Protein AF-A0A7W1TBN4-F1 (afdb_monomer_lite)

pLDDT: mean 86.09, std 10.21, range [44.09, 97.94]

Foldseek 3Di:
DLVLLVVLLVLCPPPLNVVQLPDPDSVPDLSVVLNVLVVQLVVCLVVVHCNQVSLVSNVVSLVVLVVSLVSSVVSCLPQFADLVVVLSSVVSVLSSVLSVLVSLLSNPPDDPVSNVVSVVVNVVSVVVVVVVVVPPVNSSCVSVLSLLLQLLVVLLVVLVLLQDDFQVVLVVLLQLLLVLLLLLLVLLLQLLVLVVVVDDLVVSLVSQLCSQLVSLVVSVVVSHDQLLLNQLSNLSNLLVVVLVVVPVPDPDPSLLSLLRSLQSSLSSVCSNLVNNLVNLVVVQVVVCVVPVAGSDALVVLLVLLLCLQQPPNCLLVLLLLLLVLSLVLSSQLSSQLSVCSSVVVLVCQLPPPVNCVVPNNVVSNVVSVCCNVCSSSSSSSSSSSSSQSVQQSVCVVVVHSGHHLALSSSSSSNSSSLVNDDPVCNPPPSSVSSVVSSVSSVCSSNVSSNVVSNVSSCVSVVHDVVVVVVVVVVNVVVCVVPVDSSHHVDDD

Structure (mmCIF, N/CA/C/O backbone):
data_AF-A0A7W1TBN4-F1
#
_entry.id   AF-A0A7W1TBN4-F1
#
loop_
_atom_site.group_PDB
_atom_site.id
_atom_site.type_symbol
_atom_site.label_atom_id
_atom_site.label_alt_id
_atom_site.label_comp_id
_atom_site.label_asym_id
_atom_site.label_entity_id
_atom_site.label_seq_id
_atom_site.pdbx_PDB_ins_code
_atom_site.Cartn_x
_atom_site.Cartn_y
_atom_site.Cartn_z
_atom_site.occupancy
_atom_site.B_iso_or_equiv
_atom_site.auth_seq_id
_atom_site.auth_comp_id
_atom_site.auth_asym_id
_atom_site.auth_atom_id
_atom_site.pdbx_PDB_model_num
ATOM 1 N N . LEU A 1 1 ? 16.192 7.641 -43.112 1.00 82.12 1 LEU A N 1
ATOM 2 C CA . LEU A 1 1 ? 17.114 6.914 -42.207 1.00 82.12 1 LEU A CA 1
ATOM 3 C C . LEU A 1 1 ? 17.848 7.893 -41.284 1.00 82.12 1 LEU A C 1
ATOM 5 O O . LEU A 1 1 ? 17.652 7.821 -40.078 1.00 82.12 1 LEU A O 1
ATOM 9 N N . GLU A 1 2 ? 18.550 8.885 -41.843 1.00 85.25 2 GLU A N 1
ATOM 10 C CA . GLU A 1 2 ? 19.284 9.941 -41.110 1.00 85.25 2 GLU A CA 1
ATOM 11 C C . GLU A 1 2 ? 18.439 10.671 -40.043 1.00 85.25 2 GLU A C 1
ATOM 13 O O . GLU A 1 2 ? 18.853 10.757 -38.892 1.00 85.25 2 GLU A O 1
ATOM 18 N N . VAL A 1 3 ? 17.204 11.090 -40.360 1.00 87.94 3 VAL A N 1
ATOM 19 C CA . VAL A 1 3 ? 16.300 11.754 -39.390 1.00 87.94 3 VAL A CA 1
ATOM 20 C C . VAL A 1 3 ? 16.001 10.885 -38.158 1.00 87.94 3 VAL A C 1
ATOM 22 O O . VAL A 1 3 ? 15.867 11.402 -37.048 1.00 87.94 3 VAL A O 1
ATOM 25 N N . LEU A 1 4 ? 15.872 9.564 -38.326 1.00 85.75 4 LEU A N 1
ATOM 26 C CA . LEU A 1 4 ? 15.608 8.659 -37.203 1.00 85.75 4 LEU A CA 1
ATOM 27 C C . LEU A 1 4 ? 16.834 8.540 -36.300 1.00 85.75 4 LEU A C 1
ATOM 29 O O . LEU A 1 4 ? 16.677 8.609 -35.083 1.00 85.75 4 LEU A O 1
ATOM 33 N N . ALA A 1 5 ? 18.023 8.414 -36.893 1.00 86.88 5 ALA A N 1
ATOM 34 C CA . ALA A 1 5 ? 19.274 8.335 -36.151 1.00 86.88 5 ALA A CA 1
ATOM 35 C C . ALA A 1 5 ? 19.596 9.652 -35.428 1.00 86.88 5 ALA A C 1
ATOM 37 O O . ALA A 1 5 ? 19.968 9.621 -34.259 1.00 86.88 5 ALA A O 1
ATOM 38 N N . LEU A 1 6 ? 19.342 10.805 -36.059 1.00 88.25 6 LEU A N 1
ATOM 39 C CA . LEU A 1 6 ? 19.521 12.119 -35.432 1.00 88.25 6 LEU A CA 1
ATOM 40 C C . LEU A 1 6 ? 18.602 12.290 -34.216 1.00 88.25 6 LEU A C 1
ATOM 42 O O . LEU A 1 6 ? 19.045 12.694 -33.146 1.00 88.25 6 LEU A O 1
ATOM 46 N N . ARG A 1 7 ? 17.319 11.927 -34.353 1.00 86.88 7 ARG A N 1
ATOM 47 C CA . ARG A 1 7 ? 16.359 11.964 -33.236 1.00 86.88 7 ARG A CA 1
ATOM 48 C C . ARG A 1 7 ? 16.762 11.030 -32.094 1.00 86.88 7 ARG A C 1
ATOM 50 O O . ARG A 1 7 ? 16.487 11.345 -30.942 1.00 86.88 7 ARG A O 1
ATOM 57 N N . LEU A 1 8 ? 17.348 9.877 -32.408 1.00 86.44 8 LEU A N 1
ATOM 58 C CA . LEU A 1 8 ? 17.805 8.908 -31.416 1.00 86.44 8 LEU A CA 1
ATOM 59 C C . LEU A 1 8 ? 19.027 9.437 -30.648 1.00 86.44 8 LEU A C 1
ATOM 61 O O . LEU A 1 8 ? 19.029 9.394 -29.420 1.00 86.44 8 LEU A O 1
ATOM 65 N N . ALA A 1 9 ? 20.008 10.000 -31.362 1.00 85.25 9 ALA A N 1
ATOM 66 C CA . ALA A 1 9 ? 21.182 10.643 -30.775 1.00 85.25 9 ALA A CA 1
ATOM 67 C C . ALA A 1 9 ? 20.778 11.810 -29.861 1.00 85.25 9 ALA A C 1
ATOM 69 O O . ALA A 1 9 ? 21.104 11.790 -28.677 1.00 85.25 9 ALA A O 1
ATOM 70 N N . ALA A 1 10 ? 19.945 12.734 -30.352 1.00 84.88 10 ALA A N 1
ATOM 71 C CA . ALA A 1 10 ? 19.463 13.868 -29.562 1.00 84.88 10 ALA A CA 1
ATOM 72 C C . ALA A 1 10 ? 18.708 13.434 -28.291 1.00 84.88 10 ALA A C 1
ATOM 74 O O . ALA A 1 10 ? 18.859 14.037 -27.236 1.00 84.88 10 ALA A O 1
ATOM 75 N N . ARG A 1 11 ? 17.909 12.358 -28.357 1.00 83.12 11 ARG A N 1
ATOM 76 C CA . ARG A 1 11 ? 17.208 11.826 -27.173 1.00 83.12 11 ARG A CA 1
ATOM 77 C C . ARG A 1 11 ? 18.144 11.171 -26.171 1.00 83.12 11 ARG A C 1
ATOM 79 O O . ARG A 1 11 ? 17.897 11.275 -24.977 1.00 83.12 11 ARG A O 1
ATOM 86 N N . SER A 1 12 ? 19.198 10.507 -26.637 1.00 78.81 12 SER A N 1
ATOM 87 C CA . SER A 1 12 ? 20.188 9.889 -25.751 1.00 78.81 12 SER A CA 1
ATOM 88 C C . SER A 1 12 ? 20.990 10.910 -24.936 1.00 78.81 12 SER A C 1
ATOM 90 O O . SER A 1 12 ? 21.544 10.561 -23.897 1.00 78.81 12 SER A O 1
ATOM 92 N N . GLU A 1 13 ? 21.014 12.172 -25.375 1.00 77.06 13 GLU A N 1
ATOM 93 C CA . GLU A 1 13 ? 21.716 13.269 -24.706 1.00 77.06 13 GLU A CA 1
ATOM 94 C C . GLU A 1 13 ? 20.946 13.883 -23.535 1.00 77.06 13 GLU A C 1
ATOM 96 O O . GLU A 1 13 ? 21.474 14.756 -22.847 1.00 77.06 13 GLU A O 1
ATOM 101 N N . ASP A 1 14 ? 19.726 13.430 -23.258 1.00 79.12 14 ASP A N 1
ATOM 102 C CA . ASP A 1 14 ? 19.025 13.872 -22.063 1.00 79.12 14 ASP A CA 1
ATOM 103 C C . ASP A 1 14 ? 19.855 13.533 -20.811 1.00 79.12 14 ASP A C 1
ATOM 105 O O . ASP A 1 14 ? 20.329 12.402 -20.642 1.00 79.12 14 ASP A O 1
ATOM 109 N N . ALA A 1 15 ? 20.059 14.519 -19.931 1.00 70.00 15 ALA A N 1
ATOM 110 C CA . ALA A 1 15 ? 20.881 14.381 -18.730 1.00 70.00 15 ALA A CA 1
ATOM 111 C C . ALA A 1 15 ? 20.436 13.189 -17.869 1.00 70.00 15 ALA A C 1
ATOM 113 O O . ALA A 1 15 ? 21.263 12.497 -17.272 1.00 70.00 15 ALA A O 1
ATOM 114 N N . GLU A 1 16 ? 19.133 12.910 -17.872 1.00 73.31 16 GLU A N 1
ATOM 115 C CA . GLU A 1 16 ? 18.525 11.819 -17.128 1.00 73.31 16 GLU A CA 1
ATOM 116 C C . GLU A 1 16 ? 18.902 10.428 -17.677 1.00 73.31 16 GLU A C 1
ATOM 118 O O . GLU A 1 16 ? 19.066 9.477 -16.906 1.00 73.31 16 GLU A O 1
ATOM 123 N N . LEU A 1 17 ? 19.093 10.304 -18.994 1.00 73.81 17 LEU A N 1
ATOM 124 C CA . LEU A 1 17 ? 19.512 9.065 -19.653 1.00 73.81 17 LEU A CA 1
ATOM 125 C C . LEU A 1 17 ? 21.032 8.887 -19.597 1.00 73.81 17 LEU A C 1
ATOM 127 O O . LEU A 1 17 ? 21.499 7.796 -19.269 1.00 73.81 17 LEU A O 1
ATOM 131 N N . ARG A 1 18 ? 21.804 9.960 -19.817 1.00 72.00 18 ARG A N 1
ATOM 132 C CA . ARG A 1 18 ? 23.276 9.925 -19.751 1.00 72.00 18 ARG A CA 1
ATOM 133 C C . ARG A 1 18 ? 23.792 9.492 -18.386 1.00 72.00 18 ARG A C 1
ATOM 135 O O . ARG A 1 18 ? 24.642 8.612 -18.310 1.00 72.00 18 ARG A O 1
ATOM 142 N N . TYR A 1 19 ? 23.220 10.042 -17.313 1.00 69.50 19 TYR A N 1
ATOM 143 C CA . TYR A 1 19 ? 23.597 9.683 -15.943 1.00 69.50 19 TYR A CA 1
ATOM 144 C C . TYR A 1 19 ? 23.443 8.177 -15.655 1.00 69.50 19 TYR A C 1
ATOM 146 O O . TYR A 1 19 ? 24.181 7.618 -14.850 1.00 69.50 19 TYR A O 1
ATOM 154 N N . ARG A 1 20 ? 22.494 7.508 -16.324 1.00 72.00 20 ARG A N 1
ATOM 155 C CA . ARG A 1 20 ? 22.160 6.090 -16.108 1.00 72.00 20 ARG A CA 1
ATOM 156 C C . ARG A 1 20 ? 22.808 5.137 -17.114 1.00 72.00 20 ARG A C 1
ATOM 158 O O . ARG A 1 20 ? 22.808 3.934 -16.875 1.00 72.00 20 ARG A O 1
ATOM 165 N N . ALA A 1 21 ? 23.334 5.658 -18.220 1.00 63.47 21 ALA A N 1
ATOM 166 C CA . ALA A 1 21 ? 23.993 4.883 -19.269 1.00 63.47 21 ALA A CA 1
ATOM 167 C C . ALA A 1 21 ? 25.458 4.536 -18.945 1.00 63.47 21 ALA A C 1
ATOM 169 O O . ALA A 1 21 ? 26.067 3.776 -19.689 1.00 63.47 21 ALA A O 1
ATOM 170 N N . SER A 1 22 ? 26.020 5.084 -17.859 1.00 60.72 22 SER A N 1
ATOM 171 C CA . SER A 1 22 ? 27.413 4.870 -17.427 1.00 60.72 22 SER A CA 1
ATOM 172 C C . SER A 1 22 ? 28.483 5.245 -18.469 1.00 60.72 22 SER A C 1
ATOM 174 O O . SER A 1 22 ? 29.613 4.781 -18.361 1.00 60.72 22 SER A O 1
ATOM 176 N N . ASN A 1 23 ? 28.156 6.102 -19.444 1.00 58.69 23 ASN A N 1
ATOM 177 C CA . ASN A 1 23 ? 29.089 6.558 -20.480 1.00 58.69 23 ASN A CA 1
ATOM 178 C C . ASN A 1 23 ? 29.576 7.987 -20.167 1.00 58.69 23 ASN A C 1
ATOM 180 O O . ASN A 1 23 ? 28.761 8.913 -20.220 1.00 58.69 23 ASN A O 1
ATOM 184 N N . PRO A 1 24 ? 30.865 8.186 -19.830 1.00 50.84 24 PRO A N 1
ATOM 185 C CA . PRO A 1 24 ? 31.400 9.496 -19.455 1.00 50.84 24 PRO A CA 1
ATOM 186 C C . PRO A 1 24 ? 31.665 10.434 -20.648 1.00 50.84 24 PRO A C 1
ATOM 188 O O . PRO A 1 24 ? 31.616 11.648 -20.463 1.00 50.84 24 PRO A O 1
ATOM 191 N N . GLU A 1 25 ? 31.882 9.915 -21.865 1.00 60.72 25 GLU A N 1
ATOM 192 C CA . GLU A 1 25 ? 32.225 10.718 -23.052 1.00 60.72 25 GLU A CA 1
ATOM 193 C C . GLU A 1 25 ? 31.189 10.605 -24.189 1.00 60.72 25 GLU A C 1
ATOM 195 O O . GLU A 1 25 ? 30.626 9.543 -24.456 1.00 60.72 25 GLU A O 1
ATOM 200 N N . LEU A 1 26 ? 30.932 11.725 -24.884 1.00 59.22 26 LEU A N 1
ATOM 201 C CA . LEU A 1 26 ? 29.942 11.825 -25.974 1.00 59.22 26 LEU A CA 1
ATOM 202 C C . LEU A 1 26 ? 30.333 11.005 -27.215 1.00 59.22 26 LEU A C 1
ATOM 204 O O . LEU A 1 26 ? 29.464 10.495 -27.922 1.00 59.22 26 LEU A O 1
ATOM 208 N N . THR A 1 27 ? 31.632 10.883 -27.480 1.00 60.94 27 THR A N 1
ATOM 209 C CA . THR A 1 27 ? 32.205 10.172 -28.631 1.00 60.94 27 THR A CA 1
ATOM 210 C C . THR A 1 27 ? 32.071 8.657 -28.531 1.00 60.94 27 THR A C 1
ATOM 212 O O . THR A 1 27 ? 31.906 8.003 -29.562 1.00 60.94 27 THR A O 1
ATOM 215 N N . ASP A 1 28 ? 32.031 8.122 -27.312 1.00 69.56 28 ASP A N 1
ATOM 216 C CA . ASP A 1 28 ? 31.849 6.691 -27.042 1.00 69.56 28 ASP A CA 1
ATOM 217 C C . ASP A 1 28 ? 30.372 6.275 -27.009 1.00 69.56 28 ASP A C 1
ATOM 219 O O . ASP A 1 28 ? 30.041 5.097 -26.862 1.00 69.56 28 ASP A O 1
ATOM 223 N N . SER A 1 29 ? 29.450 7.228 -27.187 1.00 81.50 29 SER A N 1
ATOM 224 C CA . SER A 1 29 ? 28.023 6.929 -27.216 1.00 81.50 29 SER A CA 1
ATOM 225 C C . SER A 1 29 ? 27.672 6.047 -28.425 1.00 81.50 29 SER A C 1
ATOM 227 O O . SER A 1 29 ? 27.852 6.471 -29.578 1.00 81.50 29 SER A O 1
ATOM 229 N N . PRO A 1 30 ? 27.066 4.860 -28.214 1.00 86.56 30 PRO A N 1
ATOM 230 C CA . PRO A 1 30 ? 26.665 3.984 -29.315 1.00 86.56 30 PRO A CA 1
ATOM 231 C C . PRO A 1 30 ? 25.633 4.661 -30.228 1.00 86.56 30 PRO A C 1
ATOM 233 O O . PRO A 1 30 ? 25.602 4.420 -31.432 1.00 86.56 30 PRO A O 1
ATOM 236 N N . PHE A 1 31 ? 24.835 5.589 -29.685 1.00 88.50 31 PHE A N 1
ATOM 237 C CA . PHE A 1 31 ? 23.858 6.373 -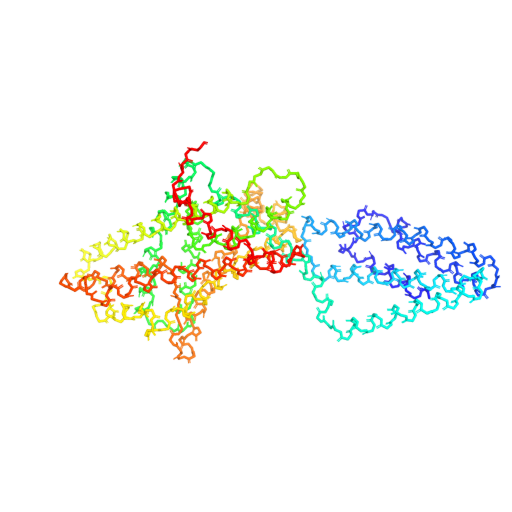30.443 1.00 88.50 31 PHE A CA 1
ATOM 238 C C . PHE A 1 31 ? 24.517 7.334 -31.443 1.00 88.50 31 PHE A C 1
ATOM 240 O O . PHE A 1 31 ? 23.999 7.529 -32.544 1.00 88.50 31 PHE A O 1
ATOM 247 N N . TYR A 1 32 ? 25.680 7.895 -31.095 1.00 87.56 32 TYR A N 1
ATOM 248 C CA . TYR A 1 32 ? 26.441 8.773 -31.985 1.00 87.56 32 TYR A CA 1
ATOM 249 C C . TYR A 1 32 ? 27.187 7.968 -33.058 1.00 87.56 32 TYR A C 1
ATOM 251 O O . TYR A 1 32 ? 27.203 8.349 -34.231 1.00 87.56 32 TYR A O 1
ATOM 259 N N . ARG A 1 33 ? 27.732 6.799 -32.688 1.00 88.75 33 ARG A N 1
ATOM 260 C CA . ARG A 1 33 ? 28.300 5.831 -33.644 1.00 88.75 33 ARG A CA 1
ATOM 261 C C . ARG A 1 33 ? 27.254 5.360 -34.655 1.00 88.75 33 ARG A C 1
ATOM 263 O O . ARG A 1 33 ? 27.538 5.327 -35.851 1.00 88.75 33 ARG A O 1
ATOM 270 N N . LEU A 1 34 ? 26.028 5.090 -34.201 1.00 91.38 34 LEU A N 1
ATOM 271 C CA . LEU A 1 34 ? 24.907 4.758 -35.077 1.00 91.38 34 LEU A CA 1
ATOM 272 C C . LEU A 1 34 ? 24.565 5.909 -36.031 1.00 91.38 34 LEU A C 1
ATOM 274 O O . LEU A 1 34 ? 24.381 5.661 -37.219 1.00 91.38 34 LEU A O 1
ATOM 278 N N . LEU A 1 35 ? 24.512 7.158 -35.552 1.00 92.25 35 LEU A N 1
ATOM 279 C CA . LEU A 1 35 ? 24.276 8.329 -36.406 1.00 92.25 35 LEU A CA 1
ATOM 280 C C . LEU A 1 35 ? 25.310 8.434 -37.535 1.00 92.25 35 LEU A C 1
ATOM 282 O O . LEU A 1 35 ? 24.928 8.614 -38.693 1.00 92.25 35 LEU A O 1
ATOM 286 N N . ARG A 1 36 ? 26.599 8.267 -37.217 1.00 90.38 36 ARG A N 1
ATOM 287 C CA . ARG A 1 36 ? 27.683 8.299 -38.212 1.00 90.38 36 ARG A CA 1
ATOM 288 C C . ARG A 1 36 ? 27.569 7.161 -39.227 1.00 90.38 36 ARG A C 1
ATOM 290 O O . ARG A 1 36 ? 27.631 7.419 -40.426 1.00 90.38 36 ARG A O 1
ATOM 297 N N . ALA A 1 37 ? 27.345 5.930 -38.763 1.00 91.75 37 ALA A N 1
ATOM 298 C CA . ALA A 1 37 ? 27.183 4.768 -39.639 1.00 91.75 37 ALA A CA 1
ATOM 299 C C . ALA A 1 37 ? 25.973 4.922 -40.576 1.00 91.75 37 ALA A C 1
ATOM 301 O O . ALA A 1 37 ? 26.062 4.642 -41.767 1.00 91.75 37 ALA A O 1
ATOM 302 N N . VAL A 1 38 ? 24.856 5.441 -40.059 1.00 92.94 38 VAL A N 1
ATOM 303 C CA . VAL A 1 38 ? 23.645 5.728 -40.838 1.00 92.94 38 VAL A CA 1
ATOM 304 C C . VAL A 1 38 ? 23.881 6.798 -41.903 1.00 92.94 38 VAL A C 1
ATOM 306 O O . VAL A 1 38 ? 23.398 6.640 -43.023 1.00 92.94 38 VAL A O 1
ATOM 309 N N . ALA A 1 39 ? 24.595 7.877 -41.575 1.00 92.12 39 ALA A N 1
ATOM 310 C CA . ALA A 1 39 ? 24.909 8.935 -42.533 1.00 92.12 39 ALA A CA 1
ATOM 311 C C . ALA A 1 39 ? 25.821 8.421 -43.661 1.00 92.12 39 ALA A C 1
ATOM 313 O O . ALA A 1 39 ? 25.556 8.684 -44.834 1.00 92.12 39 ALA A O 1
ATOM 314 N N . ALA A 1 40 ? 26.837 7.620 -43.317 1.00 90.75 40 ALA A N 1
ATOM 315 C CA . ALA A 1 40 ? 27.714 6.975 -44.293 1.00 90.75 40 ALA A CA 1
ATOM 316 C C . ALA A 1 40 ? 26.942 6.002 -45.201 1.00 90.75 40 ALA A C 1
ATOM 318 O O . ALA A 1 40 ? 27.066 6.067 -46.423 1.00 90.75 40 ALA A O 1
ATOM 319 N N . ALA A 1 41 ? 26.079 5.159 -44.624 1.00 90.75 41 ALA A N 1
ATOM 320 C CA . ALA A 1 41 ? 25.232 4.242 -45.383 1.00 90.75 41 ALA A CA 1
ATOM 321 C C . ALA A 1 41 ? 24.262 4.978 -46.317 1.00 90.75 41 ALA A C 1
ATOM 323 O O . ALA A 1 41 ? 24.095 4.588 -47.468 1.00 90.75 41 ALA A O 1
ATOM 324 N N . ALA A 1 42 ? 23.649 6.070 -45.858 1.00 89.75 42 ALA A N 1
ATOM 325 C CA . ALA A 1 42 ? 22.756 6.872 -46.687 1.00 89.75 42 ALA A CA 1
ATOM 326 C C . ALA A 1 42 ? 23.492 7.553 -47.855 1.00 89.75 42 ALA A C 1
ATOM 328 O O . ALA A 1 42 ? 22.938 7.634 -48.949 1.00 89.75 42 ALA A O 1
ATOM 329 N N . ALA A 1 43 ? 24.733 8.009 -47.654 1.00 90.00 43 ALA A N 1
ATOM 330 C CA . ALA A 1 43 ? 25.563 8.555 -48.726 1.00 90.00 43 ALA A CA 1
ATOM 331 C C . ALA A 1 43 ? 25.941 7.485 -49.765 1.00 90.00 43 ALA A C 1
ATOM 333 O O . ALA A 1 43 ? 25.736 7.716 -50.953 1.00 90.00 43 ALA A O 1
ATOM 334 N N . ALA A 1 44 ? 26.388 6.309 -49.313 1.00 89.69 44 ALA A N 1
ATOM 335 C CA . ALA A 1 44 ? 26.740 5.169 -50.163 1.00 89.69 44 ALA A CA 1
ATOM 336 C C . ALA A 1 44 ? 25.547 4.656 -50.994 1.00 89.69 44 ALA A C 1
ATOM 338 O O . ALA A 1 44 ? 25.670 4.373 -52.182 1.00 89.69 44 ALA A O 1
ATOM 339 N N . VAL A 1 45 ? 24.350 4.604 -50.399 1.00 88.00 45 VAL A N 1
ATOM 340 C CA . VAL A 1 45 ? 23.116 4.242 -51.121 1.00 88.00 45 VAL A CA 1
ATOM 341 C C . VAL A 1 45 ? 22.757 5.284 -52.187 1.00 88.00 45 VAL A C 1
ATOM 343 O O . VAL A 1 45 ? 22.289 4.911 -53.258 1.00 88.00 45 VAL A O 1
ATOM 346 N N . ARG A 1 46 ? 22.982 6.583 -51.931 1.00 88.19 46 ARG A N 1
ATOM 347 C CA . ARG A 1 46 ? 22.731 7.653 -52.916 1.00 88.19 46 ARG A CA 1
ATOM 348 C C . ARG A 1 46 ? 23.733 7.642 -54.070 1.00 88.19 46 ARG A C 1
ATOM 350 O O . ARG A 1 46 ? 23.335 7.929 -55.193 1.00 88.19 46 ARG A O 1
ATOM 357 N N . SER A 1 47 ? 25.006 7.348 -53.801 1.00 88.06 47 SER A N 1
ATOM 358 C CA . SER A 1 47 ? 26.042 7.252 -54.838 1.00 88.06 47 SER A CA 1
ATOM 359 C C . SER A 1 47 ? 26.007 5.926 -55.600 1.00 88.06 47 SER A C 1
ATOM 361 O O . SER A 1 47 ? 26.579 5.841 -56.681 1.00 88.06 47 SER A O 1
ATOM 363 N N . GLY A 1 48 ? 25.352 4.897 -55.048 1.00 79.81 48 GLY A N 1
ATOM 364 C CA . GLY A 1 48 ? 25.343 3.537 -55.593 1.00 79.81 48 GLY A CA 1
ATOM 365 C C . GLY A 1 48 ? 26.640 2.762 -55.338 1.00 79.81 48 GLY A C 1
ATOM 366 O O . GLY A 1 48 ? 26.744 1.606 -55.740 1.00 79.81 48 GLY A O 1
ATOM 367 N N . ASP A 1 49 ? 27.607 3.370 -54.650 1.00 80.62 49 ASP A N 1
ATOM 368 C CA . ASP A 1 49 ? 28.932 2.805 -54.419 1.00 80.62 49 ASP A CA 1
ATOM 369 C C . ASP A 1 49 ? 29.041 2.198 -53.018 1.00 80.62 49 ASP A C 1
ATOM 371 O O . ASP A 1 49 ? 28.642 2.812 -52.028 1.00 80.62 49 ASP A O 1
ATOM 375 N N . HIS A 1 50 ? 29.560 0.971 -52.930 1.00 83.12 50 HIS A N 1
ATOM 376 C CA . HIS A 1 50 ? 29.756 0.229 -51.679 1.00 83.12 50 HIS A CA 1
ATOM 377 C C . HIS A 1 50 ? 28.530 0.170 -50.732 1.00 83.12 50 HIS A C 1
ATOM 379 O O . HIS A 1 50 ? 28.669 -0.096 -49.534 1.00 83.12 50 HIS A O 1
ATOM 385 N N . ALA A 1 51 ? 27.312 0.364 -51.252 1.00 84.62 51 ALA A N 1
ATOM 386 C CA . ALA A 1 51 ? 26.087 0.505 -50.463 1.00 84.62 51 ALA A CA 1
ATOM 387 C C . ALA A 1 51 ? 25.799 -0.698 -49.545 1.00 84.62 51 ALA A C 1
ATOM 389 O O . ALA A 1 51 ? 25.446 -0.511 -48.380 1.00 84.62 51 ALA A O 1
ATOM 390 N N . ALA A 1 52 ? 26.014 -1.929 -50.024 1.00 84.44 52 ALA A N 1
ATOM 391 C CA . ALA A 1 52 ? 25.835 -3.142 -49.220 1.00 84.44 52 ALA A CA 1
ATOM 392 C C . ALA A 1 52 ? 26.796 -3.195 -48.016 1.00 84.44 52 ALA A C 1
ATOM 394 O O . ALA A 1 52 ? 26.379 -3.485 -46.894 1.00 84.44 52 ALA A O 1
ATOM 395 N N . MET A 1 53 ? 28.071 -2.847 -48.224 1.00 87.12 53 MET A N 1
ATOM 396 C CA . MET A 1 53 ? 29.079 -2.804 -47.158 1.00 87.12 53 MET A CA 1
ATOM 397 C C . MET A 1 53 ? 28.749 -1.717 -46.127 1.00 87.12 53 MET A C 1
ATOM 399 O O . MET A 1 53 ? 28.816 -1.957 -44.921 1.00 87.12 53 MET A O 1
ATOM 403 N N . ALA A 1 54 ? 28.333 -0.536 -46.593 1.00 88.19 54 ALA A N 1
ATOM 404 C CA . ALA A 1 54 ? 27.974 0.571 -45.716 1.00 88.19 54 ALA A CA 1
ATOM 405 C C . ALA A 1 54 ? 26.707 0.276 -44.888 1.00 88.19 54 ALA A C 1
ATOM 407 O O . ALA A 1 54 ? 26.658 0.613 -43.706 1.00 88.19 54 ALA A O 1
ATOM 408 N N . LEU A 1 55 ? 25.705 -0.403 -45.461 1.00 88.31 55 LEU A N 1
ATOM 409 C CA . LEU A 1 55 ? 24.512 -0.853 -44.733 1.00 88.31 55 LEU A CA 1
ATOM 410 C C . LEU A 1 55 ? 24.833 -1.949 -43.706 1.00 88.31 55 LEU A C 1
ATOM 412 O O . LEU A 1 55 ? 24.318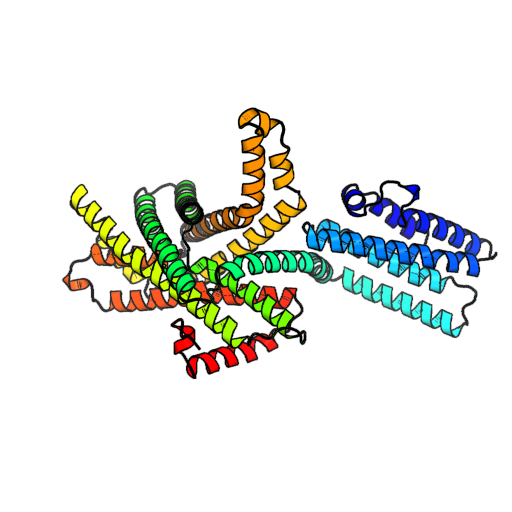 -1.897 -42.588 1.00 88.31 55 LEU A O 1
ATOM 416 N N . ALA A 1 56 ? 25.719 -2.895 -44.035 1.00 87.81 56 ALA A N 1
ATOM 417 C CA . ALA A 1 56 ? 26.175 -3.919 -43.092 1.00 87.81 56 ALA A CA 1
ATOM 418 C C . ALA A 1 56 ? 26.885 -3.305 -41.870 1.00 87.81 56 ALA A C 1
ATOM 420 O O . ALA A 1 56 ? 26.670 -3.745 -40.738 1.00 87.81 56 ALA A O 1
ATOM 421 N N . ALA A 1 57 ? 27.652 -2.225 -42.065 1.00 90.12 57 ALA A N 1
ATOM 422 C CA . ALA A 1 57 ? 28.328 -1.505 -40.985 1.00 90.12 57 ALA A CA 1
ATOM 423 C C . ALA A 1 57 ? 27.368 -0.846 -39.967 1.00 90.12 57 ALA A C 1
ATOM 425 O O . ALA A 1 57 ? 27.782 -0.527 -38.853 1.00 90.12 57 ALA A O 1
ATOM 426 N N . VAL A 1 58 ? 26.080 -0.675 -40.299 1.00 91.25 58 VAL A N 1
ATOM 427 C CA . VAL A 1 58 ? 25.057 -0.132 -39.380 1.00 91.25 58 VAL A CA 1
ATOM 428 C C . VAL A 1 58 ? 24.629 -1.160 -38.319 1.00 91.25 58 VAL A C 1
ATOM 430 O O . VAL A 1 58 ? 24.181 -0.779 -37.235 1.00 91.25 58 VAL A O 1
ATOM 433 N N . VAL A 1 59 ? 24.787 -2.462 -38.585 1.00 89.25 59 VAL A N 1
ATOM 434 C CA . VAL A 1 59 ? 24.274 -3.546 -37.725 1.00 89.25 59 VAL A CA 1
ATOM 435 C C . VAL A 1 59 ? 24.943 -3.572 -36.348 1.00 89.25 59 VAL A C 1
ATOM 437 O O . VAL A 1 59 ? 24.250 -3.717 -35.339 1.00 89.25 59 VAL A O 1
ATOM 440 N N . ALA A 1 60 ? 26.265 -3.397 -36.280 1.00 90.00 60 ALA A N 1
ATOM 441 C CA . ALA A 1 60 ? 26.988 -3.424 -35.008 1.00 90.00 60 ALA A CA 1
ATOM 442 C C . ALA A 1 60 ? 26.572 -2.263 -34.070 1.00 90.00 60 ALA A C 1
ATOM 444 O O . ALA A 1 60 ? 26.119 -2.553 -32.959 1.00 90.00 60 ALA A O 1
ATOM 445 N N . PRO A 1 61 ? 26.574 -0.981 -34.503 1.00 90.44 61 PRO A N 1
ATOM 446 C CA . PRO A 1 61 ? 26.055 0.122 -33.689 1.00 90.44 61 PRO A CA 1
ATOM 447 C C . PRO A 1 61 ? 24.587 -0.046 -33.266 1.00 90.44 61 PRO A C 1
ATOM 449 O O . PRO A 1 61 ? 24.220 0.334 -32.156 1.00 90.44 61 PRO A O 1
ATOM 452 N N . LEU A 1 62 ? 23.731 -0.649 -34.104 1.00 91.44 62 LEU A N 1
ATOM 453 C CA . LEU A 1 62 ? 22.346 -0.965 -33.722 1.00 91.44 62 LEU A CA 1
ATOM 454 C C . LEU A 1 62 ? 22.280 -1.931 -32.530 1.00 91.44 62 LEU A C 1
ATOM 456 O O . LEU A 1 62 ? 21.454 -1.742 -31.634 1.00 91.44 62 LEU A O 1
ATOM 460 N N . GLY A 1 63 ? 23.130 -2.963 -32.522 1.00 89.50 63 GLY A N 1
ATOM 461 C CA . GLY A 1 63 ? 23.248 -3.912 -31.414 1.00 89.50 63 GLY A CA 1
ATOM 462 C C . GLY A 1 63 ? 23.714 -3.237 -30.126 1.00 89.50 63 GLY A C 1
ATOM 463 O O . GLY A 1 63 ? 23.084 -3.399 -29.082 1.00 89.50 63 GLY A O 1
ATOM 464 N N . GLU A 1 64 ? 24.749 -2.403 -30.212 1.00 89.75 64 GLU A N 1
ATOM 465 C CA . GLU A 1 64 ? 25.264 -1.637 -29.072 1.00 89.75 64 GLU A CA 1
ATOM 466 C C . GLU A 1 64 ? 24.208 -0.675 -28.494 1.00 89.75 64 GLU A C 1
ATOM 468 O O . GLU A 1 64 ? 24.036 -0.600 -27.277 1.00 89.75 64 GLU A O 1
ATOM 473 N N . CYS A 1 65 ? 23.430 0.012 -29.343 1.00 90.25 65 CYS A N 1
ATOM 474 C CA . CYS A 1 65 ? 22.325 0.861 -28.886 1.00 90.25 65 CYS A CA 1
ATOM 475 C C . CYS A 1 65 ? 21.238 0.069 -28.146 1.00 90.25 65 CYS A C 1
ATOM 477 O O . CYS A 1 65 ? 20.673 0.574 -27.175 1.00 90.25 65 CYS A O 1
ATOM 479 N N . ARG A 1 66 ? 20.923 -1.155 -28.593 1.00 90.19 66 ARG A N 1
ATOM 480 C CA . ARG A 1 66 ? 19.954 -2.028 -27.905 1.00 90.19 66 ARG A CA 1
ATOM 481 C C . ARG A 1 66 ? 20.457 -2.415 -26.519 1.00 90.19 66 ARG A C 1
ATOM 483 O O . ARG A 1 66 ? 19.721 -2.242 -25.553 1.00 90.19 66 ARG A O 1
ATOM 490 N N . ILE A 1 67 ? 21.719 -2.834 -26.424 1.00 89.31 67 ILE A N 1
ATOM 491 C CA . ILE A 1 67 ? 22.365 -3.167 -25.148 1.00 89.31 67 ILE A CA 1
ATOM 492 C C . ILE A 1 67 ? 22.338 -1.956 -24.208 1.00 89.31 67 ILE A C 1
ATOM 494 O O . ILE A 1 67 ? 21.942 -2.091 -23.055 1.00 89.31 67 ILE A O 1
ATOM 498 N N . ALA A 1 68 ? 22.672 -0.759 -24.697 1.00 87.56 68 ALA A N 1
ATOM 499 C CA . ALA A 1 68 ? 22.630 0.457 -23.886 1.00 87.56 68 ALA A CA 1
ATOM 500 C C . ALA A 1 68 ? 21.219 0.761 -23.344 1.00 87.56 68 ALA A C 1
ATOM 502 O O . ALA A 1 68 ? 21.068 1.088 -22.168 1.00 87.56 68 ALA A O 1
ATOM 503 N N . ILE A 1 69 ? 20.172 0.616 -24.167 1.00 88.19 69 ILE A N 1
ATOM 504 C CA . ILE A 1 69 ? 18.776 0.776 -23.720 1.00 88.19 69 ILE A CA 1
ATOM 505 C C . ILE A 1 69 ? 18.419 -0.252 -22.641 1.00 88.19 69 ILE A C 1
ATOM 507 O O . ILE A 1 69 ? 17.793 0.108 -21.641 1.00 88.19 69 ILE A O 1
ATOM 511 N N . ASP A 1 70 ? 18.819 -1.511 -22.823 1.00 86.81 70 ASP A N 1
ATOM 512 C CA . ASP A 1 70 ? 18.549 -2.582 -21.864 1.00 86.81 70 ASP A CA 1
ATOM 513 C C . ASP A 1 70 ? 19.270 -2.337 -20.527 1.00 86.81 70 ASP A C 1
ATOM 515 O O . ASP A 1 70 ? 18.644 -2.440 -19.473 1.00 86.81 70 ASP A O 1
ATOM 519 N N . VAL A 1 71 ? 20.528 -1.879 -20.555 1.00 87.12 71 VAL A N 1
ATOM 520 C CA . VAL A 1 71 ? 21.293 -1.487 -19.357 1.00 87.12 71 VAL A CA 1
ATOM 521 C C . VAL A 1 71 ? 20.596 -0.362 -18.587 1.00 87.12 71 VAL A C 1
ATOM 523 O O . VAL A 1 71 ? 20.438 -0.455 -17.365 1.00 87.12 71 VAL A O 1
ATOM 526 N N . ILE A 1 72 ? 20.127 0.687 -19.276 1.00 85.81 72 ILE A N 1
ATOM 527 C CA . ILE A 1 72 ? 19.404 1.796 -18.630 1.00 85.81 72 ILE A CA 1
ATOM 528 C C . ILE A 1 72 ? 18.088 1.290 -18.023 1.00 85.81 72 ILE A C 1
ATOM 530 O O . ILE A 1 72 ? 17.737 1.652 -16.895 1.00 85.81 72 ILE A O 1
ATOM 534 N N . ARG A 1 73 ? 17.356 0.428 -18.738 1.00 83.75 73 ARG A N 1
ATOM 535 C CA . ARG A 1 73 ? 16.107 -0.167 -18.244 1.00 83.75 73 ARG A CA 1
ATOM 536 C C . ARG A 1 73 ? 16.350 -1.008 -16.988 1.00 83.75 73 ARG A C 1
ATOM 538 O O . ARG A 1 73 ? 15.614 -0.863 -16.013 1.00 83.75 73 ARG A O 1
ATOM 545 N N . ASP A 1 74 ? 17.400 -1.819 -16.964 1.00 83.69 74 ASP A N 1
ATOM 546 C CA . ASP A 1 74 ? 17.769 -2.632 -15.801 1.00 83.69 74 ASP A CA 1
ATOM 547 C C . ASP A 1 74 ? 18.252 -1.779 -14.623 1.00 83.69 74 ASP A C 1
ATOM 549 O O . ASP A 1 74 ? 18.046 -2.126 -13.454 1.00 83.69 74 ASP A O 1
ATOM 553 N N . HIS A 1 75 ? 18.875 -0.632 -14.902 1.00 84.44 75 HIS A N 1
ATOM 554 C CA . HIS A 1 75 ? 19.200 0.351 -13.878 1.00 84.44 75 HIS A CA 1
ATOM 555 C C . HIS A 1 75 ? 17.929 0.956 -13.253 1.00 84.44 75 HIS A C 1
ATOM 557 O O . HIS A 1 75 ? 17.832 0.994 -12.024 1.00 84.44 75 HIS A O 1
ATOM 563 N N . LEU A 1 76 ? 16.933 1.356 -14.059 1.00 82.56 76 LEU A N 1
ATOM 564 C CA . LEU A 1 76 ? 15.632 1.864 -13.580 1.00 82.56 76 LEU A CA 1
ATOM 565 C C . LEU A 1 76 ? 14.863 0.810 -12.774 1.00 82.56 76 LEU A C 1
ATOM 567 O O . LEU A 1 76 ? 14.303 1.106 -11.718 1.00 82.56 76 LEU A O 1
ATOM 571 N N . ALA A 1 77 ? 14.885 -0.447 -13.221 1.00 79.75 77 ALA A N 1
ATOM 572 C CA . ALA A 1 77 ? 14.263 -1.552 -12.496 1.00 79.75 77 ALA A CA 1
ATOM 573 C C . ALA A 1 77 ? 14.783 -1.663 -11.050 1.00 79.75 77 ALA A C 1
ATOM 575 O O . ALA A 1 77 ? 14.020 -2.006 -10.141 1.00 79.75 77 ALA A O 1
ATOM 576 N N . ARG A 1 78 ? 16.069 -1.343 -10.832 1.00 79.19 78 ARG A N 1
ATOM 577 C CA . ARG A 1 78 ? 16.765 -1.444 -9.540 1.00 79.19 78 ARG A CA 1
ATOM 578 C C . ARG A 1 78 ? 16.697 -0.167 -8.698 1.00 79.19 78 ARG A C 1
ATOM 580 O O . ARG A 1 78 ? 16.441 -0.277 -7.497 1.00 79.19 78 ARG A O 1
ATOM 587 N N . HIS A 1 79 ? 16.834 1.009 -9.306 1.00 80.25 79 HIS A N 1
ATOM 588 C CA . HIS A 1 79 ? 17.008 2.290 -8.600 1.00 80.25 79 HIS A CA 1
ATOM 589 C C . HIS A 1 79 ? 15.773 3.203 -8.619 1.00 80.25 79 HIS A C 1
ATOM 591 O O . HIS A 1 79 ? 15.823 4.315 -8.109 1.00 80.25 79 HIS A O 1
ATOM 597 N N . GLY A 1 80 ? 14.650 2.734 -9.160 1.00 82.75 80 GLY A N 1
ATOM 598 C CA . GLY A 1 80 ? 13.403 3.490 -9.228 1.00 82.75 80 GLY A CA 1
ATOM 599 C C . GLY A 1 80 ? 12.985 3.742 -10.671 1.00 82.75 80 GLY A C 1
ATOM 600 O O . GLY A 1 80 ? 13.807 3.948 -11.565 1.00 82.75 80 GLY A O 1
ATOM 601 N N . VAL A 1 81 ? 11.678 3.722 -10.890 1.00 83.88 81 VAL A N 1
ATOM 602 C CA . VAL A 1 81 ? 11.058 3.762 -12.210 1.00 83.88 81 VAL A CA 1
ATOM 603 C C . VAL A 1 81 ? 10.409 5.123 -12.427 1.00 83.88 81 VAL A C 1
ATOM 605 O O . VAL A 1 81 ? 9.553 5.533 -11.642 1.00 83.88 81 VAL A O 1
ATOM 608 N N . SER A 1 82 ? 10.757 5.779 -13.533 1.00 84.56 82 SER A N 1
ATOM 609 C CA . SER A 1 82 ? 9.989 6.895 -14.091 1.00 84.56 82 SER A CA 1
ATOM 610 C C . SER A 1 82 ? 9.256 6.430 -15.336 1.00 84.56 82 SER A C 1
ATOM 612 O O . SER A 1 82 ? 9.864 5.902 -16.268 1.00 84.56 82 SER A O 1
ATOM 614 N N . VAL A 1 83 ? 7.940 6.637 -15.347 1.00 80.19 83 VAL A N 1
ATOM 615 C CA . VAL A 1 83 ? 7.075 6.286 -16.482 1.00 80.19 83 VAL A CA 1
ATOM 616 C C . VAL A 1 83 ? 7.506 7.038 -17.738 1.00 80.19 83 VAL A C 1
ATOM 618 O O . VAL A 1 83 ? 7.498 6.461 -18.822 1.00 80.19 83 VAL A O 1
ATOM 621 N N . ASP A 1 84 ? 7.929 8.293 -17.588 1.00 82.19 84 ASP A N 1
ATOM 622 C CA . ASP A 1 84 ? 8.370 9.129 -18.700 1.00 82.19 84 ASP A CA 1
ATOM 623 C C . ASP A 1 84 ? 9.697 8.636 -19.304 1.00 82.19 84 ASP A C 1
ATOM 625 O O . ASP A 1 84 ? 9.809 8.490 -20.521 1.00 82.19 84 ASP A O 1
ATOM 629 N N . VAL A 1 85 ? 10.677 8.267 -18.469 1.00 83.25 85 VAL A N 1
ATOM 630 C CA . VAL A 1 85 ? 11.944 7.695 -18.960 1.00 83.25 85 VAL A CA 1
ATOM 631 C C . VAL A 1 85 ? 11.705 6.345 -19.637 1.00 83.25 85 VAL A C 1
ATOM 633 O O . VAL A 1 85 ? 12.211 6.110 -20.731 1.00 83.25 85 VAL A O 1
ATOM 636 N N . VAL A 1 86 ? 10.898 5.464 -19.034 1.00 83.19 86 VAL A N 1
ATOM 637 C CA . VAL A 1 86 ? 10.546 4.164 -19.635 1.00 83.19 86 VAL A CA 1
ATOM 638 C C . VAL A 1 86 ? 9.849 4.357 -20.979 1.00 83.19 86 VAL A C 1
ATOM 640 O O . VAL A 1 86 ? 10.178 3.674 -21.948 1.00 83.19 86 VAL A O 1
ATOM 643 N N . PHE A 1 87 ? 8.937 5.325 -21.066 1.00 80.75 87 PHE A N 1
ATOM 644 C CA . PHE A 1 87 ? 8.275 5.675 -22.312 1.00 80.75 87 PHE A CA 1
ATOM 645 C C . PHE A 1 87 ? 9.271 6.155 -23.379 1.00 80.75 87 PHE A C 1
ATOM 647 O O . PHE A 1 87 ? 9.220 5.692 -24.520 1.00 80.75 87 PHE A O 1
ATOM 654 N N . ARG A 1 88 ? 10.215 7.034 -23.018 1.00 83.25 88 ARG A N 1
ATOM 655 C CA . ARG A 1 88 ? 11.284 7.487 -23.921 1.00 83.25 88 ARG A CA 1
ATOM 656 C C . ARG A 1 88 ? 12.160 6.326 -24.401 1.00 83.25 88 ARG A C 1
ATOM 658 O O . ARG A 1 88 ? 12.434 6.247 -25.599 1.00 83.25 88 ARG A O 1
ATOM 665 N N . LEU A 1 89 ? 12.532 5.398 -23.519 1.00 85.19 89 LEU A N 1
ATOM 666 C CA . LEU A 1 89 ? 13.305 4.201 -23.875 1.00 85.19 89 LEU A CA 1
ATOM 667 C C . LEU A 1 89 ? 12.546 3.281 -24.837 1.00 85.19 89 LEU A C 1
ATOM 669 O O . LEU A 1 89 ? 13.126 2.821 -25.822 1.00 85.19 89 LEU A O 1
ATOM 673 N N . ASP A 1 90 ? 11.251 3.043 -24.611 1.00 82.56 90 ASP A N 1
ATOM 674 C CA . ASP A 1 90 ? 10.461 2.222 -25.534 1.00 82.56 90 ASP A CA 1
ATOM 675 C C . ASP A 1 90 ? 10.319 2.901 -26.904 1.00 82.56 90 ASP A C 1
ATOM 677 O O . ASP A 1 90 ? 10.490 2.261 -27.943 1.00 82.56 90 ASP A O 1
ATOM 681 N N . ARG A 1 91 ? 10.155 4.231 -26.937 1.00 82.94 91 ARG A N 1
ATOM 682 C CA . ARG A 1 91 ? 10.213 4.997 -28.191 1.00 82.94 91 ARG A CA 1
ATOM 683 C C . ARG A 1 91 ? 11.559 4.862 -28.898 1.00 82.94 91 ARG A C 1
ATOM 685 O O . ARG A 1 91 ? 11.574 4.701 -30.117 1.00 82.94 91 ARG A O 1
ATOM 692 N N . MET A 1 92 ? 12.675 4.904 -28.173 1.00 87.25 92 MET A N 1
ATOM 693 C CA . MET A 1 92 ? 14.005 4.692 -28.756 1.00 87.25 92 MET A CA 1
ATOM 694 C C . MET A 1 92 ? 14.142 3.280 -29.341 1.00 87.25 92 MET A C 1
ATOM 696 O O . MET A 1 92 ? 14.631 3.132 -30.460 1.00 87.25 92 MET A O 1
ATOM 700 N N . ARG A 1 93 ? 13.632 2.251 -28.654 1.00 88.00 93 ARG A N 1
ATOM 701 C CA . ARG A 1 93 ? 13.617 0.868 -29.157 1.00 88.00 93 ARG A CA 1
ATOM 702 C C . ARG A 1 93 ? 12.788 0.726 -30.437 1.00 88.00 93 ARG A C 1
ATOM 704 O O . ARG A 1 93 ? 13.282 0.176 -31.418 1.00 88.00 93 ARG A O 1
ATOM 711 N N . GLN A 1 94 ? 11.589 1.312 -30.474 1.00 84.31 94 GLN A N 1
ATOM 712 C CA . GLN A 1 94 ? 10.753 1.366 -31.682 1.00 84.31 94 GLN A CA 1
ATOM 713 C C . GLN A 1 94 ? 11.476 2.071 -32.845 1.00 84.31 94 GLN A C 1
ATOM 715 O O . GLN A 1 94 ? 11.359 1.668 -34.003 1.00 84.31 94 GLN A O 1
ATOM 720 N N . GLN A 1 95 ? 12.240 3.134 -32.566 1.00 87.69 95 GLN A N 1
ATOM 721 C CA . GLN A 1 95 ? 13.038 3.814 -33.588 1.00 87.69 95 GLN A CA 1
ATOM 722 C C . GLN A 1 95 ? 14.190 2.946 -34.105 1.00 87.69 95 GLN A C 1
ATOM 724 O O . GLN A 1 95 ? 14.411 2.926 -35.314 1.00 87.69 95 GLN A O 1
ATOM 729 N N . LEU A 1 96 ? 14.883 2.211 -33.232 1.00 90.38 96 LEU A N 1
ATOM 730 C CA . LEU A 1 96 ? 15.928 1.263 -33.630 1.00 90.38 96 LEU A CA 1
ATOM 731 C C . LEU A 1 96 ? 15.374 0.144 -34.518 1.00 90.38 96 LEU A C 1
ATOM 733 O O . LEU A 1 96 ? 15.957 -0.157 -35.555 1.00 90.38 96 LEU A O 1
ATOM 737 N N . GLU A 1 97 ? 14.226 -0.435 -34.161 1.00 88.44 97 GLU A N 1
ATOM 738 C CA . GLU A 1 97 ? 13.549 -1.450 -34.981 1.00 88.44 97 GLU A CA 1
ATOM 739 C C . GLU A 1 97 ? 13.173 -0.908 -36.364 1.00 88.44 97 GLU A C 1
ATOM 741 O O . GLU A 1 97 ? 13.384 -1.572 -37.377 1.00 88.44 97 GLU A O 1
ATOM 746 N N . ARG A 1 98 ? 12.694 0.339 -36.436 1.00 87.38 98 ARG A N 1
ATOM 747 C CA . ARG A 1 98 ? 12.428 1.001 -37.720 1.00 87.38 98 ARG A CA 1
ATOM 748 C C . ARG A 1 98 ? 13.696 1.209 -38.544 1.00 87.38 98 ARG A C 1
ATOM 750 O O . ARG A 1 98 ? 13.636 1.053 -39.759 1.00 87.38 98 ARG A O 1
ATOM 757 N N . ILE A 1 99 ? 14.823 1.560 -37.918 1.00 89.75 99 ILE A N 1
ATOM 758 C CA . ILE A 1 99 ? 16.104 1.681 -38.629 1.00 89.75 99 ILE A CA 1
ATOM 759 C C . ILE A 1 99 ? 16.498 0.324 -39.219 1.00 89.75 99 ILE A C 1
ATOM 761 O O . ILE A 1 99 ? 16.830 0.288 -40.395 1.00 89.75 99 ILE A O 1
ATOM 765 N N . VAL A 1 100 ? 16.361 -0.773 -38.466 1.00 89.81 100 VAL A N 1
ATOM 766 C CA . VAL A 1 100 ? 16.663 -2.143 -38.931 1.00 89.81 100 VAL A CA 1
ATOM 767 C C . VAL A 1 100 ? 15.830 -2.527 -40.156 1.00 89.81 100 VAL A C 1
ATOM 769 O O . VAL A 1 100 ? 16.368 -3.031 -41.141 1.00 89.81 100 VAL A O 1
ATOM 772 N N . LEU A 1 101 ? 14.519 -2.270 -40.119 1.00 87.19 101 LEU A N 1
ATOM 773 C CA . LEU A 1 101 ? 13.635 -2.573 -41.248 1.00 87.19 101 LEU A CA 1
ATOM 774 C C . LEU A 1 101 ? 13.998 -1.743 -42.487 1.00 87.19 101 LEU A C 1
ATOM 776 O O . LEU A 1 101 ? 14.010 -2.265 -43.598 1.00 87.19 101 LEU A O 1
ATOM 780 N N . LEU A 1 102 ? 14.335 -0.462 -42.302 1.00 88.06 102 LEU A N 1
ATOM 781 C CA . LEU A 1 102 ? 14.741 0.416 -43.400 1.00 88.06 102 LEU A CA 1
ATOM 782 C C . LEU A 1 102 ? 16.113 0.042 -43.971 1.00 88.06 102 LEU A C 1
ATOM 784 O O . LEU A 1 102 ? 16.272 0.067 -45.185 1.00 88.06 102 LEU A O 1
ATOM 788 N N . THR A 1 103 ? 17.090 -0.324 -43.136 1.00 87.31 103 THR A N 1
ATOM 789 C CA . THR A 1 103 ? 18.395 -0.797 -43.623 1.00 87.31 103 THR A CA 1
ATOM 790 C C . THR A 1 103 ? 18.250 -2.092 -44.411 1.00 87.31 103 THR A C 1
ATOM 792 O O . THR A 1 103 ? 18.878 -2.235 -45.452 1.00 87.31 103 THR A O 1
ATOM 795 N N . ALA A 1 104 ? 17.379 -3.005 -43.966 1.00 86.12 104 ALA A N 1
ATOM 796 C CA . ALA A 1 104 ? 17.103 -4.246 -44.683 1.00 86.12 104 ALA A CA 1
ATOM 797 C C . ALA A 1 104 ? 16.399 -4.002 -46.030 1.00 86.12 104 ALA A C 1
ATOM 799 O O . ALA A 1 104 ? 16.644 -4.735 -46.986 1.00 86.12 104 ALA A O 1
ATOM 800 N N . LEU A 1 105 ? 15.536 -2.984 -46.118 1.00 86.81 105 LEU A N 1
ATOM 801 C CA . LEU A 1 105 ? 14.838 -2.612 -47.351 1.00 86.81 105 LEU A CA 1
ATOM 802 C C . LEU A 1 105 ? 15.767 -1.962 -48.389 1.00 86.81 105 LEU A C 1
ATOM 804 O O . LEU A 1 105 ? 15.565 -2.152 -49.583 1.00 86.81 105 LEU A O 1
ATOM 808 N N . LEU A 1 106 ? 16.767 -1.199 -47.940 1.00 85.81 106 LEU A N 1
ATOM 809 C CA . LEU A 1 106 ? 17.712 -0.483 -48.808 1.00 85.81 106 LEU A CA 1
ATOM 810 C C . LEU A 1 106 ? 18.884 -1.344 -49.296 1.00 85.81 106 LEU A C 1
ATOM 812 O O . LEU A 1 106 ? 19.711 -0.850 -50.055 1.00 85.81 106 LEU A O 1
ATOM 816 N N . ASP A 1 107 ? 18.971 -2.596 -48.850 1.00 83.00 107 ASP A N 1
ATOM 817 C CA . ASP A 1 107 ? 20.026 -3.530 -49.232 1.00 83.00 107 ASP A CA 1
ATOM 818 C C . ASP A 1 107 ? 19.934 -3.888 -50.730 1.00 83.00 107 ASP A C 1
ATOM 820 O O . ASP A 1 107 ? 18.989 -4.577 -51.137 1.00 83.00 107 ASP A O 1
ATOM 824 N N . PRO A 1 108 ? 20.899 -3.444 -51.560 1.00 77.62 108 PRO A N 1
ATOM 825 C CA . PRO A 1 108 ? 20.866 -3.661 -53.003 1.00 77.62 108 PRO A CA 1
ATOM 826 C C . PRO A 1 108 ? 21.178 -5.113 -53.394 1.00 77.62 108 PRO A C 1
ATOM 828 O O . PRO A 1 108 ? 20.929 -5.494 -54.534 1.00 77.62 108 PRO A O 1
ATOM 831 N N . GLY A 1 109 ? 21.718 -5.924 -52.475 1.00 75.12 109 GLY A N 1
ATOM 832 C CA . GLY A 1 109 ? 22.055 -7.330 -52.716 1.00 75.12 109 GLY A CA 1
ATOM 833 C C . GLY A 1 109 ? 20.886 -8.303 -52.532 1.00 75.12 109 GLY A C 1
ATOM 834 O O . GLY A 1 109 ? 21.046 -9.501 -52.761 1.00 75.12 109 GLY A O 1
ATOM 835 N N . ALA A 1 110 ? 19.716 -7.821 -52.107 1.00 76.06 110 ALA A N 1
ATOM 836 C CA . ALA A 1 110 ? 18.560 -8.669 -51.845 1.00 76.06 110 ALA A CA 1
ATOM 837 C C . ALA A 1 110 ? 17.924 -9.186 -53.147 1.00 76.06 110 ALA A C 1
ATOM 839 O O . ALA A 1 110 ? 17.592 -8.413 -54.047 1.00 76.06 110 ALA A O 1
ATOM 840 N N . ALA A 1 111 ? 17.663 -10.495 -53.219 1.00 83.56 111 ALA A N 1
ATOM 841 C CA . ALA A 1 111 ? 16.915 -11.074 -54.332 1.00 83.56 111 ALA A CA 1
ATOM 842 C C . ALA A 1 111 ? 15.500 -10.450 -54.432 1.00 83.56 111 ALA A C 1
ATOM 844 O O . ALA A 1 111 ? 14.912 -10.108 -53.400 1.00 83.56 111 ALA A O 1
ATOM 845 N N . PRO A 1 112 ? 14.879 -10.362 -55.627 1.00 81.88 112 PRO A N 1
ATOM 846 C CA . PRO A 1 112 ? 13.579 -9.697 -55.806 1.00 81.88 112 PRO A CA 1
ATOM 847 C C . PRO A 1 112 ? 12.466 -10.218 -54.882 1.00 81.88 112 PRO A C 1
ATOM 849 O O . PRO A 1 112 ? 11.646 -9.449 -54.373 1.00 81.88 112 PRO A O 1
ATOM 852 N N . LEU A 1 113 ? 12.454 -11.531 -54.621 1.00 82.00 113 LEU A N 1
ATOM 853 C CA . LEU A 1 113 ? 11.495 -12.163 -53.715 1.00 82.00 113 LEU A CA 1
ATOM 854 C C . LEU A 1 113 ? 11.741 -11.773 -52.247 1.00 82.00 113 LEU A C 1
ATOM 856 O O . LEU A 1 113 ? 10.787 -11.510 -51.511 1.00 82.00 113 LEU A O 1
ATOM 860 N N . GLU A 1 114 ? 13.005 -11.685 -51.825 1.00 83.81 114 GLU A N 1
ATOM 861 C CA . GLU A 1 114 ? 13.364 -11.212 -50.485 1.00 83.81 114 GLU A CA 1
ATOM 862 C C . GLU A 1 114 ? 13.032 -9.736 -50.303 1.00 83.81 114 GLU A C 1
ATOM 864 O O . GLU A 1 114 ? 12.478 -9.363 -49.272 1.00 83.81 114 GLU A O 1
ATOM 869 N N . HIS A 1 115 ? 13.309 -8.902 -51.306 1.00 83.44 115 HIS A N 1
ATOM 870 C CA . HIS A 1 115 ? 12.983 -7.481 -51.265 1.00 83.44 115 HIS A CA 1
ATOM 871 C C . HIS A 1 115 ? 11.472 -7.267 -51.085 1.00 83.44 115 HIS A C 1
ATOM 873 O O . HIS A 1 115 ? 11.045 -6.505 -50.214 1.00 83.44 115 HIS A O 1
ATOM 879 N N . ARG A 1 116 ? 10.641 -8.021 -51.824 1.00 84.69 116 ARG A N 1
ATOM 880 C CA . ARG A 1 116 ? 9.179 -8.002 -51.660 1.00 84.69 116 ARG A CA 1
ATOM 881 C C . ARG A 1 116 ? 8.750 -8.423 -50.252 1.00 84.69 116 ARG A C 1
ATOM 883 O O . ARG A 1 116 ? 7.863 -7.794 -49.678 1.00 84.69 116 ARG A O 1
ATOM 890 N N . ARG A 1 117 ? 9.380 -9.451 -49.674 1.00 86.62 117 ARG A N 1
ATOM 891 C CA . ARG A 1 117 ? 9.113 -9.885 -48.292 1.00 86.62 117 ARG A CA 1
ATOM 892 C C . ARG A 1 117 ? 9.478 -8.798 -47.276 1.00 86.62 117 ARG A C 1
ATOM 894 O O . ARG A 1 117 ? 8.640 -8.451 -46.452 1.00 86.62 117 ARG A O 1
ATOM 901 N N . ARG A 1 118 ? 10.671 -8.202 -47.384 1.00 86.69 118 ARG A N 1
ATOM 902 C CA . ARG A 1 118 ? 11.136 -7.109 -46.508 1.00 86.69 118 ARG A CA 1
ATOM 903 C C . ARG A 1 118 ? 10.217 -5.882 -46.592 1.00 86.69 118 ARG A C 1
ATOM 905 O O . ARG A 1 118 ? 9.907 -5.277 -45.567 1.00 86.69 118 ARG A O 1
ATOM 912 N N . ALA A 1 119 ? 9.719 -5.550 -47.785 1.00 85.69 119 ALA A N 1
ATOM 913 C CA . ALA A 1 119 ? 8.730 -4.488 -47.975 1.00 85.69 119 ALA A CA 1
ATOM 914 C C . ALA A 1 119 ? 7.394 -4.803 -47.275 1.00 85.69 119 ALA A C 1
ATOM 916 O O . ALA A 1 119 ? 6.833 -3.939 -46.598 1.00 85.69 119 ALA A O 1
ATOM 917 N N . MET A 1 120 ? 6.905 -6.044 -47.378 1.00 87.00 120 MET A N 1
ATOM 918 C CA . MET A 1 120 ? 5.697 -6.485 -46.670 1.00 87.00 120 MET A CA 1
ATOM 919 C C . MET A 1 120 ? 5.873 -6.459 -45.148 1.00 87.00 120 MET A C 1
ATOM 921 O O . MET A 1 120 ? 4.978 -5.981 -44.452 1.00 87.00 120 MET A O 1
ATOM 925 N N . ASP A 1 121 ? 7.023 -6.898 -44.631 1.00 85.56 121 ASP A N 1
ATOM 926 C CA . ASP A 1 121 ? 7.345 -6.847 -43.200 1.00 85.56 121 ASP A CA 1
ATOM 927 C C . ASP A 1 121 ? 7.379 -5.398 -42.687 1.00 85.56 121 ASP A C 1
ATOM 929 O O . ASP A 1 121 ? 6.829 -5.093 -41.625 1.00 85.56 121 ASP A O 1
ATOM 933 N N . PHE A 1 122 ? 7.948 -4.472 -43.467 1.00 86.31 122 PHE A N 1
ATOM 934 C CA . PHE A 1 122 ? 7.945 -3.045 -43.147 1.00 86.31 122 PHE A CA 1
ATOM 935 C C . PHE A 1 122 ? 6.524 -2.461 -43.099 1.00 86.31 122 PHE A C 1
ATOM 937 O O . PHE A 1 122 ? 6.172 -1.783 -42.129 1.00 86.31 122 PHE A O 1
ATOM 944 N N . ILE A 1 123 ? 5.683 -2.752 -44.098 1.00 87.25 123 ILE A N 1
ATOM 945 C CA . ILE A 1 123 ? 4.281 -2.304 -44.128 1.00 87.25 123 ILE A CA 1
ATOM 946 C C . ILE A 1 123 ? 3.501 -2.897 -42.947 1.00 87.25 123 ILE A C 1
ATOM 948 O O . ILE A 1 123 ? 2.777 -2.175 -42.259 1.00 87.25 123 ILE A O 1
ATOM 952 N N . ALA A 1 124 ? 3.675 -4.189 -42.660 1.00 87.94 124 ALA A N 1
ATOM 953 C CA . ALA A 1 124 ? 3.034 -4.853 -41.530 1.00 87.94 124 ALA A CA 1
ATOM 954 C C . ALA A 1 124 ? 3.448 -4.225 -40.190 1.00 87.94 124 ALA A C 1
ATOM 956 O O . ALA A 1 124 ? 2.591 -3.967 -39.338 1.00 87.94 124 ALA A O 1
ATOM 957 N N . ALA A 1 125 ? 4.737 -3.915 -40.015 1.00 84.38 125 ALA A N 1
ATOM 958 C CA . ALA A 1 125 ? 5.248 -3.223 -38.837 1.00 84.38 125 ALA A CA 1
ATOM 959 C C . ALA A 1 125 ? 4.675 -1.802 -38.708 1.00 84.38 125 ALA A C 1
ATOM 961 O O . ALA A 1 125 ? 4.282 -1.399 -37.611 1.00 84.38 125 ALA A O 1
ATOM 962 N N . LEU A 1 126 ? 4.555 -1.061 -39.816 1.00 82.81 126 LEU A N 1
ATOM 963 C CA . LEU A 1 126 ? 3.965 0.279 -39.841 1.00 82.81 126 LEU A CA 1
ATOM 964 C C . LEU A 1 126 ? 2.476 0.248 -39.464 1.00 82.81 126 LEU A C 1
ATOM 966 O O . LEU A 1 126 ? 2.049 1.011 -38.599 1.00 82.81 126 LEU A O 1
ATOM 970 N N . LEU A 1 127 ? 1.702 -0.686 -40.026 1.00 84.75 127 LEU A N 1
ATOM 971 C CA . LEU A 1 127 ? 0.290 -0.896 -39.687 1.00 84.75 127 LEU A CA 1
ATOM 972 C C . LEU A 1 127 ? 0.102 -1.349 -38.234 1.00 84.75 127 LEU A C 1
ATOM 974 O O . LEU A 1 127 ? -0.834 -0.922 -37.552 1.00 84.75 127 LEU A O 1
ATOM 978 N N . ALA A 1 128 ? 0.978 -2.219 -37.725 1.00 82.06 128 ALA A N 1
ATOM 979 C CA . ALA A 1 128 ? 0.978 -2.600 -36.317 1.00 82.06 128 ALA A CA 1
ATOM 980 C C . ALA A 1 128 ? 1.239 -1.387 -35.414 1.00 82.06 128 ALA A C 1
ATOM 982 O O . ALA A 1 128 ? 0.554 -1.224 -34.403 1.00 82.06 128 ALA A O 1
ATOM 983 N N . ASP A 1 129 ? 2.168 -0.512 -35.798 1.00 75.50 129 ASP A N 1
ATOM 984 C CA . ASP A 1 129 ? 2.494 0.673 -35.017 1.00 75.50 129 ASP A CA 1
ATOM 985 C C . ASP A 1 129 ? 1.411 1.755 -35.081 1.00 75.50 129 ASP A C 1
ATOM 987 O O . ASP A 1 129 ? 1.060 2.318 -34.049 1.00 75.50 129 ASP A O 1
ATOM 991 N N . MET A 1 130 ? 0.790 1.978 -36.243 1.00 75.56 130 MET A N 1
ATOM 992 C CA . MET A 1 130 ? -0.375 2.863 -36.376 1.00 75.56 130 MET A CA 1
ATOM 993 C C . MET A 1 130 ? -1.539 2.389 -35.498 1.00 75.56 130 MET A C 1
ATOM 995 O O . MET A 1 130 ? -2.152 3.188 -34.790 1.00 75.56 130 MET A O 1
ATOM 999 N N . ARG A 1 131 ? -1.805 1.075 -35.458 1.00 77.12 131 ARG A N 1
ATOM 1000 C CA . ARG A 1 131 ? -2.818 0.494 -34.558 1.00 77.12 131 ARG A CA 1
ATOM 1001 C C . ARG A 1 131 ? -2.452 0.646 -33.081 1.00 77.12 131 ARG A C 1
ATOM 1003 O O . ARG A 1 131 ? -3.344 0.881 -32.266 1.00 77.12 131 ARG A O 1
ATOM 1010 N N . ARG A 1 132 ? -1.170 0.517 -32.719 1.00 68.94 132 ARG A N 1
ATOM 1011 C CA . ARG A 1 132 ? -0.689 0.777 -31.350 1.00 68.94 132 ARG A CA 1
ATOM 1012 C C . ARG A 1 132 ? -0.842 2.248 -30.969 1.00 68.94 132 ARG A C 1
ATOM 1014 O O . ARG A 1 132 ? -1.326 2.526 -29.880 1.00 68.94 132 ARG A O 1
ATOM 1021 N N . GLN A 1 133 ? -0.506 3.177 -31.862 1.00 64.88 133 GLN A N 1
ATOM 1022 C CA . GLN A 1 133 ? -0.644 4.621 -31.637 1.00 64.88 133 GLN A CA 1
ATOM 1023 C C . GLN A 1 133 ? -2.110 5.056 -31.508 1.00 64.88 133 GLN A C 1
ATOM 1025 O O . GLN A 1 133 ? -2.423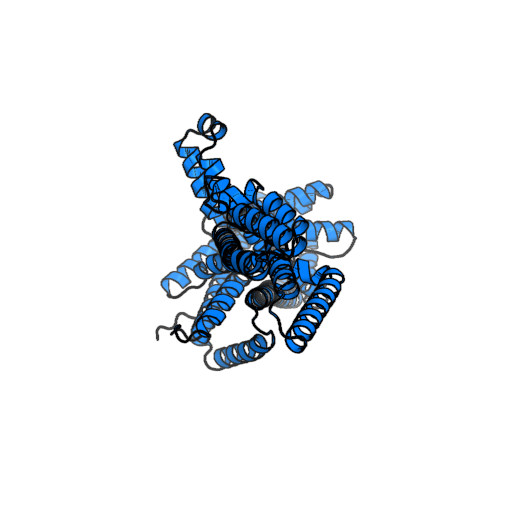 5.876 -30.650 1.00 64.88 133 GLN A O 1
ATOM 1030 N N . ALA A 1 134 ? -3.022 4.442 -32.268 1.00 62.59 134 ALA A N 1
ATOM 1031 C CA . ALA A 1 134 ? -4.465 4.644 -32.115 1.00 62.59 134 ALA A CA 1
ATOM 1032 C C . ALA A 1 134 ? -5.009 4.130 -30.764 1.00 62.59 134 ALA A C 1
ATOM 1034 O O . ALA A 1 134 ? -6.098 4.507 -30.335 1.00 62.59 134 ALA A O 1
ATOM 1035 N N . ARG A 1 135 ? -4.251 3.279 -30.059 1.00 63.88 135 ARG A N 1
ATOM 1036 C CA . ARG A 1 135 ? -4.580 2.759 -28.728 1.00 63.88 135 ARG A CA 1
ATOM 1037 C C . ARG A 1 135 ? -3.645 3.364 -27.685 1.00 63.88 135 ARG A C 1
ATOM 1039 O O . ARG A 1 135 ? -2.761 2.685 -27.170 1.00 63.88 135 ARG A O 1
ATOM 1046 N N . VAL A 1 136 ? -3.923 4.604 -27.278 1.00 58.06 136 VAL A N 1
ATOM 1047 C CA . VAL A 1 136 ? -3.255 5.299 -26.152 1.00 58.06 136 VAL A CA 1
ATOM 1048 C C . VAL A 1 136 ? -3.119 4.393 -24.912 1.00 58.06 136 VAL A C 1
ATOM 1050 O O . VAL A 1 136 ? -2.099 4.400 -24.226 1.00 58.06 136 VAL A O 1
ATOM 1053 N N . ARG A 1 137 ? -4.107 3.515 -24.680 1.00 59.53 137 ARG A N 1
ATOM 1054 C CA . ARG A 1 137 ? -4.103 2.507 -23.606 1.00 59.53 137 ARG A CA 1
ATOM 1055 C C . ARG A 1 137 ? -2.923 1.527 -23.666 1.00 59.53 137 ARG A C 1
ATOM 1057 O O . ARG A 1 137 ? -2.418 1.167 -22.610 1.00 59.53 137 ARG A O 1
ATOM 1064 N N . GLY A 1 138 ? -2.483 1.083 -24.845 1.00 59.56 138 GLY A N 1
ATOM 1065 C CA . GLY A 1 138 ? -1.398 0.096 -24.980 1.00 59.56 138 GLY A CA 1
ATOM 1066 C C . GLY A 1 138 ? -0.048 0.646 -24.520 1.00 59.56 138 GLY A C 1
ATOM 1067 O O . GLY A 1 138 ? 0.660 -0.001 -23.755 1.00 59.56 138 GLY A O 1
ATOM 1068 N N . LEU A 1 139 ? 0.229 1.894 -24.894 1.00 57.22 139 LEU A N 1
ATOM 1069 C CA . LEU A 1 139 ? 1.448 2.624 -24.551 1.00 57.22 139 LEU A CA 1
ATOM 1070 C C . LEU A 1 139 ? 1.541 2.938 -23.051 1.00 57.22 139 LEU A C 1
ATOM 1072 O O . LEU A 1 139 ? 2.588 2.780 -22.431 1.00 57.22 139 LEU A O 1
ATOM 1076 N N . ILE A 1 140 ? 0.411 3.328 -22.453 1.00 61.16 140 ILE A N 1
ATOM 1077 C CA . ILE A 1 140 ? 0.298 3.542 -21.007 1.00 61.16 140 ILE A CA 1
ATOM 1078 C C . ILE A 1 140 ? 0.489 2.214 -20.264 1.00 61.16 140 ILE A C 1
ATOM 1080 O O . ILE A 1 140 ? 1.178 2.175 -19.252 1.00 61.16 140 ILE A O 1
ATOM 1084 N N . THR A 1 141 ? -0.074 1.113 -20.769 1.00 65.88 141 THR A N 1
ATOM 1085 C CA . THR A 1 141 ? -0.038 -0.183 -20.072 1.00 65.88 141 THR A CA 1
ATOM 1086 C C . THR A 1 141 ? 1.384 -0.732 -19.934 1.00 65.88 141 THR A C 1
ATOM 1088 O O . THR A 1 141 ? 1.725 -1.226 -18.862 1.00 65.88 141 THR A O 1
ATOM 1091 N N . GLU A 1 142 ? 2.227 -0.627 -20.965 1.00 65.19 142 GLU A N 1
ATOM 1092 C CA . GLU A 1 142 ? 3.611 -1.126 -20.908 1.00 65.19 142 GLU A CA 1
ATOM 1093 C C . GLU A 1 142 ? 4.496 -0.295 -19.967 1.00 65.19 142 GLU A C 1
ATOM 1095 O O . GLU A 1 142 ? 5.185 -0.866 -19.116 1.00 65.19 142 GLU A O 1
ATOM 1100 N N . SER A 1 143 ? 4.417 1.039 -20.036 1.00 67.31 143 SER A N 1
ATOM 1101 C CA . SER A 1 143 ? 5.187 1.918 -19.145 1.00 67.31 143 SER A CA 1
ATOM 1102 C C . SER A 1 143 ? 4.715 1.837 -17.690 1.00 67.31 143 SER A C 1
ATOM 1104 O O . SER A 1 143 ? 5.538 1.815 -16.771 1.00 67.31 143 SER A O 1
ATOM 1106 N N . LEU A 1 144 ? 3.402 1.720 -17.453 1.00 76.38 144 LEU A N 1
ATOM 1107 C CA . LEU A 1 144 ? 2.874 1.492 -16.105 1.00 76.38 144 LEU A CA 1
ATOM 1108 C C . LEU A 1 144 ? 3.250 0.110 -15.581 1.00 76.38 144 LEU A C 1
ATOM 1110 O O . LEU A 1 144 ? 3.454 -0.015 -14.381 1.00 76.38 144 LEU A O 1
ATOM 1114 N N . ALA A 1 145 ? 3.400 -0.913 -16.427 1.00 80.25 145 ALA A N 1
ATOM 1115 C CA . ALA A 1 145 ? 3.700 -2.262 -15.956 1.00 80.25 145 ALA A CA 1
ATOM 1116 C C . ALA A 1 145 ? 5.007 -2.326 -15.153 1.00 80.25 145 ALA A C 1
ATOM 1118 O O . ALA A 1 145 ? 5.071 -3.031 -14.148 1.00 80.25 145 ALA A O 1
ATOM 1119 N N . MET A 1 146 ? 6.039 -1.573 -15.551 1.00 80.88 146 MET A N 1
ATOM 1120 C CA . MET A 1 146 ? 7.298 -1.516 -14.802 1.00 80.88 146 MET A CA 1
ATOM 1121 C C . MET A 1 146 ? 7.124 -0.833 -13.441 1.00 80.88 146 MET A C 1
ATOM 1123 O O . MET A 1 146 ? 7.615 -1.341 -12.432 1.00 80.88 146 MET A O 1
ATOM 1127 N N . LEU A 1 147 ? 6.369 0.269 -13.400 1.00 84.88 147 LEU A N 1
ATOM 1128 C CA . LEU A 1 147 ? 6.041 0.960 -12.156 1.00 84.88 147 LEU A CA 1
ATOM 1129 C C . LEU A 1 147 ? 5.193 0.070 -11.238 1.00 84.88 147 LEU A C 1
ATOM 1131 O O . LEU A 1 147 ? 5.528 -0.102 -10.071 1.00 84.88 147 LEU A O 1
ATOM 1135 N N . THR A 1 148 ? 4.139 -0.557 -11.764 1.00 86.25 148 THR A N 1
ATOM 1136 C CA . THR A 1 148 ? 3.280 -1.483 -11.019 1.00 86.25 148 THR A CA 1
ATOM 1137 C C . THR A 1 148 ? 4.086 -2.658 -10.475 1.00 86.25 148 THR A C 1
ATOM 1139 O O . THR A 1 148 ? 3.937 -2.989 -9.303 1.00 86.25 148 THR A O 1
ATOM 1142 N N . ARG A 1 149 ? 4.992 -3.252 -11.268 1.00 85.62 149 ARG A N 1
ATOM 1143 C CA . ARG A 1 149 ? 5.912 -4.295 -10.785 1.00 85.62 149 ARG A CA 1
ATOM 1144 C C . ARG A 1 149 ? 6.762 -3.808 -9.617 1.00 85.62 149 ARG A C 1
ATOM 1146 O O . ARG A 1 149 ? 6.911 -4.539 -8.643 1.00 85.62 149 ARG A O 1
ATOM 1153 N N . ARG A 1 150 ? 7.296 -2.585 -9.686 1.00 86.31 150 ARG A N 1
ATOM 1154 C CA . ARG A 1 150 ? 8.121 -2.018 -8.611 1.00 86.31 150 ARG A CA 1
ATOM 1155 C C . ARG A 1 150 ? 7.314 -1.752 -7.339 1.00 86.31 150 ARG A C 1
ATOM 1157 O O . ARG A 1 150 ? 7.787 -2.112 -6.264 1.00 86.31 150 ARG A O 1
ATOM 1164 N N . ILE A 1 151 ? 6.108 -1.193 -7.465 1.00 88.56 151 ILE A N 1
ATOM 1165 C CA . ILE A 1 151 ? 5.172 -0.984 -6.347 1.00 88.56 151 ILE A CA 1
ATOM 1166 C C . ILE A 1 151 ? 4.853 -2.331 -5.686 1.00 88.56 151 ILE A C 1
ATOM 1168 O O . ILE A 1 151 ? 5.054 -2.489 -4.488 1.00 88.56 151 ILE A O 1
ATOM 1172 N N . VAL A 1 152 ? 4.461 -3.334 -6.476 1.00 87.31 152 VAL A N 1
ATOM 1173 C CA . VAL A 1 152 ? 4.156 -4.689 -5.989 1.00 87.31 152 VAL A CA 1
ATOM 1174 C C . VAL A 1 152 ? 5.367 -5.340 -5.313 1.00 87.31 152 VAL A C 1
ATOM 1176 O O . VAL A 1 152 ? 5.214 -5.990 -4.283 1.00 87.31 152 VAL A O 1
ATOM 1179 N N . ALA A 1 153 ? 6.574 -5.183 -5.864 1.00 85.06 153 ALA A N 1
ATOM 1180 C CA . ALA A 1 153 ? 7.791 -5.739 -5.274 1.00 85.06 153 ALA A CA 1
ATOM 1181 C C . ALA A 1 153 ? 8.137 -5.085 -3.925 1.00 85.06 153 ALA A C 1
ATOM 1183 O O . ALA A 1 153 ? 8.539 -5.784 -2.997 1.00 85.06 153 ALA A O 1
ATOM 1184 N N . SER A 1 154 ? 7.956 -3.765 -3.805 1.00 84.25 154 SER A N 1
ATOM 1185 C CA . SER A 1 154 ? 8.080 -3.037 -2.534 1.00 84.25 154 SER A CA 1
ATOM 1186 C C . SER A 1 154 ? 7.074 -3.561 -1.503 1.00 84.25 154 SER A C 1
ATOM 1188 O O . SER A 1 154 ? 7.479 -4.004 -0.425 1.00 84.25 154 SER A O 1
ATOM 1190 N N . SER A 1 155 ? 5.788 -3.634 -1.865 1.00 83.81 155 SER A N 1
ATOM 1191 C CA . SER A 1 155 ? 4.742 -4.172 -0.990 1.00 83.81 155 SER A CA 1
ATOM 1192 C C . SER A 1 155 ? 5.025 -5.618 -0.569 1.00 83.81 155 SER A C 1
ATOM 1194 O O . SER A 1 155 ? 4.807 -5.965 0.586 1.00 83.81 155 SER A O 1
ATOM 1196 N N . GLY A 1 156 ? 5.552 -6.454 -1.470 1.00 82.06 156 GLY A N 1
ATOM 1197 C CA . GLY A 1 156 ? 5.919 -7.838 -1.167 1.00 82.06 156 GLY A CA 1
ATOM 1198 C C . GLY A 1 156 ? 7.057 -7.959 -0.149 1.00 82.06 156 GLY A C 1
ATOM 1199 O O . GLY A 1 156 ? 6.949 -8.758 0.779 1.00 82.06 156 GLY A O 1
ATOM 1200 N N . ARG A 1 157 ? 8.110 -7.131 -0.257 1.00 83.75 157 ARG A N 1
ATOM 1201 C CA . ARG A 1 157 ? 9.190 -7.083 0.750 1.00 83.75 157 ARG A CA 1
ATOM 1202 C C . ARG A 1 157 ? 8.665 -6.667 2.122 1.00 83.75 157 ARG A C 1
ATOM 1204 O O . ARG A 1 157 ? 8.973 -7.319 3.112 1.00 83.75 157 ARG A O 1
ATOM 1211 N N . ALA A 1 158 ? 7.828 -5.628 2.173 1.00 81.25 158 ALA A N 1
ATOM 1212 C CA . ALA A 1 158 ? 7.184 -5.207 3.417 1.00 81.25 158 ALA A CA 1
ATOM 1213 C C . ALA A 1 158 ? 6.279 -6.313 3.996 1.00 81.25 158 ALA A C 1
ATOM 1215 O O . ALA A 1 158 ? 6.256 -6.532 5.204 1.00 81.25 158 ALA A O 1
ATOM 1216 N N . GLY A 1 159 ? 5.568 -7.042 3.131 1.00 79.19 159 GLY A N 1
ATOM 1217 C CA . GLY A 1 159 ? 4.681 -8.143 3.502 1.00 79.19 159 GLY A CA 1
ATOM 1218 C C . GLY A 1 159 ? 5.395 -9.339 4.124 1.00 79.19 159 GLY A C 1
ATOM 1219 O O . GLY A 1 159 ? 4.855 -9.934 5.052 1.00 79.19 159 GLY A O 1
ATOM 1220 N N . ALA A 1 160 ? 6.606 -9.667 3.663 1.00 83.06 160 ALA A N 1
ATOM 1221 C CA . ALA A 1 160 ? 7.373 -10.811 4.159 1.00 83.06 160 ALA A CA 1
ATOM 1222 C C . ALA A 1 160 ? 7.633 -10.740 5.675 1.00 83.06 160 ALA A C 1
ATOM 1224 O O . ALA A 1 160 ? 7.532 -11.753 6.360 1.00 83.06 160 ALA A O 1
ATOM 1225 N N . HIS A 1 161 ? 7.873 -9.540 6.213 1.00 83.94 161 HIS A N 1
ATOM 1226 C CA . HIS A 1 161 ? 8.093 -9.326 7.648 1.00 83.94 161 HIS A CA 1
ATOM 1227 C C . HIS A 1 161 ? 6.845 -9.547 8.515 1.00 83.94 161 HIS A C 1
ATOM 1229 O O . HIS A 1 161 ? 6.971 -9.750 9.720 1.00 83.94 161 HIS A O 1
ATOM 1235 N N . TYR A 1 162 ? 5.645 -9.525 7.929 1.00 84.81 162 TYR A N 1
ATOM 1236 C CA . TYR A 1 162 ? 4.403 -9.803 8.654 1.00 84.81 162 TYR A CA 1
ATOM 1237 C C . TYR A 1 162 ? 4.061 -11.295 8.717 1.00 84.81 162 TYR A C 1
ATOM 1239 O O . TYR A 1 162 ? 3.174 -11.678 9.477 1.00 84.81 162 TYR A O 1
ATOM 1247 N N . ILE A 1 163 ? 4.735 -12.137 7.931 1.00 87.94 163 ILE A N 1
ATOM 1248 C CA . ILE A 1 163 ? 4.457 -13.572 7.856 1.00 87.94 163 ILE A CA 1
ATOM 1249 C C . ILE A 1 163 ? 5.286 -14.285 8.924 1.00 87.94 163 ILE A C 1
ATOM 1251 O O . ILE A 1 163 ? 6.501 -14.419 8.815 1.00 87.94 163 ILE A O 1
ATOM 1255 N N . THR A 1 164 ? 4.614 -14.760 9.966 1.00 88.69 164 THR A N 1
ATOM 1256 C CA . THR A 1 164 ? 5.231 -15.475 11.082 1.00 88.69 164 THR A CA 1
ATOM 1257 C C . THR A 1 164 ? 5.490 -16.928 10.709 1.00 88.69 164 THR A C 1
ATOM 1259 O O . THR A 1 164 ? 4.619 -17.638 10.204 1.00 88.69 164 THR A O 1
ATOM 1262 N N . SER A 1 165 ? 6.689 -17.403 11.012 1.00 83.81 165 SER A N 1
ATOM 1263 C CA . SER A 1 165 ? 7.161 -18.764 10.787 1.00 83.81 165 SER A CA 1
ATOM 1264 C C . SER A 1 165 ? 7.163 -19.590 12.077 1.00 83.81 165 SER A C 1
ATOM 1266 O O . SER A 1 165 ? 6.750 -20.751 12.049 1.00 83.81 165 SER A O 1
ATOM 1268 N N . SER A 1 166 ? 7.488 -18.978 13.222 1.00 87.00 166 SER A N 1
ATOM 1269 C CA . SER A 1 166 ? 7.626 -19.650 14.523 1.00 87.00 166 SER A CA 1
ATOM 1270 C C . SER A 1 166 ? 6.567 -19.235 15.557 1.00 87.00 166 SER A C 1
ATOM 1272 O O . SER A 1 166 ? 5.902 -18.205 15.435 1.00 87.00 166 SER A O 1
ATOM 1274 N N . GLY A 1 167 ? 6.418 -20.023 16.629 1.00 87.19 167 GLY A N 1
ATOM 1275 C CA . GLY A 1 167 ? 5.535 -19.670 17.751 1.00 87.19 167 GLY A CA 1
ATOM 1276 C C . GLY A 1 167 ? 6.008 -18.445 18.550 1.00 87.19 167 GLY A C 1
ATOM 1277 O O . GLY A 1 167 ? 5.193 -17.738 19.142 1.00 87.19 167 GLY A O 1
ATOM 1278 N N . ALA A 1 168 ? 7.314 -18.154 18.558 1.00 89.94 168 ALA A N 1
ATOM 1279 C CA . ALA A 1 168 ? 7.847 -16.932 19.161 1.00 89.94 168 ALA A CA 1
ATOM 1280 C C . ALA A 1 168 ? 7.446 -15.694 18.347 1.00 89.94 168 ALA A C 1
ATOM 1282 O O . ALA A 1 168 ? 6.918 -14.742 18.916 1.00 89.94 168 ALA A O 1
ATOM 1283 N N . GLU A 1 169 ? 7.594 -15.753 17.022 1.00 90.75 169 GLU A N 1
ATOM 1284 C CA . GLU A 1 169 ? 7.139 -14.696 16.108 1.00 90.75 169 GLU A CA 1
ATOM 1285 C C . GLU A 1 169 ? 5.622 -14.495 16.178 1.00 90.75 169 GLU A C 1
ATOM 1287 O O . GLU A 1 169 ? 5.152 -13.362 16.160 1.00 90.75 169 GLU A O 1
ATOM 1292 N N . TRP A 1 170 ? 4.846 -15.574 16.329 1.00 90.75 170 TRP A N 1
ATOM 1293 C CA . TRP A 1 170 ? 3.396 -15.493 16.525 1.00 90.75 170 TRP A CA 1
ATOM 1294 C C . TRP A 1 170 ? 3.017 -14.718 17.797 1.00 90.75 170 TRP A C 1
ATOM 1296 O O . TRP A 1 170 ? 2.173 -13.826 17.745 1.00 90.75 170 TRP A O 1
ATOM 1306 N N . ARG A 1 171 ? 3.679 -14.999 18.929 1.00 92.25 171 ARG A N 1
ATOM 1307 C CA . ARG A 1 171 ? 3.470 -14.242 20.178 1.00 92.25 171 ARG A CA 1
ATOM 1308 C C . ARG A 1 171 ? 3.928 -12.790 20.045 1.00 92.25 171 ARG A C 1
ATOM 1310 O O . ARG A 1 171 ? 3.238 -11.897 20.523 1.00 92.25 171 ARG A O 1
ATOM 1317 N N . GLY A 1 172 ? 5.050 -12.551 19.364 1.00 94.19 172 GLY A N 1
ATOM 1318 C CA . GLY A 1 172 ? 5.527 -11.201 19.057 1.00 94.19 172 GLY A CA 1
ATOM 1319 C C . GLY A 1 172 ? 4.508 -10.398 18.244 1.00 94.19 172 GLY A C 1
ATOM 1320 O O . GLY A 1 172 ? 4.206 -9.261 18.596 1.00 94.19 172 GLY A O 1
ATOM 1321 N N . MET A 1 173 ? 3.908 -11.016 17.220 1.00 94.38 173 MET A N 1
ATOM 1322 C CA . MET A 1 173 ? 2.826 -10.422 16.428 1.00 94.38 173 MET A CA 1
ATOM 1323 C C . MET A 1 173 ? 1.607 -10.091 17.291 1.00 94.38 173 MET A C 1
ATOM 1325 O O . MET A 1 173 ? 1.078 -8.987 17.198 1.00 94.38 173 MET A O 1
ATOM 1329 N N . LEU A 1 174 ? 1.189 -11.018 18.159 1.00 94.81 174 LEU A N 1
ATOM 1330 C CA . LEU A 1 174 ? 0.056 -10.818 19.062 1.00 94.81 174 LEU A CA 1
ATOM 1331 C C . LEU A 1 174 ? 0.277 -9.620 20.000 1.00 94.81 174 LEU A C 1
ATOM 1333 O O . LEU A 1 174 ? -0.612 -8.784 20.131 1.00 94.81 174 LEU A O 1
ATOM 1337 N N . VAL A 1 175 ? 1.461 -9.501 20.613 1.00 96.06 175 VAL A N 1
ATOM 1338 C CA . VAL A 1 175 ? 1.809 -8.391 21.524 1.00 96.06 175 VAL A CA 1
ATOM 1339 C C . VAL A 1 175 ? 1.950 -7.065 20.772 1.00 96.06 175 VAL A C 1
ATOM 1341 O O . VAL A 1 175 ? 1.428 -6.041 21.212 1.00 96.06 175 VAL A O 1
ATOM 1344 N N . SER A 1 176 ? 2.606 -7.069 19.611 1.00 95.88 176 SER A N 1
ATOM 1345 C CA . SER A 1 176 ? 2.709 -5.878 18.758 1.00 95.88 176 SER A CA 1
ATOM 1346 C C . SER A 1 176 ? 1.322 -5.395 18.315 1.00 95.88 176 SER A C 1
ATOM 1348 O O . SER A 1 176 ? 1.038 -4.196 18.327 1.00 95.88 176 SER A O 1
ATOM 1350 N N . ALA A 1 177 ? 0.422 -6.317 17.971 1.00 95.94 177 ALA A N 1
ATOM 1351 C CA . ALA A 1 177 ? -0.949 -5.983 17.622 1.00 95.94 177 ALA A CA 1
ATOM 1352 C C . ALA A 1 177 ? -1.787 -5.560 18.838 1.00 95.94 177 ALA A C 1
ATOM 1354 O O . ALA A 1 177 ? -2.598 -4.643 18.735 1.00 95.94 177 ALA A O 1
ATOM 1355 N N . ALA A 1 178 ? -1.567 -6.141 20.014 1.00 97.19 178 ALA A N 1
ATOM 1356 C CA . ALA A 1 178 ? -2.187 -5.673 21.250 1.00 97.19 178 ALA A CA 1
ATOM 1357 C C . ALA A 1 178 ? -1.929 -4.176 21.484 1.00 97.19 178 ALA A C 1
ATOM 1359 O O . ALA A 1 178 ? -2.875 -3.419 21.700 1.00 97.19 178 ALA A O 1
ATOM 1360 N N . GLY A 1 179 ? -0.681 -3.721 21.323 1.00 96.56 179 GLY A N 1
ATOM 1361 C CA . GLY A 1 179 ? -0.344 -2.296 21.401 1.00 96.56 179 GLY A CA 1
ATOM 1362 C C . GLY A 1 179 ? -1.088 -1.433 20.372 1.00 96.56 179 GLY A C 1
ATOM 1363 O O . GLY A 1 179 ? -1.554 -0.341 20.694 1.00 96.56 179 GLY A O 1
ATOM 1364 N N . GLY A 1 180 ? -1.300 -1.948 19.156 1.00 96.25 180 GLY A N 1
ATOM 1365 C CA . GLY A 1 180 ? -2.135 -1.293 18.143 1.00 96.25 180 GLY A CA 1
ATOM 1366 C C . GLY A 1 180 ? -3.598 -1.140 18.581 1.00 96.25 180 GLY A C 1
ATOM 1367 O O . GLY A 1 180 ? -4.211 -0.104 18.326 1.00 96.25 180 GLY A O 1
ATOM 1368 N N . GLY A 1 181 ? -4.144 -2.129 19.295 1.00 96.81 181 GLY A N 1
ATOM 1369 C CA . GLY A 1 181 ? -5.482 -2.067 19.893 1.00 96.81 181 GLY A CA 1
ATOM 1370 C C . GLY A 1 181 ? -5.615 -0.944 20.923 1.00 96.81 181 GLY A C 1
ATOM 1371 O O . GLY A 1 181 ? -6.566 -0.167 20.853 1.00 96.81 181 GLY A O 1
ATOM 1372 N N . VAL A 1 182 ? -4.620 -0.798 21.806 1.00 97.75 182 VAL A N 1
ATOM 1373 C CA . VAL A 1 182 ? -4.574 0.272 22.822 1.00 97.75 182 VAL A CA 1
ATOM 1374 C C . VAL A 1 182 ? -4.623 1.654 22.170 1.00 97.75 182 VAL A C 1
ATOM 1376 O O . VAL A 1 182 ? -5.469 2.476 22.522 1.00 97.75 182 VAL A O 1
ATOM 1379 N N . ILE A 1 183 ? -3.753 1.905 21.184 1.00 97.56 183 ILE A N 1
ATOM 1380 C CA . ILE A 1 183 ? -3.724 3.195 20.481 1.00 97.56 183 ILE A CA 1
ATOM 1381 C C . ILE A 1 183 ? -5.049 3.438 19.747 1.00 97.56 183 ILE A C 1
ATOM 1383 O O . ILE A 1 183 ? -5.590 4.537 19.824 1.00 97.56 183 ILE A O 1
ATOM 1387 N N . THR A 1 184 ? -5.617 2.408 19.108 1.00 96.19 184 THR A N 1
ATOM 1388 C CA . THR A 1 184 ? -6.883 2.534 18.366 1.00 96.19 184 THR A CA 1
ATOM 1389 C C . THR A 1 184 ? -8.068 2.884 19.272 1.00 96.19 184 THR A C 1
ATOM 1391 O O . THR A 1 184 ? -8.970 3.596 18.837 1.00 96.19 184 THR A O 1
ATOM 1394 N N . ALA A 1 185 ? -8.082 2.425 20.529 1.00 96.75 185 ALA A N 1
ATOM 1395 C CA . ALA A 1 185 ? -9.110 2.824 21.491 1.00 96.75 185 ALA A CA 1
ATOM 1396 C C . ALA A 1 185 ? -9.036 4.332 21.789 1.00 96.75 185 ALA A C 1
ATOM 1398 O O . ALA A 1 185 ? -10.063 5.010 21.810 1.00 96.75 185 ALA A O 1
ATOM 1399 N N . GLY A 1 186 ? -7.816 4.865 21.929 1.00 96.31 186 GLY A N 1
ATOM 1400 C CA . GLY A 1 186 ? -7.569 6.303 22.041 1.00 96.31 186 GLY A CA 1
ATOM 1401 C C . GLY A 1 186 ? -8.023 7.075 20.800 1.00 96.31 186 GLY A C 1
ATOM 1402 O O . GLY A 1 186 ? -8.716 8.077 20.937 1.00 96.31 186 GLY A O 1
ATOM 1403 N N . THR A 1 187 ? -7.720 6.571 19.600 1.00 96.25 187 THR A N 1
ATOM 1404 C CA . THR A 1 187 ? -8.208 7.131 18.325 1.00 96.25 187 THR A CA 1
ATOM 1405 C C . THR A 1 187 ? -9.740 7.172 18.281 1.00 96.25 187 THR A C 1
ATOM 1407 O O . THR A 1 187 ? -10.334 8.184 17.932 1.00 96.25 187 THR A O 1
ATOM 1410 N N . ALA A 1 188 ? -10.421 6.091 18.679 1.00 94.69 188 ALA A N 1
ATOM 1411 C CA . ALA A 1 188 ? -11.884 6.047 18.697 1.00 94.69 188 ALA A CA 1
ATOM 1412 C C . ALA A 1 188 ? -12.484 7.073 19.677 1.00 94.69 188 ALA A C 1
ATOM 1414 O O . ALA A 1 188 ? -13.442 7.765 19.329 1.00 94.69 188 ALA A O 1
ATOM 1415 N N . ALA A 1 189 ? -11.897 7.207 20.870 1.00 93.69 189 ALA A N 1
ATOM 1416 C CA . ALA A 1 189 ? -12.293 8.213 21.853 1.00 93.69 189 ALA A CA 1
ATOM 1417 C C . ALA A 1 189 ? -12.053 9.647 21.348 1.00 93.69 189 ALA A C 1
ATOM 1419 O O . ALA A 1 189 ? -12.928 10.504 21.476 1.00 93.69 189 ALA A O 1
ATOM 1420 N N . LEU A 1 190 ? -10.898 9.906 20.725 1.00 94.56 190 LEU A N 1
ATOM 1421 C CA . LEU A 1 190 ? -10.574 11.215 20.163 1.00 94.56 190 LEU A CA 1
ATOM 1422 C C . LEU A 1 190 ? -11.509 11.576 19.003 1.00 94.56 190 LEU A C 1
ATOM 1424 O O . LEU A 1 190 ? -12.008 12.698 18.968 1.00 94.56 190 LEU A O 1
ATOM 1428 N N . LYS A 1 191 ? -11.843 10.623 18.122 1.00 92.12 191 LYS A N 1
ATOM 1429 C CA . LYS A 1 191 ? -12.844 10.803 17.058 1.00 92.12 191 LYS A CA 1
ATOM 1430 C C . LYS A 1 191 ? -14.207 11.232 17.610 1.00 92.12 191 LYS A C 1
ATOM 1432 O O . LYS A 1 191 ? -14.824 12.140 17.055 1.00 92.12 191 LYS A O 1
ATOM 1437 N N . ILE A 1 192 ? -14.677 10.600 18.688 1.00 89.62 192 ILE A N 1
ATOM 1438 C CA . ILE A 1 192 ? -15.929 10.991 19.361 1.00 89.62 192 ILE A CA 1
ATOM 1439 C C . ILE A 1 192 ? -15.824 12.439 19.854 1.00 89.62 192 ILE A C 1
ATOM 1441 O O . ILE A 1 192 ? -16.719 13.243 19.594 1.00 89.62 192 ILE A O 1
ATOM 1445 N N . GLY A 1 193 ? -14.704 12.793 20.492 1.00 90.62 193 GLY A N 1
ATOM 1446 C CA . GLY A 1 193 ? -14.431 14.160 20.939 1.00 90.62 193 GLY A CA 1
ATOM 1447 C C . GLY A 1 193 ? -14.425 15.181 19.797 1.00 90.62 193 GLY A C 1
ATOM 1448 O O . GLY A 1 193 ? -15.048 16.231 19.920 1.00 90.62 193 GLY A O 1
ATOM 1449 N N . ILE A 1 194 ? -13.789 14.865 18.663 1.00 91.56 194 ILE A N 1
ATOM 1450 C CA . ILE A 1 194 ? -13.786 15.713 17.459 1.00 91.56 194 ILE A CA 1
ATOM 1451 C C . ILE A 1 194 ? -15.216 15.921 16.948 1.00 91.56 194 ILE A C 1
ATOM 1453 O O . ILE A 1 194 ? -15.608 17.055 16.677 1.00 91.56 194 ILE A O 1
ATOM 1457 N N . GLY A 1 195 ? -16.016 14.851 16.879 1.00 87.31 195 GLY A N 1
ATOM 1458 C CA . GLY A 1 195 ? -17.420 14.932 16.477 1.00 87.31 195 GLY A CA 1
ATOM 1459 C C . GLY A 1 195 ? -18.255 15.828 17.397 1.00 87.31 195 GLY A C 1
ATOM 1460 O O . GLY A 1 195 ? -19.086 16.594 16.915 1.00 87.31 195 GLY A O 1
ATOM 1461 N N . ALA A 1 196 ? -17.987 15.799 18.705 1.00 87.94 196 ALA A N 1
ATOM 1462 C CA . ALA A 1 196 ? -18.677 16.628 19.693 1.00 87.94 196 ALA A CA 1
ATOM 1463 C C . ALA A 1 196 ? -18.338 18.129 19.591 1.00 87.94 196 ALA A C 1
ATOM 1465 O O . ALA A 1 196 ? -19.129 18.965 20.030 1.00 87.94 196 ALA A O 1
ATOM 1466 N N . LEU A 1 197 ? -17.202 18.499 18.987 1.00 89.81 197 LEU A N 1
ATOM 1467 C CA . LEU A 1 197 ? -16.818 19.902 18.785 1.00 89.81 197 LEU A CA 1
ATOM 1468 C C . LEU A 1 197 ? -17.614 20.601 17.671 1.00 89.81 197 LEU A C 1
ATOM 1470 O O . LEU A 1 197 ? -17.525 21.822 17.562 1.00 89.81 197 LEU A O 1
ATOM 1474 N N . HIS A 1 198 ? -18.374 19.857 16.852 1.00 87.62 198 HIS A N 1
ATOM 1475 C CA . HIS A 1 198 ? -19.183 20.395 15.747 1.00 87.62 198 HIS A CA 1
ATOM 1476 C C . HIS A 1 198 ? -18.397 21.359 14.836 1.00 87.62 198 HIS A C 1
ATOM 1478 O O . HIS A 1 198 ? -18.892 22.411 14.426 1.00 87.62 198 HIS A O 1
ATOM 1484 N N . LEU A 1 199 ? -17.140 21.012 14.541 1.00 91.44 199 LEU A N 1
ATOM 1485 C CA . LEU A 1 199 ? -16.249 21.857 13.751 1.00 91.44 199 LEU A CA 1
ATOM 1486 C C . LEU A 1 199 ? -16.776 22.052 12.314 1.00 91.44 199 LEU A C 1
ATOM 1488 O O . LEU A 1 199 ? -17.425 21.159 11.761 1.00 91.44 199 LEU A O 1
ATOM 1492 N N . PRO A 1 200 ? -16.436 23.178 11.654 1.00 93.44 200 PRO A N 1
ATOM 1493 C CA . PRO A 1 200 ? -16.650 23.342 10.219 1.00 93.44 200 PRO A CA 1
ATOM 1494 C C . PRO A 1 200 ? -16.039 22.183 9.421 1.00 93.44 200 PRO A C 1
ATOM 1496 O O . PRO A 1 200 ? -14.975 21.681 9.781 1.00 93.44 200 PRO A O 1
ATOM 1499 N N . LEU A 1 201 ? -16.660 21.811 8.296 1.00 91.19 201 LEU A N 1
ATOM 1500 C CA . LEU A 1 201 ? -16.342 20.590 7.537 1.00 91.19 201 LEU A CA 1
ATOM 1501 C C . LEU A 1 201 ? -14.841 20.389 7.249 1.00 91.19 201 LEU A C 1
ATOM 1503 O O . LEU A 1 201 ? -14.324 19.284 7.395 1.00 91.19 201 LEU A O 1
ATOM 1507 N N . PHE A 1 202 ? -14.129 21.451 6.858 1.00 93.81 202 PHE A N 1
ATOM 1508 C CA . PHE A 1 202 ? -12.688 21.377 6.604 1.00 93.81 202 PHE A CA 1
ATOM 1509 C C . PHE A 1 202 ? -11.874 21.104 7.879 1.00 93.81 202 PHE A C 1
ATOM 1511 O O . PHE A 1 202 ? -10.942 20.306 7.847 1.00 93.81 202 PHE A O 1
ATOM 1518 N N . LEU A 1 203 ? -12.223 21.738 9.003 1.00 95.88 203 LEU A N 1
ATOM 1519 C CA . LEU A 1 203 ? -11.522 21.554 10.277 1.00 95.88 203 LEU A CA 1
ATOM 1520 C C . LEU A 1 203 ? -11.831 20.190 10.903 1.00 95.88 203 LEU A C 1
ATOM 1522 O O . LEU A 1 203 ? -10.923 19.556 11.428 1.00 95.88 203 LEU A O 1
ATOM 1526 N N . ASP A 1 204 ? -13.071 19.712 10.791 1.00 93.44 204 ASP A N 1
ATOM 1527 C CA . ASP A 1 204 ? -13.468 18.356 11.190 1.00 93.44 204 ASP A CA 1
ATOM 1528 C C . ASP A 1 204 ? -12.693 17.284 10.404 1.00 93.44 204 ASP A C 1
ATOM 1530 O O . ASP A 1 204 ? -12.131 16.353 10.991 1.00 93.44 204 ASP A O 1
ATOM 1534 N N . TRP A 1 205 ? -12.577 17.457 9.082 1.00 94.62 205 TRP A N 1
ATOM 1535 C CA . TRP A 1 205 ? -11.746 16.599 8.239 1.00 94.62 205 TRP A CA 1
ATOM 1536 C C . TRP A 1 205 ? -10.271 16.664 8.626 1.00 94.62 205 TRP A C 1
ATOM 1538 O O . TRP A 1 205 ? -9.645 15.617 8.771 1.00 94.62 205 TRP A O 1
ATOM 1548 N N . ALA A 1 206 ? -9.713 17.864 8.804 1.00 96.94 206 ALA A N 1
ATOM 1549 C CA . ALA A 1 206 ? -8.304 18.037 9.137 1.00 96.94 206 ALA A CA 1
ATOM 1550 C C . ALA A 1 206 ? -7.977 17.408 10.499 1.00 96.94 206 ALA A C 1
ATOM 1552 O O . ALA A 1 206 ? -6.991 16.681 10.615 1.00 96.94 206 ALA A O 1
ATOM 1553 N N . ALA A 1 207 ? -8.829 17.619 11.507 1.00 97.12 207 ALA A N 1
ATOM 1554 C CA . ALA A 1 207 ? -8.694 17.010 12.825 1.00 97.12 207 ALA A CA 1
ATOM 1555 C C . ALA A 1 207 ? -8.783 15.479 12.750 1.00 97.12 207 ALA A C 1
ATOM 1557 O O . ALA A 1 207 ? -7.924 14.793 13.297 1.00 97.12 207 ALA A O 1
ATOM 1558 N N . SER A 1 208 ? -9.755 14.939 12.009 1.00 95.19 208 SER A N 1
ATOM 1559 C CA . SER A 1 208 ? -9.902 13.490 11.814 1.00 95.19 208 SER A CA 1
ATOM 1560 C C . SER A 1 208 ? -8.718 12.882 11.050 1.00 95.19 208 SER A C 1
ATOM 1562 O O . SER A 1 208 ? -8.243 11.798 11.383 1.00 95.19 208 SER A O 1
ATOM 1564 N N . ALA A 1 209 ? -8.209 13.575 10.027 1.00 97.00 209 ALA A N 1
ATOM 1565 C CA . ALA A 1 209 ? -7.047 13.138 9.259 1.00 97.00 209 ALA A CA 1
ATOM 1566 C C . ALA A 1 209 ? -5.784 13.114 10.128 1.00 97.00 209 ALA A C 1
ATOM 1568 O O . ALA A 1 209 ? -5.005 12.165 10.036 1.00 97.00 209 ALA A O 1
ATOM 1569 N N . LEU A 1 210 ? -5.600 14.127 10.983 1.00 97.81 210 LEU A N 1
ATOM 1570 C CA . LEU A 1 210 ? -4.502 14.198 11.946 1.00 97.81 210 LEU A CA 1
ATOM 1571 C C . LEU A 1 210 ? -4.616 13.125 13.030 1.00 97.81 210 LEU A C 1
ATOM 1573 O O . LEU A 1 210 ? -3.603 12.509 13.348 1.00 97.81 210 LEU A O 1
ATOM 1577 N N . ASP A 1 211 ? -5.815 12.862 13.550 1.00 97.38 211 ASP A N 1
ATOM 1578 C CA . ASP A 1 211 ? -6.057 11.787 14.516 1.00 97.38 211 ASP A CA 1
ATOM 1579 C C . ASP A 1 211 ? -5.676 10.424 13.923 1.00 97.38 211 ASP A C 1
ATOM 1581 O O . ASP A 1 211 ? -4.811 9.725 14.456 1.00 97.38 211 ASP A O 1
ATOM 1585 N N . TYR A 1 212 ? -6.222 10.073 12.755 1.00 96.31 212 TYR A N 1
ATOM 1586 C CA . TYR A 1 212 ? -5.904 8.799 12.116 1.00 96.31 212 TYR A CA 1
ATOM 1587 C C . TYR A 1 212 ? -4.426 8.696 11.716 1.00 96.31 212 TYR A C 1
ATOM 1589 O O . TYR A 1 212 ? -3.761 7.721 12.069 1.00 96.31 212 TYR A O 1
ATOM 1597 N N . ALA A 1 213 ? -3.883 9.685 10.995 1.00 97.25 213 ALA A N 1
ATOM 1598 C CA . ALA A 1 213 ? -2.492 9.647 10.544 1.00 97.25 213 ALA A CA 1
ATOM 1599 C C . ALA A 1 213 ? -1.516 9.654 11.730 1.00 97.25 213 ALA A C 1
ATOM 1601 O O . ALA A 1 213 ? -0.567 8.869 11.743 1.00 97.25 213 ALA A O 1
ATOM 1602 N N . GLY A 1 214 ? -1.767 10.491 12.738 1.00 97.94 214 GLY A N 1
ATOM 1603 C CA . GLY A 1 214 ? -0.979 10.568 13.965 1.00 97.94 214 GLY A CA 1
ATOM 1604 C C . GLY A 1 214 ? -1.008 9.257 14.742 1.00 97.94 214 GLY A C 1
ATOM 1605 O O . GLY A 1 214 ? 0.049 8.744 15.104 1.00 97.94 214 GLY A O 1
ATOM 1606 N N . SER A 1 215 ? -2.188 8.656 14.906 1.00 97.00 215 SER A N 1
ATOM 1607 C CA . SER A 1 215 ? -2.352 7.355 15.558 1.00 97.00 215 SER A CA 1
ATOM 1608 C C . SER A 1 215 ? -1.583 6.251 14.831 1.00 97.00 215 SER A C 1
ATOM 1610 O O . SER A 1 215 ? -0.860 5.480 15.459 1.00 97.00 215 SER A O 1
ATOM 1612 N N . PHE A 1 216 ? -1.662 6.188 13.499 1.00 96.06 216 PHE A N 1
ATOM 1613 C CA . PHE A 1 216 ? -0.947 5.167 12.731 1.00 96.06 216 PHE A CA 1
ATOM 1614 C C . PHE A 1 216 ? 0.574 5.373 12.713 1.00 96.06 216 PHE A C 1
ATOM 1616 O O . PHE A 1 216 ? 1.327 4.396 12.758 1.00 96.06 216 PHE A O 1
ATOM 1623 N N . LEU A 1 217 ? 1.043 6.624 12.673 1.00 96.69 217 LEU A N 1
ATOM 1624 C CA . LEU A 1 217 ? 2.465 6.950 12.802 1.00 96.69 217 LEU A CA 1
ATOM 1625 C C . LEU A 1 217 ? 2.989 6.628 14.204 1.00 96.69 217 LEU A C 1
ATOM 1627 O O . LEU A 1 217 ? 4.087 6.088 14.326 1.00 96.69 217 LEU A O 1
ATOM 1631 N N . LEU A 1 218 ? 2.198 6.890 15.248 1.00 97.12 218 LEU A N 1
ATOM 1632 C CA . LEU A 1 218 ? 2.528 6.519 16.622 1.00 97.12 218 LEU A CA 1
ATOM 1633 C C . LEU A 1 218 ? 2.628 4.997 16.773 1.00 97.12 218 LEU A C 1
ATOM 1635 O O . LEU A 1 218 ? 3.616 4.508 17.315 1.00 97.12 218 LEU A O 1
ATOM 1639 N N . MET A 1 219 ? 1.662 4.243 16.232 1.00 95.50 219 MET A N 1
ATOM 1640 C CA . MET A 1 219 ? 1.733 2.777 16.203 1.00 95.50 219 MET A CA 1
ATOM 1641 C C . MET A 1 219 ? 3.022 2.301 15.527 1.00 95.50 219 MET A C 1
ATOM 1643 O O . MET A 1 219 ? 3.734 1.475 16.089 1.00 95.50 219 MET A O 1
ATOM 1647 N N . GLN A 1 220 ? 3.361 2.854 14.358 1.00 93.31 220 GLN A N 1
ATOM 1648 C CA . GLN A 1 220 ? 4.597 2.504 13.658 1.00 93.31 220 GLN A CA 1
ATOM 1649 C C . GLN A 1 220 ? 5.846 2.836 14.489 1.00 93.31 220 GLN A C 1
ATOM 1651 O O . GLN A 1 220 ? 6.745 2.003 14.579 1.00 93.31 220 GLN A O 1
ATOM 1656 N N . GLY A 1 221 ? 5.902 4.022 15.100 1.00 93.69 221 GLY A N 1
ATOM 1657 C CA . GLY A 1 221 ? 7.038 4.464 15.912 1.00 93.69 221 GLY A CA 1
ATOM 1658 C C . GLY A 1 221 ? 7.273 3.598 17.153 1.00 93.69 221 GLY A C 1
ATOM 1659 O O . GLY A 1 221 ? 8.418 3.390 17.542 1.00 93.69 221 GLY A O 1
ATOM 1660 N N . LEU A 1 222 ? 6.204 3.045 17.734 1.00 95.50 222 LEU A N 1
ATOM 1661 C CA . LEU A 1 222 ? 6.261 2.123 18.874 1.00 95.50 222 LEU A CA 1
ATOM 1662 C C . LEU A 1 222 ? 6.463 0.651 18.467 1.00 95.50 222 LEU A C 1
ATOM 1664 O O . LEU A 1 222 ? 6.540 -0.218 19.332 1.00 95.50 222 LEU A O 1
ATOM 1668 N N . GLY A 1 223 ? 6.536 0.345 17.167 1.00 93.00 223 GLY A N 1
ATOM 1669 C CA . GLY A 1 223 ? 6.635 -1.032 16.675 1.00 93.00 223 GLY A CA 1
ATOM 1670 C C . GLY A 1 223 ? 5.344 -1.843 16.844 1.00 93.00 223 GLY A C 1
ATOM 1671 O O . GLY A 1 223 ? 5.380 -3.076 16.879 1.00 93.00 223 GLY A O 1
ATOM 1672 N N . PHE A 1 224 ? 4.200 -1.170 16.962 1.00 96.06 224 PHE A N 1
ATOM 1673 C CA . PHE A 1 224 ? 2.884 -1.792 17.020 1.00 96.06 224 PHE A CA 1
ATOM 1674 C C . PHE A 1 224 ? 2.322 -2.074 15.632 1.00 96.06 224 PHE A C 1
ATOM 1676 O O . PHE A 1 224 ? 2.624 -1.401 14.644 1.00 96.06 224 PHE A O 1
ATOM 1683 N N . THR A 1 225 ? 1.464 -3.087 15.572 1.00 92.44 225 THR A N 1
ATOM 1684 C CA . THR A 1 225 ? 0.926 -3.602 14.318 1.00 92.44 225 THR A CA 1
ATOM 1685 C C . THR A 1 225 ? -0.569 -3.349 14.215 1.00 92.44 225 THR A C 1
ATOM 1687 O O . THR A 1 225 ? -1.338 -3.688 15.112 1.00 92.44 225 THR A O 1
ATOM 1690 N N . LEU A 1 226 ? -0.993 -2.806 13.075 1.00 92.31 226 LEU A N 1
ATOM 1691 C CA . LEU A 1 226 ? -2.400 -2.715 12.706 1.00 92.31 226 LEU A CA 1
ATOM 1692 C C . LEU A 1 226 ? -2.735 -3.838 11.720 1.00 92.31 226 LEU A C 1
ATOM 1694 O O . LEU A 1 226 ? -2.224 -3.858 10.597 1.00 92.31 226 LEU A O 1
ATOM 1698 N N . ALA A 1 227 ? -3.589 -4.771 12.141 1.00 90.94 227 ALA A N 1
ATOM 1699 C CA . ALA A 1 227 ? -3.883 -6.003 11.413 1.00 90.94 227 ALA A CA 1
ATOM 1700 C C . ALA A 1 227 ? -4.367 -5.734 9.984 1.00 90.94 227 ALA A C 1
ATOM 1702 O O . ALA A 1 227 ? -3.892 -6.343 9.031 1.00 90.94 227 ALA A O 1
ATOM 1703 N N . THR A 1 228 ? -5.260 -4.763 9.811 1.00 86.50 228 THR A N 1
ATOM 1704 C CA . THR A 1 228 ? -5.895 -4.417 8.530 1.00 86.50 228 THR A CA 1
ATOM 1705 C C . THR A 1 228 ? -4.937 -3.858 7.475 1.00 86.50 228 THR A C 1
ATOM 1707 O O . THR A 1 228 ? -5.285 -3.840 6.296 1.00 86.50 228 THR A O 1
ATOM 1710 N N . LYS A 1 229 ? -3.717 -3.439 7.844 1.00 89.56 229 LYS A N 1
ATOM 1711 C CA . LYS A 1 229 ? -2.693 -2.988 6.879 1.00 89.56 229 LYS A CA 1
ATOM 1712 C C . LYS A 1 229 ? -1.898 -4.136 6.257 1.00 89.56 229 LYS A C 1
ATOM 1714 O O . LYS A 1 229 ? -1.274 -3.951 5.215 1.00 89.56 229 LYS A O 1
ATOM 1719 N N . GLN A 1 230 ? -1.909 -5.313 6.878 1.00 90.38 230 GLN A N 1
ATOM 1720 C CA . GLN A 1 230 ? -1.139 -6.480 6.443 1.00 90.38 230 GLN A CA 1
ATOM 1721 C C . GLN A 1 230 ? -1.654 -7.159 5.159 1.00 90.38 230 GLN A C 1
ATOM 1723 O O . GLN A 1 230 ? -0.827 -7.621 4.368 1.00 90.38 230 GLN A O 1
ATOM 1728 N N . PRO A 1 231 ? -2.969 -7.271 4.891 1.00 90.00 231 PRO A N 1
ATOM 1729 C CA . PRO A 1 231 ? -3.469 -8.074 3.776 1.00 90.00 231 PRO A CA 1
ATOM 1730 C C . PRO A 1 231 ? -2.990 -7.608 2.399 1.00 90.00 231 PRO A C 1
ATOM 1732 O O . PRO A 1 231 ? -2.529 -8.457 1.638 1.00 90.00 231 PRO A O 1
ATOM 1735 N N . PRO A 1 232 ? -2.986 -6.299 2.064 1.00 88.94 232 PRO A N 1
ATOM 1736 C CA . PRO A 1 232 ? -2.446 -5.850 0.784 1.00 88.94 232 PRO A CA 1
ATOM 1737 C C . PRO A 1 232 ? -0.968 -6.225 0.591 1.00 88.94 232 PRO A C 1
ATOM 1739 O O . PRO A 1 232 ? -0.585 -6.701 -0.477 1.00 88.94 232 PRO A O 1
ATOM 1742 N N . VAL A 1 233 ? -0.130 -6.065 1.617 1.00 89.12 233 VAL A N 1
ATOM 1743 C CA . VAL A 1 233 ? 1.314 -6.342 1.513 1.00 89.12 233 VAL A CA 1
ATOM 1744 C C . VAL A 1 233 ? 1.624 -7.844 1.516 1.00 89.12 233 VAL A C 1
ATOM 1746 O O . VAL A 1 233 ? 2.448 -8.310 0.732 1.00 89.12 233 VAL A O 1
ATOM 1749 N N . THR A 1 234 ? 0.909 -8.635 2.320 1.00 89.75 234 THR A N 1
ATOM 1750 C CA . THR A 1 234 ? 1.056 -10.103 2.353 1.00 89.75 234 THR A CA 1
ATOM 1751 C C . THR A 1 234 ? 0.532 -10.767 1.078 1.00 89.75 234 THR A C 1
ATOM 1753 O O . THR A 1 234 ? 1.143 -11.722 0.605 1.00 89.75 234 THR A O 1
ATOM 1756 N N . ALA A 1 235 ? -0.516 -10.227 0.446 1.00 88.56 235 ALA A N 1
ATOM 1757 C CA . ALA A 1 235 ? -0.972 -10.663 -0.876 1.00 88.56 235 ALA A CA 1
ATOM 1758 C C . ALA A 1 235 ? 0.104 -10.482 -1.960 1.00 88.56 235 ALA A C 1
ATOM 1760 O O . ALA A 1 235 ? 0.302 -11.363 -2.799 1.00 88.56 235 ALA A O 1
ATOM 1761 N N . ALA A 1 236 ? 0.830 -9.360 -1.933 1.00 86.94 236 ALA A N 1
ATOM 1762 C CA . ALA A 1 236 ? 1.922 -9.105 -2.870 1.00 86.94 236 ALA A CA 1
ATOM 1763 C C . ALA A 1 236 ? 3.108 -10.063 -2.650 1.00 86.94 236 ALA A C 1
ATOM 1765 O O . ALA A 1 236 ? 3.708 -10.530 -3.623 1.00 86.94 236 ALA A O 1
ATOM 1766 N N . ALA A 1 237 ? 3.415 -10.394 -1.389 1.00 86.62 237 ALA A N 1
ATOM 1767 C CA . ALA A 1 237 ? 4.420 -11.398 -1.031 1.00 86.62 237 ALA A CA 1
ATOM 1768 C C . ALA A 1 237 ? 4.001 -12.806 -1.484 1.00 86.62 237 ALA A C 1
ATOM 1770 O O . ALA A 1 237 ? 4.791 -13.542 -2.069 1.00 86.62 237 ALA A O 1
ATOM 1771 N N . PHE A 1 238 ? 2.728 -13.154 -1.299 1.00 86.38 238 PHE A N 1
ATOM 1772 C CA . PHE A 1 238 ? 2.170 -14.419 -1.760 1.00 86.38 238 PHE A CA 1
ATOM 1773 C C . PHE A 1 238 ? 2.253 -14.562 -3.286 1.00 86.38 238 PHE A C 1
ATOM 1775 O O . PHE A 1 238 ? 2.705 -15.586 -3.794 1.00 86.38 238 PHE A O 1
ATOM 1782 N N . ALA A 1 239 ? 1.916 -13.502 -4.028 1.00 84.75 239 ALA A N 1
ATOM 1783 C CA . ALA A 1 239 ? 2.073 -13.469 -5.481 1.00 84.75 239 ALA A CA 1
ATOM 1784 C C . ALA A 1 239 ? 3.526 -13.629 -5.942 1.00 84.75 239 ALA A C 1
ATOM 1786 O O . ALA A 1 239 ? 3.773 -14.208 -6.996 1.00 84.75 239 ALA A O 1
ATOM 1787 N N . HIS A 1 240 ? 4.482 -13.122 -5.164 1.00 81.56 240 HIS A N 1
ATOM 1788 C CA . HIS A 1 240 ? 5.899 -13.299 -5.449 1.00 81.56 240 HIS A CA 1
ATOM 1789 C C . HIS A 1 240 ? 6.339 -14.757 -5.297 1.00 81.56 240 HIS A C 1
ATOM 1791 O O . HIS A 1 240 ? 6.977 -15.282 -6.205 1.00 81.56 240 HIS A O 1
ATOM 1797 N N . ALA A 1 241 ? 5.937 -15.417 -4.210 1.00 79.88 241 ALA A N 1
ATOM 1798 C CA . ALA A 1 241 ? 6.256 -16.823 -3.977 1.00 79.88 241 ALA A CA 1
ATOM 1799 C C . ALA A 1 241 ? 5.630 -17.753 -5.033 1.00 79.88 241 ALA A C 1
ATOM 1801 O O . ALA A 1 241 ? 6.235 -18.750 -5.418 1.00 79.88 241 ALA A O 1
ATOM 1802 N N . MET A 1 242 ? 4.437 -17.417 -5.543 1.00 76.75 242 MET A N 1
ATOM 1803 C CA . MET A 1 242 ? 3.815 -18.159 -6.648 1.00 76.75 242 MET A CA 1
ATOM 1804 C C . MET A 1 242 ? 4.620 -18.096 -7.948 1.00 76.75 242 MET A C 1
ATOM 1806 O O . MET A 1 242 ? 4.679 -19.080 -8.679 1.00 76.75 242 MET A O 1
ATOM 1810 N N . ASP A 1 243 ? 5.185 -16.932 -8.258 1.00 75.00 243 ASP A N 1
ATOM 1811 C CA . ASP A 1 243 ? 5.996 -16.719 -9.458 1.00 75.00 243 ASP A CA 1
ATOM 1812 C C . ASP A 1 243 ? 7.308 -17.512 -9.373 1.00 75.00 243 ASP A C 1
ATOM 1814 O O . ASP A 1 243 ? 7.689 -18.207 -10.312 1.00 75.00 243 ASP A O 1
ATOM 1818 N N . GLU A 1 244 ? 7.940 -17.508 -8.196 1.00 69.69 244 GLU A N 1
ATOM 1819 C CA . GLU A 1 244 ? 9.145 -18.297 -7.921 1.00 69.69 244 GLU A CA 1
ATOM 1820 C C . GLU A 1 244 ? 8.886 -19.803 -7.963 1.00 69.69 244 GLU A C 1
ATOM 1822 O O . GLU A 1 244 ? 9.688 -20.532 -8.533 1.00 69.69 244 GLU A O 1
ATOM 1827 N N . GLY A 1 245 ? 7.759 -20.276 -7.419 1.00 59.34 245 GLY A N 1
ATOM 1828 C CA . GLY A 1 245 ? 7.391 -21.697 -7.422 1.00 59.34 245 GLY A CA 1
ATOM 1829 C C . GLY A 1 245 ? 7.058 -22.278 -8.802 1.00 59.34 245 GLY A C 1
ATOM 1830 O O . GLY A 1 245 ? 6.931 -23.492 -8.930 1.00 59.34 245 GLY A O 1
ATOM 1831 N N . ARG A 1 246 ? 6.919 -21.443 -9.845 1.00 57.97 246 ARG A N 1
ATOM 1832 C CA . ARG A 1 246 ? 6.873 -21.904 -11.248 1.00 57.97 246 ARG A CA 1
ATOM 1833 C C . ARG A 1 246 ? 8.249 -22.261 -11.794 1.00 57.97 246 ARG A C 1
ATOM 1835 O O . ARG A 1 246 ? 8.336 -23.020 -12.752 1.00 57.97 246 ARG A O 1
ATOM 1842 N N . SER A 1 247 ? 9.299 -21.692 -11.213 1.00 50.97 247 SER A N 1
ATOM 1843 C CA . SER A 1 247 ? 10.667 -22.126 -11.456 1.00 50.97 247 SER A CA 1
ATOM 1844 C C . SER A 1 247 ? 10.917 -23.322 -10.540 1.00 50.97 247 SER A C 1
ATOM 1846 O O . SER A 1 247 ? 10.563 -23.272 -9.367 1.00 50.97 247 SER A O 1
ATOM 1848 N N . GLU A 1 248 ? 11.516 -24.398 -11.041 1.00 46.94 248 GLU A N 1
ATOM 1849 C CA . GLU A 1 248 ? 11.718 -25.688 -10.343 1.00 46.94 248 GLU A CA 1
ATOM 1850 C C . GLU A 1 248 ? 12.556 -25.611 -9.034 1.00 46.94 248 GLU A C 1
ATOM 1852 O O . GLU A 1 248 ? 12.934 -26.630 -8.467 1.00 46.94 248 GLU A O 1
ATOM 1857 N N . CYS A 1 249 ? 12.850 -24.409 -8.529 1.00 44.09 249 CYS A N 1
ATOM 1858 C CA . CYS A 1 249 ? 13.829 -24.116 -7.486 1.00 44.09 249 CYS A CA 1
ATOM 1859 C C . CYS A 1 249 ? 13.232 -23.807 -6.094 1.00 44.09 249 CYS A C 1
ATOM 1861 O O . CYS A 1 249 ? 13.998 -23.543 -5.169 1.00 44.09 249 CYS A O 1
ATOM 1863 N N . ASN A 1 250 ? 11.902 -23.810 -5.900 1.00 47.72 250 ASN A N 1
ATOM 1864 C CA . ASN A 1 250 ? 11.303 -23.512 -4.587 1.00 47.72 250 ASN A CA 1
ATOM 1865 C C . ASN A 1 250 ? 10.705 -24.757 -3.910 1.00 47.72 250 ASN A C 1
ATOM 1867 O O . ASN A 1 250 ? 9.784 -25.389 -4.420 1.00 47.72 250 ASN A O 1
ATOM 1871 N N . THR A 1 251 ? 11.222 -25.086 -2.725 1.00 47.84 251 THR A N 1
ATOM 1872 C CA . THR A 1 251 ? 10.891 -26.288 -1.943 1.00 47.84 251 THR A CA 1
ATOM 1873 C C . THR A 1 251 ? 9.715 -26.100 -0.979 1.00 47.84 251 THR A C 1
ATOM 1875 O O . THR A 1 251 ? 9.280 -27.072 -0.358 1.00 47.84 251 THR A O 1
ATOM 1878 N N . ARG A 1 252 ? 9.174 -24.880 -0.816 1.00 57.44 252 ARG A N 1
ATOM 1879 C CA . ARG A 1 252 ? 8.091 -24.619 0.149 1.00 57.44 252 ARG A CA 1
ATOM 1880 C C . ARG A 1 252 ? 6.705 -24.773 -0.496 1.00 57.44 252 ARG A C 1
ATOM 1882 O O . ARG A 1 252 ? 6.392 -24.027 -1.424 1.00 57.44 252 ARG A O 1
ATOM 1889 N N . PRO A 1 253 ? 5.825 -25.658 0.014 1.00 69.06 253 PRO A N 1
ATOM 1890 C CA . PRO A 1 253 ? 4.465 -25.769 -0.504 1.00 69.06 253 PRO A CA 1
ATOM 1891 C C . PRO A 1 253 ? 3.706 -24.448 -0.319 1.00 69.06 253 PRO A C 1
ATOM 1893 O O . PRO A 1 253 ? 3.697 -23.887 0.778 1.00 69.06 253 PRO A O 1
ATOM 1896 N N . LEU A 1 254 ? 3.028 -23.964 -1.366 1.00 74.56 254 LEU A N 1
ATOM 1897 C CA . LEU A 1 254 ? 2.190 -22.754 -1.304 1.00 74.56 254 LEU A CA 1
ATOM 1898 C C . LEU A 1 254 ? 1.159 -22.814 -0.165 1.00 74.56 254 LEU A C 1
ATOM 1900 O O . LEU A 1 254 ? 0.883 -21.791 0.457 1.00 74.56 254 LEU A O 1
ATOM 1904 N N . SER A 1 255 ? 0.660 -24.010 0.162 1.00 73.12 255 SER A N 1
ATOM 1905 C CA . SER A 1 255 ? -0.244 -24.255 1.291 1.00 73.12 255 SER A CA 1
ATOM 1906 C C . SER A 1 255 ? 0.364 -23.866 2.644 1.00 73.12 255 SER A C 1
ATOM 1908 O O . SER A 1 255 ? -0.326 -23.279 3.476 1.00 73.12 255 SER A O 1
ATOM 1910 N N . VAL A 1 256 ? 1.667 -24.098 2.853 1.00 79.94 256 VAL A N 1
ATOM 1911 C CA . VAL A 1 256 ? 2.382 -23.696 4.078 1.00 79.94 256 VAL A CA 1
ATOM 1912 C C . VAL A 1 256 ? 2.449 -22.176 4.185 1.00 79.94 256 VAL A C 1
ATOM 1914 O O . VAL A 1 256 ? 2.206 -21.624 5.256 1.00 79.94 256 VAL A O 1
ATOM 1917 N N . LEU A 1 257 ? 2.747 -21.487 3.080 1.00 82.38 257 LEU A N 1
ATOM 1918 C CA . LEU A 1 257 ? 2.788 -20.025 3.061 1.00 82.38 257 LEU A CA 1
ATOM 1919 C C . LEU A 1 257 ? 1.399 -19.425 3.316 1.00 82.38 257 LEU A C 1
ATOM 1921 O O . LEU A 1 257 ? 1.274 -18.471 4.082 1.00 82.38 257 LEU A O 1
ATOM 1925 N N . SER A 1 258 ? 0.350 -19.998 2.723 1.00 81.81 258 SER A N 1
ATOM 1926 C CA . SER A 1 258 ? -1.023 -19.565 2.982 1.00 81.81 258 SER A CA 1
ATOM 1927 C C . SER A 1 258 ? -1.421 -19.760 4.446 1.00 81.81 258 SER A C 1
ATOM 1929 O O . SER A 1 258 ? -1.982 -18.841 5.042 1.00 81.81 258 SER A O 1
ATOM 1931 N N . ALA A 1 259 ? -1.080 -20.904 5.050 1.00 82.75 259 ALA A N 1
ATOM 1932 C CA . ALA A 1 259 ? -1.322 -21.149 6.471 1.00 82.75 259 ALA A CA 1
ATOM 1933 C C . ALA A 1 259 ? -0.593 -20.136 7.361 1.00 82.75 259 ALA A C 1
ATOM 1935 O O . ALA A 1 259 ? -1.187 -19.597 8.293 1.00 82.75 259 ALA A O 1
ATOM 1936 N N . GLN A 1 260 ? 0.661 -19.802 7.038 1.00 87.44 260 GLN A N 1
ATOM 1937 C CA . GLN A 1 260 ? 1.410 -18.772 7.758 1.00 87.44 260 GLN A CA 1
ATOM 1938 C C . GLN A 1 260 ? 0.740 -17.401 7.663 1.00 87.44 260 GLN A C 1
ATOM 1940 O O . GLN A 1 260 ? 0.548 -16.767 8.695 1.00 87.44 260 GLN A O 1
ATOM 1945 N N . ILE A 1 261 ? 0.323 -16.971 6.466 1.00 88.50 261 ILE A N 1
ATOM 1946 C CA . ILE A 1 261 ? -0.365 -15.685 6.267 1.00 88.50 261 ILE A CA 1
ATOM 1947 C C . ILE A 1 261 ? -1.654 -15.617 7.093 1.00 88.50 261 ILE A C 1
ATOM 1949 O O . ILE A 1 261 ? -1.843 -14.654 7.837 1.00 88.50 261 ILE A O 1
ATOM 1953 N N . VAL A 1 262 ? -2.517 -16.635 6.997 1.00 87.31 262 VAL A N 1
ATOM 1954 C CA . VAL A 1 262 ? -3.786 -16.686 7.747 1.00 87.31 262 VAL A CA 1
ATOM 1955 C C . VAL A 1 262 ? -3.519 -16.636 9.250 1.00 87.31 262 VAL A C 1
ATOM 1957 O O . VAL A 1 262 ? -4.111 -15.822 9.957 1.00 87.31 262 VAL A O 1
ATOM 1960 N N . ARG A 1 263 ? -2.567 -17.436 9.733 1.00 88.31 263 ARG A N 1
ATOM 1961 C CA . ARG A 1 263 ? -2.196 -17.500 11.148 1.00 88.31 263 ARG A CA 1
ATOM 1962 C C . ARG A 1 263 ? -1.650 -16.170 11.672 1.00 88.31 263 ARG A C 1
ATOM 1964 O O . ARG A 1 263 ? -1.978 -15.771 12.789 1.00 88.31 263 ARG A O 1
ATOM 1971 N N . SER A 1 264 ? -0.810 -15.481 10.897 1.00 90.69 264 SER A N 1
ATOM 1972 C CA . SER A 1 264 ? -0.270 -14.168 11.274 1.00 90.69 264 SER A CA 1
ATOM 1973 C C . SER A 1 264 ? -1.354 -13.096 11.316 1.00 90.69 264 SER A C 1
ATOM 1975 O O . SER A 1 264 ? -1.392 -12.313 12.264 1.00 90.69 264 SER A O 1
ATOM 1977 N N . GLN A 1 265 ? -2.263 -13.094 10.336 1.00 91.38 265 GLN A N 1
ATOM 1978 C CA . GLN A 1 265 ? -3.397 -12.169 10.306 1.00 91.38 265 GLN A CA 1
ATOM 1979 C C . GLN A 1 265 ? -4.349 -12.424 11.477 1.00 91.38 265 GLN A C 1
ATOM 1981 O O . GLN A 1 265 ? -4.782 -11.473 12.124 1.00 91.38 265 GLN A O 1
ATOM 1986 N N . LEU A 1 266 ? -4.619 -13.689 11.810 1.00 90.12 266 LEU A N 1
ATOM 1987 C CA . LEU A 1 266 ? -5.447 -14.044 12.960 1.00 90.12 266 LEU A CA 1
ATOM 1988 C C . LEU A 1 266 ? -4.817 -13.565 14.275 1.00 90.12 266 LEU A C 1
ATOM 1990 O O . LEU A 1 266 ? -5.505 -12.947 15.085 1.00 90.12 266 LEU A O 1
ATOM 1994 N N . ALA A 1 267 ? -3.508 -13.773 14.465 1.00 92.06 267 ALA A N 1
ATOM 1995 C CA . ALA A 1 267 ? -2.784 -13.261 15.631 1.00 92.06 267 ALA A CA 1
ATOM 1996 C C . ALA A 1 267 ? -2.910 -11.736 15.753 1.00 92.06 267 ALA A C 1
ATOM 1998 O O . ALA A 1 267 ? -3.183 -11.215 16.834 1.00 92.06 267 ALA A O 1
ATOM 1999 N N . ALA A 1 268 ? -2.751 -11.022 14.636 1.00 93.94 268 ALA A N 1
ATOM 2000 C CA . ALA A 1 268 ? -2.856 -9.572 14.614 1.00 93.94 268 ALA A CA 1
ATOM 2001 C C . ALA A 1 268 ? -4.286 -9.089 14.922 1.00 93.94 268 ALA A C 1
ATOM 2003 O O . ALA A 1 268 ? -4.467 -8.159 15.706 1.00 93.94 268 ALA A O 1
ATOM 2004 N N . VAL A 1 269 ? -5.310 -9.734 14.353 1.00 94.00 269 VAL A N 1
ATOM 2005 C CA . VAL A 1 269 ? -6.722 -9.415 14.621 1.00 94.00 269 VAL A CA 1
ATOM 2006 C C . VAL A 1 269 ? -7.058 -9.639 16.088 1.00 94.00 269 VAL A C 1
ATOM 2008 O O . VAL A 1 269 ? -7.597 -8.736 16.721 1.00 94.00 269 VAL A O 1
ATOM 2011 N N . ILE A 1 270 ? -6.707 -10.802 16.642 1.00 94.56 270 ILE A N 1
ATOM 2012 C CA . ILE A 1 270 ? -6.975 -11.129 18.048 1.00 94.56 270 ILE A CA 1
ATOM 2013 C C . ILE A 1 270 ? -6.277 -10.126 18.969 1.00 94.56 270 ILE A C 1
ATOM 2015 O O . ILE A 1 270 ? -6.902 -9.627 19.900 1.00 94.56 270 ILE A O 1
ATOM 2019 N N . GLY A 1 271 ? -5.015 -9.781 18.693 1.00 95.44 271 GLY A N 1
ATOM 2020 C CA . GLY A 1 271 ? -4.277 -8.789 19.477 1.00 95.44 271 GLY A CA 1
ATOM 2021 C C . GLY A 1 271 ? -4.938 -7.411 19.437 1.00 95.44 271 GLY A C 1
ATOM 2022 O O . GLY A 1 271 ? -5.241 -6.846 20.486 1.00 95.44 271 GLY A O 1
ATOM 2023 N N . ASN A 1 272 ? -5.221 -6.891 18.235 1.00 96.31 272 ASN A N 1
ATOM 2024 C CA . ASN A 1 272 ? -5.899 -5.603 18.063 1.00 96.31 272 ASN A CA 1
ATOM 2025 C C . ASN A 1 272 ? -7.265 -5.577 18.771 1.00 96.31 272 ASN A C 1
ATOM 2027 O O . ASN A 1 272 ? -7.521 -4.665 19.552 1.00 96.31 272 ASN A O 1
ATOM 2031 N N . LEU A 1 273 ? -8.140 -6.552 18.498 1.00 96.00 273 LEU A N 1
ATOM 2032 C CA . LEU A 1 273 ? -9.511 -6.572 19.019 1.00 96.00 273 LEU A CA 1
ATOM 2033 C C . LEU A 1 273 ? -9.553 -6.846 20.525 1.00 96.00 273 LEU A C 1
ATOM 2035 O O . LEU A 1 273 ? -10.355 -6.244 21.230 1.00 96.00 273 LEU A O 1
ATOM 2039 N N . GLY A 1 274 ? -8.682 -7.722 21.026 1.00 95.38 274 GLY A N 1
ATOM 2040 C CA . GLY A 1 274 ? -8.599 -8.012 22.452 1.00 95.38 274 GLY A CA 1
ATOM 2041 C C . GLY A 1 274 ? -8.278 -6.754 23.253 1.00 95.38 274 GLY A C 1
ATOM 2042 O O . GLY A 1 274 ? -9.025 -6.391 24.159 1.00 95.38 274 GLY A O 1
ATOM 2043 N N . LEU A 1 275 ? -7.208 -6.039 22.883 1.00 97.12 275 LEU A N 1
ATOM 2044 C CA . LEU A 1 275 ? -6.820 -4.842 23.627 1.00 97.12 275 LEU A CA 1
ATOM 2045 C C . LEU A 1 275 ? -7.668 -3.612 23.317 1.00 97.12 275 LEU A C 1
ATOM 2047 O O . LEU A 1 275 ? -7.832 -2.798 24.217 1.00 97.12 275 LEU A O 1
ATOM 2051 N N . VAL A 1 276 ? -8.248 -3.461 22.119 1.00 97.75 276 VAL A N 1
ATOM 2052 C CA . VAL A 1 276 ? -9.115 -2.296 21.861 1.00 97.75 276 VAL A CA 1
ATOM 2053 C C . VAL A 1 276 ? -10.345 -2.305 22.770 1.00 97.75 276 VAL A C 1
ATOM 2055 O O . VAL A 1 276 ? -10.708 -1.254 23.286 1.00 97.75 276 VAL A O 1
ATOM 2058 N N . VAL A 1 277 ? -10.940 -3.475 23.033 1.00 97.12 277 VAL A N 1
ATOM 2059 C CA . VAL A 1 277 ? -12.094 -3.610 23.939 1.00 97.12 277 VAL A CA 1
ATOM 2060 C C . VAL A 1 277 ? -11.695 -3.260 25.373 1.00 97.12 277 VAL A C 1
ATOM 2062 O O . VAL A 1 277 ? -12.333 -2.422 26.006 1.00 97.12 277 VAL A O 1
ATOM 2065 N N . VAL A 1 278 ? -10.607 -3.856 25.877 1.00 97.38 278 VAL A N 1
ATOM 2066 C CA . VAL A 1 278 ? -10.115 -3.610 27.246 1.00 97.38 278 VAL A CA 1
ATOM 2067 C C . VAL A 1 278 ? -9.732 -2.139 27.427 1.00 97.38 278 VAL A C 1
ATOM 2069 O O . VAL A 1 278 ? -10.102 -1.520 28.422 1.00 97.38 278 VAL A O 1
ATOM 2072 N N . SER A 1 279 ? -9.019 -1.552 26.465 1.00 97.12 279 SER A N 1
ATOM 2073 C CA . SER A 1 279 ? -8.607 -0.151 26.529 1.00 97.12 279 SER A CA 1
ATOM 2074 C C . SER A 1 279 ? -9.781 0.812 26.391 1.00 97.12 279 SER A C 1
ATOM 2076 O O . SER A 1 279 ? -9.816 1.792 27.124 1.00 97.12 279 SER A O 1
ATOM 2078 N N . ALA A 1 280 ? -10.759 0.539 25.523 1.00 96.56 280 ALA A N 1
ATOM 2079 C CA . ALA A 1 280 ? -11.968 1.355 25.420 1.00 96.56 280 ALA A CA 1
ATOM 2080 C C . ALA A 1 280 ? -12.762 1.343 26.734 1.00 96.56 280 ALA A C 1
ATOM 2082 O O . ALA A 1 280 ? -13.166 2.399 27.214 1.00 96.56 280 ALA A O 1
ATOM 2083 N N . TRP A 1 281 ? -12.902 0.171 27.360 1.00 95.88 281 TRP A N 1
ATOM 2084 C CA . TRP A 1 281 ? -13.513 0.049 28.682 1.00 95.88 281 TRP A CA 1
ATOM 2085 C C . TRP A 1 281 ? -12.755 0.835 29.755 1.00 95.88 281 TRP A C 1
ATOM 2087 O O . TRP A 1 281 ? -13.362 1.598 30.503 1.00 95.88 281 TRP A O 1
ATOM 2097 N N . ALA A 1 282 ? -11.428 0.699 29.811 1.00 96.69 282 ALA A N 1
ATOM 2098 C CA . ALA A 1 282 ? -10.606 1.416 30.782 1.00 96.69 282 ALA A CA 1
ATOM 2099 C C . ALA A 1 282 ? -10.672 2.942 30.587 1.00 96.69 282 ALA A C 1
ATOM 2101 O O . ALA A 1 282 ? -10.706 3.686 31.568 1.00 96.69 282 ALA A O 1
ATOM 2102 N N . LEU A 1 283 ? -10.710 3.405 29.333 1.00 95.56 283 LEU A N 1
ATOM 2103 C CA . LEU A 1 283 ? -10.864 4.819 28.992 1.00 95.56 283 LEU A CA 1
ATOM 2104 C C . LEU A 1 283 ? -12.226 5.362 29.436 1.00 95.56 283 LEU A C 1
ATOM 2106 O O . LEU A 1 283 ? -12.265 6.422 30.058 1.00 95.56 283 LEU A O 1
ATOM 2110 N N . ASP A 1 284 ? -13.318 4.640 29.173 1.00 94.69 284 ASP A N 1
ATOM 2111 C CA . ASP A 1 284 ? -14.656 5.049 29.616 1.00 94.69 284 ASP A CA 1
ATOM 2112 C C . ASP A 1 284 ? -14.765 5.058 31.146 1.00 94.69 284 ASP A C 1
ATOM 2114 O O . ASP A 1 284 ? -15.189 6.052 31.728 1.00 94.69 284 ASP A O 1
ATOM 2118 N N . ALA A 1 285 ? -14.275 4.017 31.825 1.00 94.06 285 ALA A N 1
ATOM 2119 C CA . ALA A 1 285 ? -14.273 3.950 33.286 1.00 94.06 285 ALA A CA 1
ATOM 2120 C C . ALA A 1 285 ? -13.483 5.107 33.928 1.00 94.06 285 ALA A C 1
ATOM 2122 O O . ALA A 1 285 ? -13.922 5.700 34.920 1.00 94.06 285 ALA A O 1
ATOM 2123 N N . LEU A 1 286 ? -12.328 5.463 33.353 1.00 93.94 286 LEU A N 1
ATOM 2124 C CA . LEU A 1 286 ? -11.557 6.629 33.781 1.00 93.94 286 LEU A CA 1
ATOM 2125 C C . LEU A 1 286 ? -12.337 7.928 33.541 1.00 93.94 286 LEU A C 1
ATOM 2127 O O . LEU A 1 286 ? -12.364 8.795 34.413 1.00 93.94 286 LEU A O 1
ATOM 2131 N N . TRP A 1 287 ? -12.991 8.056 32.388 1.00 93.06 287 TRP A N 1
ATOM 2132 C CA . TRP A 1 287 ? -13.785 9.231 32.042 1.00 93.06 287 TRP A CA 1
ATOM 2133 C C . TRP A 1 287 ? -14.975 9.427 32.986 1.00 93.06 287 TRP A C 1
ATOM 2135 O O . TRP A 1 287 ? -15.141 10.516 33.535 1.00 93.06 287 TRP A O 1
ATOM 2145 N N . VAL A 1 288 ? -15.724 8.359 33.273 1.00 92.75 288 VAL A N 1
ATOM 2146 C CA . VAL A 1 288 ? -16.816 8.348 34.257 1.00 92.75 288 VAL A CA 1
ATOM 2147 C C . VAL A 1 288 ? -16.312 8.800 35.624 1.00 92.75 288 VAL A C 1
ATOM 2149 O O . VAL A 1 288 ? -16.934 9.648 36.260 1.00 92.75 288 VAL A O 1
ATOM 2152 N N . ARG A 1 289 ? -15.150 8.309 36.068 1.00 93.25 289 ARG A N 1
ATOM 2153 C CA . ARG A 1 289 ? -14.567 8.715 37.355 1.00 93.25 289 ARG A CA 1
ATOM 2154 C C . ARG A 1 289 ? -14.185 10.200 37.398 1.00 93.25 289 ARG A C 1
ATOM 2156 O O . ARG A 1 289 ? -14.259 10.805 38.462 1.00 93.25 289 ARG A O 1
ATOM 2163 N N . LEU A 1 290 ? -13.764 10.777 36.272 1.00 93.31 290 LEU A N 1
ATOM 2164 C CA . LEU A 1 290 ? -13.324 12.174 36.186 1.00 93.31 290 LEU A CA 1
ATOM 2165 C C . LEU A 1 290 ? -14.468 13.168 35.930 1.00 93.31 290 LEU A C 1
ATOM 2167 O O . LEU A 1 290 ? -14.368 14.321 36.343 1.00 93.31 290 LEU A O 1
ATOM 2171 N N . ARG A 1 291 ? -15.521 12.759 35.212 1.00 90.56 291 ARG A N 1
ATOM 2172 C CA . ARG A 1 291 ? -16.584 13.650 34.706 1.00 90.56 291 ARG A CA 1
ATOM 2173 C C . ARG A 1 291 ? -17.988 13.296 35.195 1.00 90.56 291 ARG A C 1
ATOM 2175 O O . ARG A 1 291 ? -18.898 14.091 34.994 1.00 90.56 291 ARG A O 1
ATOM 2182 N N . GLY A 1 292 ? -18.172 12.136 35.821 1.00 85.81 292 GLY A N 1
ATOM 2183 C CA . GLY A 1 292 ? -19.463 11.671 36.334 1.00 85.81 292 GLY A CA 1
ATOM 2184 C C . GLY A 1 292 ? -20.427 11.121 35.276 1.00 85.81 292 GLY A C 1
ATOM 2185 O O . GLY A 1 292 ? -21.561 10.803 35.616 1.00 85.81 292 GLY A O 1
ATOM 2186 N N . GLY A 1 293 ? -20.001 10.991 34.016 1.00 86.62 293 GLY A N 1
ATOM 2187 C CA . GLY A 1 293 ? -20.807 10.450 32.917 1.00 86.62 293 GLY A CA 1
ATOM 2188 C C . GLY A 1 293 ? -19.950 9.696 31.902 1.00 86.62 293 GLY A C 1
ATOM 2189 O O . GLY A 1 293 ? -18.727 9.843 31.900 1.00 86.62 293 GLY A O 1
ATOM 2190 N N . HIS A 1 294 ? -20.591 8.879 31.066 1.00 89.75 294 HIS A N 1
ATOM 2191 C CA . HIS A 1 294 ? -19.915 8.092 30.031 1.00 89.75 294 HIS A CA 1
ATOM 2192 C C . HIS A 1 294 ? -19.297 8.980 28.948 1.00 89.75 294 HIS A C 1
ATOM 2194 O O . HIS A 1 294 ? -19.712 10.122 28.736 1.00 89.75 294 HIS A O 1
ATOM 2200 N N . LEU A 1 295 ? -18.276 8.457 28.267 1.00 87.31 295 LEU A N 1
ATOM 2201 C CA . LEU A 1 295 ? -17.610 9.158 27.168 1.00 87.31 295 LEU A CA 1
ATOM 2202 C C . LEU A 1 295 ? -18.560 9.375 25.984 1.00 87.31 295 LEU A C 1
ATOM 2204 O O . LEU A 1 295 ? -18.473 10.388 25.289 1.00 87.31 295 LEU A O 1
ATOM 2208 N N . LEU A 1 296 ? -19.452 8.411 25.761 1.00 88.62 296 LEU A N 1
ATOM 2209 C CA . LEU A 1 296 ? -20.484 8.463 24.740 1.00 88.62 296 LEU A CA 1
ATOM 2210 C C . LEU A 1 296 ? -21.839 8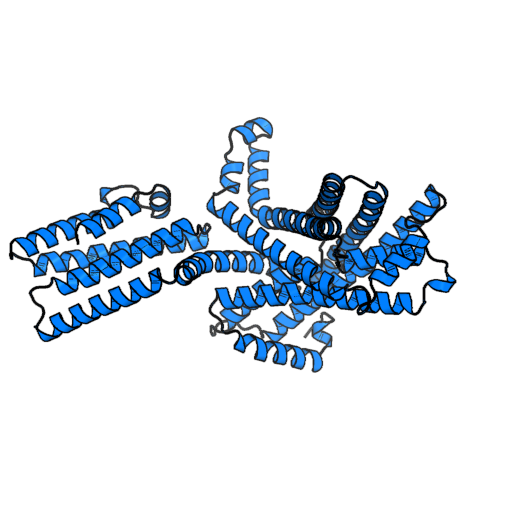.766 25.378 1.00 88.62 296 LEU A C 1
ATOM 2212 O O . LEU A 1 296 ? -22.190 8.186 26.403 1.00 88.62 296 LEU A O 1
ATOM 2216 N N . ASP A 1 297 ? -22.607 9.653 24.751 1.00 86.50 297 ASP A N 1
ATOM 2217 C CA . ASP A 1 297 ? -23.982 9.915 25.166 1.00 86.50 297 ASP A CA 1
ATOM 2218 C C . ASP A 1 297 ? -24.892 8.711 24.870 1.00 86.50 297 ASP A C 1
ATOM 2220 O O . ASP A 1 297 ? -24.738 8.041 23.844 1.00 86.50 297 ASP A O 1
ATOM 2224 N N . ALA A 1 298 ? -25.868 8.458 25.746 1.00 83.50 298 ALA A N 1
ATOM 2225 C CA . ALA A 1 298 ? -26.764 7.310 25.631 1.00 83.50 298 ALA A CA 1
ATOM 2226 C C . ALA A 1 298 ? -27.616 7.357 24.349 1.00 83.50 298 ALA A C 1
ATOM 2228 O O . ALA A 1 298 ? -27.817 6.321 23.718 1.00 83.50 298 ALA A O 1
ATOM 2229 N N . ALA A 1 299 ? -28.058 8.542 23.906 1.00 80.94 299 ALA A N 1
ATOM 2230 C CA . ALA A 1 299 ? -28.828 8.658 22.666 1.00 80.94 299 ALA A CA 1
ATOM 2231 C C . ALA A 1 299 ? -27.954 8.391 21.429 1.00 80.94 299 ALA A C 1
ATOM 2233 O O . ALA A 1 299 ? -28.400 7.791 20.448 1.00 80.94 299 ALA A O 1
ATOM 2234 N N . TYR A 1 300 ? -26.680 8.791 21.479 1.00 86.06 300 TYR A N 1
ATOM 2235 C CA . TYR A 1 300 ? -25.726 8.485 20.415 1.00 86.06 300 TYR A CA 1
ATOM 2236 C C . TYR A 1 300 ? -25.308 7.004 20.413 1.00 86.06 300 TYR A C 1
ATOM 2238 O O . TYR A 1 300 ? -25.027 6.453 19.347 1.00 86.06 300 TYR A O 1
ATOM 2246 N N . ALA A 1 301 ? -25.295 6.339 21.572 1.00 90.44 301 ALA A N 1
ATOM 2247 C CA . ALA A 1 301 ? -24.958 4.922 21.693 1.00 90.44 301 ALA A CA 1
ATOM 2248 C C . ALA A 1 301 ? -25.888 4.022 20.868 1.00 90.44 301 ALA A C 1
ATOM 2250 O O . ALA A 1 301 ? -25.406 3.187 20.097 1.00 90.44 301 ALA A O 1
ATOM 2251 N N . ASP A 1 302 ? -27.202 4.240 20.953 1.00 90.50 302 ASP A N 1
ATOM 2252 C CA . ASP A 1 302 ? -28.185 3.470 20.183 1.00 90.50 302 ASP A CA 1
ATOM 2253 C C . ASP A 1 302 ? -28.013 3.691 18.673 1.00 90.50 302 ASP A C 1
ATOM 2255 O O . ASP A 1 302 ? -28.019 2.739 17.887 1.00 90.50 302 ASP A O 1
ATOM 2259 N N . HIS A 1 303 ? -27.760 4.938 18.259 1.00 89.81 303 HIS A N 1
ATOM 2260 C CA . HIS A 1 303 ? -27.454 5.252 16.864 1.00 89.81 303 HIS A CA 1
ATOM 2261 C C . HIS A 1 303 ? -26.164 4.557 16.395 1.00 89.81 303 HIS A C 1
ATOM 2263 O O . HIS A 1 303 ? -26.128 3.982 15.304 1.00 89.81 303 HIS A O 1
ATOM 2269 N N . ALA A 1 304 ? -25.110 4.553 17.217 1.00 90.88 304 ALA A N 1
ATOM 2270 C CA . ALA A 1 304 ? -23.853 3.886 16.901 1.00 90.88 304 ALA A CA 1
ATOM 2271 C C . ALA A 1 304 ? -24.050 2.372 16.709 1.00 90.88 304 ALA A C 1
ATOM 2273 O O . ALA A 1 304 ? -23.609 1.840 15.686 1.00 90.88 304 ALA A O 1
ATOM 2274 N N . ILE A 1 305 ? -24.761 1.701 17.623 1.00 93.44 305 ILE A N 1
ATOM 2275 C CA . ILE A 1 305 ? -25.076 0.262 17.545 1.00 93.44 305 ILE A CA 1
ATOM 2276 C C . ILE A 1 305 ? -25.893 -0.045 16.285 1.00 93.44 305 ILE A C 1
ATOM 2278 O O . ILE A 1 305 ? -25.490 -0.896 15.487 1.00 93.44 305 ILE A O 1
ATOM 2282 N N . ALA A 1 306 ? -26.984 0.690 16.047 1.00 92.31 306 ALA A N 1
ATOM 2283 C CA . ALA A 1 306 ? -27.830 0.511 14.866 1.00 92.31 306 ALA A CA 1
ATOM 2284 C C . ALA A 1 306 ? -27.043 0.699 13.558 1.00 92.31 306 ALA A C 1
ATOM 2286 O O . ALA A 1 306 ? -27.243 -0.026 12.580 1.00 92.31 306 ALA A O 1
ATOM 2287 N N . SER A 1 307 ? -26.078 1.621 13.551 1.00 92.12 307 SER A N 1
ATOM 2288 C CA . SER A 1 307 ? -25.237 1.883 12.386 1.00 92.12 307 SER A CA 1
ATOM 2289 C C . SER A 1 307 ? -24.318 0.707 12.012 1.00 92.12 307 SER A C 1
ATOM 2291 O O . SER A 1 307 ? -23.836 0.643 10.879 1.00 92.12 307 SER A O 1
ATOM 2293 N N . PHE A 1 308 ? -24.083 -0.252 12.914 1.00 94.44 308 PHE A N 1
ATOM 2294 C CA . PHE A 1 308 ? -23.317 -1.467 12.621 1.00 94.44 308 PHE A CA 1
ATOM 2295 C C . PHE A 1 308 ? -24.168 -2.615 12.075 1.00 94.44 308 PHE A C 1
ATOM 2297 O O . PHE A 1 308 ? -23.600 -3.631 11.684 1.00 94.44 308 PHE A O 1
ATOM 2304 N N . HIS A 1 309 ? -25.493 -2.477 11.984 1.00 94.25 309 HIS A N 1
ATOM 2305 C CA . HIS A 1 309 ? -26.344 -3.553 11.487 1.00 94.25 309 HIS A CA 1
ATOM 2306 C C . HIS A 1 309 ? -25.984 -3.933 10.032 1.00 94.25 309 HIS A C 1
ATOM 2308 O O . HIS A 1 309 ? -26.091 -3.094 9.136 1.00 94.25 309 HIS A O 1
ATOM 2314 N N . PRO A 1 310 ? -25.639 -5.202 9.732 1.00 91.56 310 PRO A N 1
ATOM 2315 C CA . PRO A 1 310 ? -25.042 -5.595 8.450 1.00 91.56 310 PRO A CA 1
ATOM 2316 C C . PRO A 1 310 ? -25.910 -5.257 7.230 1.00 91.56 310 PRO A C 1
ATOM 2318 O O . PRO A 1 310 ? -25.398 -4.811 6.208 1.00 91.56 310 PRO A O 1
ATOM 2321 N N . LEU A 1 311 ? -27.228 -5.444 7.335 1.00 91.44 311 LEU A N 1
ATOM 2322 C CA . LEU A 1 311 ? -28.146 -5.274 6.202 1.00 91.44 311 LEU A CA 1
ATOM 2323 C C . LEU A 1 311 ? -28.883 -3.927 6.169 1.00 91.44 311 LEU A C 1
ATOM 2325 O O . LEU A 1 311 ? -29.294 -3.494 5.100 1.00 91.44 311 LEU A O 1
ATOM 2329 N N . ALA A 1 312 ? -29.053 -3.263 7.314 1.00 88.50 312 ALA A N 1
ATOM 2330 C CA . ALA A 1 312 ? -29.953 -2.118 7.445 1.00 88.50 312 ALA A CA 1
ATOM 2331 C C . ALA A 1 312 ? -29.229 -0.768 7.328 1.00 88.50 312 ALA A C 1
ATOM 2333 O O . ALA A 1 312 ? -29.837 0.211 6.912 1.00 88.50 312 ALA A O 1
ATOM 2334 N N . SER A 1 313 ? -27.935 -0.700 7.663 1.00 87.50 313 SER A N 1
ATOM 2335 C CA . SER A 1 313 ? -27.207 0.574 7.761 1.00 87.50 313 SER A CA 1
ATOM 2336 C C . SER A 1 313 ? -26.298 0.895 6.570 1.00 87.50 313 SER A C 1
ATOM 2338 O O . SER A 1 313 ? -25.658 1.944 6.547 1.00 87.50 313 SER A O 1
ATOM 2340 N N . GLY A 1 314 ? -26.161 -0.023 5.605 1.00 90.19 314 GLY A N 1
ATOM 2341 C CA . GLY A 1 314 ? -25.180 0.098 4.518 1.00 90.19 314 GLY A CA 1
ATOM 2342 C C . GLY A 1 314 ? -23.724 -0.160 4.942 1.00 90.19 314 GLY A C 1
ATOM 2343 O O . GLY A 1 314 ? -22.813 -0.019 4.123 1.00 90.19 314 GLY A O 1
ATOM 2344 N N . THR A 1 315 ? -23.483 -0.594 6.187 1.00 93.06 315 THR A N 1
ATOM 2345 C CA . THR A 1 315 ? -22.138 -0.799 6.759 1.00 93.06 315 THR A CA 1
ATOM 2346 C C . THR A 1 315 ? -21.219 -1.689 5.911 1.00 93.06 315 THR A C 1
ATOM 2348 O O . THR A 1 315 ? -20.018 -1.439 5.828 1.00 93.06 315 THR A O 1
ATOM 2351 N N . LEU A 1 316 ? -21.766 -2.691 5.212 1.00 94.62 316 LEU A N 1
ATOM 2352 C CA . LEU A 1 316 ? -20.979 -3.580 4.350 1.00 94.62 316 LEU A CA 1
ATOM 2353 C C . LEU A 1 316 ? -20.376 -2.834 3.157 1.00 94.62 316 LEU A C 1
ATOM 2355 O O . LEU A 1 316 ? -19.201 -3.013 2.846 1.00 94.62 316 LEU A O 1
ATOM 2359 N N . PHE A 1 317 ? -21.147 -1.954 2.516 1.00 94.31 317 PHE A N 1
ATOM 2360 C CA . PHE A 1 317 ? -20.638 -1.130 1.421 1.00 94.31 317 PHE A CA 1
ATOM 2361 C C . PHE A 1 317 ? -19.510 -0.215 1.916 1.00 94.31 317 PHE A C 1
ATOM 2363 O O . PHE A 1 317 ? -18.438 -0.150 1.315 1.00 94.31 317 PHE A O 1
ATOM 2370 N N . PHE A 1 318 ? -19.699 0.410 3.076 1.00 93.75 318 PHE A N 1
ATOM 2371 C CA . PHE A 1 318 ? -18.687 1.259 3.707 1.00 93.75 318 PHE A CA 1
ATOM 2372 C C . PHE A 1 318 ? -17.419 0.483 4.099 1.00 93.75 318 PHE A C 1
ATOM 2374 O O . PHE A 1 318 ? -16.299 0.988 3.963 1.00 93.75 318 PHE A O 1
ATOM 2381 N N . ALA A 1 319 ? -17.564 -0.775 4.522 1.00 95.31 319 ALA A N 1
ATOM 2382 C CA . ALA A 1 319 ? -16.440 -1.655 4.816 1.00 95.31 319 ALA A CA 1
ATOM 2383 C C . ALA A 1 319 ? -15.652 -2.041 3.555 1.00 95.31 319 ALA A C 1
ATOM 2385 O O . ALA A 1 319 ? -14.424 -2.132 3.614 1.00 95.31 319 ALA A O 1
ATOM 2386 N N . VAL A 1 320 ? -16.324 -2.206 2.407 1.00 96.06 320 VAL A N 1
ATOM 2387 C CA . VAL A 1 320 ? -15.663 -2.404 1.103 1.00 96.06 320 VAL A CA 1
ATOM 2388 C C . VAL A 1 320 ? -14.855 -1.170 0.712 1.00 96.06 320 VAL A C 1
ATOM 2390 O O . VAL A 1 320 ? -13.686 -1.304 0.352 1.00 96.06 320 VAL A O 1
ATOM 2393 N N . VAL A 1 321 ? -15.436 0.029 0.828 1.00 95.25 321 VAL A N 1
ATOM 2394 C CA . VAL A 1 321 ? -14.729 1.294 0.550 1.00 95.25 321 VAL A CA 1
ATOM 2395 C C . VAL A 1 321 ? -13.508 1.441 1.465 1.00 95.25 321 VAL A C 1
ATOM 2397 O O . VAL A 1 321 ? -12.421 1.786 1.003 1.00 95.25 321 VAL A O 1
ATOM 2400 N N . THR A 1 322 ? -13.648 1.088 2.744 1.00 95.38 322 THR A N 1
ATOM 2401 C CA . THR A 1 322 ? -12.531 1.069 3.700 1.00 95.38 322 THR A CA 1
ATOM 2402 C C . THR A 1 322 ? -11.454 0.049 3.300 1.00 95.38 322 THR A C 1
ATOM 2404 O O . THR A 1 322 ? -10.266 0.365 3.318 1.00 95.38 322 THR A O 1
ATOM 2407 N N . GLY A 1 323 ? -11.845 -1.152 2.857 1.00 95.38 323 GLY A N 1
ATOM 2408 C CA . GLY A 1 323 ? -10.932 -2.165 2.311 1.00 95.38 323 GLY A CA 1
ATOM 2409 C C . GLY A 1 323 ? -10.170 -1.692 1.068 1.00 95.38 323 GLY A C 1
ATOM 2410 O O . GLY A 1 323 ? -8.968 -1.933 0.936 1.00 95.38 323 GLY A O 1
ATOM 2411 N N . PHE A 1 324 ? -10.838 -0.952 0.181 1.00 96.06 324 PHE A N 1
ATOM 2412 C CA . PHE A 1 324 ? -10.198 -0.307 -0.963 1.00 96.06 324 PHE A CA 1
ATOM 2413 C C . PHE A 1 324 ? -9.198 0.771 -0.525 1.00 96.06 324 PHE A C 1
ATOM 2415 O O . PHE A 1 324 ? -8.086 0.810 -1.048 1.00 96.06 324 PHE A O 1
ATOM 2422 N N . ALA A 1 325 ? -9.545 1.602 0.463 1.00 95.75 325 ALA A N 1
ATOM 2423 C CA . ALA A 1 325 ? -8.647 2.622 1.007 1.00 95.75 325 ALA A CA 1
ATOM 2424 C C . ALA A 1 325 ? -7.379 2.015 1.632 1.00 95.75 325 ALA A C 1
ATOM 2426 O O . ALA A 1 325 ? -6.280 2.528 1.414 1.00 95.75 325 ALA A O 1
ATOM 2427 N N . LEU A 1 326 ? -7.506 0.885 2.341 1.00 94.69 326 LEU A N 1
ATOM 2428 C CA . LEU A 1 326 ? -6.369 0.124 2.876 1.00 94.69 326 LEU A CA 1
ATOM 2429 C C . LEU A 1 326 ? -5.413 -0.309 1.758 1.00 94.69 326 LEU A C 1
ATOM 2431 O O . LEU A 1 326 ? -4.206 -0.075 1.852 1.00 94.69 326 LEU A O 1
ATOM 2435 N N . TRP A 1 327 ? -5.941 -0.868 0.667 1.00 94.94 327 TRP A N 1
ATOM 2436 C CA . TRP A 1 327 ? -5.128 -1.214 -0.501 1.00 94.94 327 TRP A CA 1
ATOM 2437 C C . TRP A 1 327 ? -4.504 0.018 -1.162 1.00 94.94 327 TRP A C 1
ATOM 2439 O O . TRP A 1 327 ? -3.299 0.029 -1.418 1.00 94.94 327 TRP A O 1
ATOM 2449 N N . LEU A 1 328 ? -5.293 1.069 -1.393 1.00 95.75 328 LEU A N 1
ATOM 2450 C CA . LEU A 1 328 ? -4.830 2.285 -2.052 1.00 95.75 328 LEU A CA 1
ATOM 2451 C C . LEU A 1 328 ? -3.704 2.957 -1.258 1.00 95.75 328 LEU A C 1
ATOM 2453 O O . LEU A 1 328 ? -2.712 3.368 -1.852 1.00 95.75 328 LEU A O 1
ATOM 2457 N N . SER A 1 329 ? -3.789 2.993 0.076 1.00 95.38 329 SER A N 1
ATOM 2458 C CA . SER A 1 329 ? -2.701 3.504 0.919 1.00 95.38 329 SER A CA 1
ATOM 2459 C C . SER A 1 329 ? -1.404 2.699 0.768 1.00 95.38 329 SER A C 1
ATOM 2461 O O . SER A 1 329 ? -0.319 3.277 0.768 1.00 95.38 329 SER A O 1
ATOM 2463 N N . SER A 1 330 ? -1.498 1.377 0.575 1.00 92.75 330 SER A N 1
ATOM 2464 C CA . SER A 1 330 ? -0.337 0.511 0.348 1.00 92.75 330 SER A CA 1
ATOM 2465 C C . SER A 1 330 ? 0.261 0.734 -1.045 1.00 92.75 330 SER A C 1
ATOM 2467 O O . SER A 1 330 ? 1.483 0.772 -1.197 1.00 92.75 330 SER A O 1
ATOM 2469 N N . ALA A 1 331 ? -0.584 0.958 -2.055 1.00 92.62 331 ALA A N 1
ATOM 2470 C CA . ALA A 1 331 ? -0.139 1.317 -3.397 1.00 92.62 331 ALA A CA 1
ATOM 2471 C C . ALA A 1 331 ? 0.551 2.695 -3.425 1.00 92.62 331 ALA A C 1
ATOM 2473 O O . ALA A 1 331 ? 1.608 2.833 -4.042 1.00 92.62 331 ALA A O 1
ATOM 2474 N N . ILE A 1 332 ? -0.002 3.691 -2.718 1.00 94.56 332 ILE A N 1
ATOM 2475 C CA . ILE A 1 332 ? 0.609 5.019 -2.548 1.00 94.56 332 ILE A CA 1
ATOM 2476 C C . ILE A 1 332 ? 1.960 4.896 -1.835 1.00 94.56 332 ILE A C 1
ATOM 2478 O O . ILE A 1 332 ? 2.936 5.470 -2.307 1.00 94.56 332 ILE A O 1
ATOM 2482 N N . ALA A 1 333 ? 2.053 4.097 -0.768 1.00 92.94 333 ALA A N 1
ATOM 2483 C CA . ALA A 1 333 ? 3.311 3.840 -0.064 1.00 92.94 333 ALA A CA 1
ATOM 2484 C C . ALA A 1 333 ? 4.405 3.292 -0.996 1.00 92.94 333 ALA A C 1
ATOM 2486 O O . ALA A 1 333 ? 5.510 3.835 -1.051 1.00 92.94 333 ALA A O 1
ATOM 2487 N N . GLY A 1 334 ? 4.083 2.263 -1.789 1.00 91.81 334 GLY A N 1
ATOM 2488 C CA . GLY A 1 334 ? 5.020 1.694 -2.761 1.00 91.81 334 GLY A CA 1
ATOM 2489 C C . GLY A 1 334 ? 5.382 2.670 -3.887 1.00 91.81 334 GLY A C 1
ATOM 2490 O O . GLY A 1 334 ? 6.518 2.676 -4.367 1.00 91.81 334 GLY A O 1
ATOM 2491 N N . TRP A 1 335 ? 4.451 3.541 -4.293 1.00 92.19 335 TRP A N 1
ATOM 2492 C CA . TRP A 1 335 ? 4.728 4.605 -5.259 1.00 92.19 335 TRP A CA 1
ATOM 2493 C C . TRP A 1 335 ? 5.666 5.675 -4.684 1.00 92.19 335 TRP A C 1
ATOM 2495 O O . TRP A 1 335 ? 6.630 6.058 -5.349 1.00 92.19 335 TRP A O 1
ATOM 2505 N N . CYS A 1 336 ? 5.454 6.103 -3.439 1.00 93.56 336 CYS A N 1
ATOM 2506 C CA . CYS A 1 336 ? 6.335 7.035 -2.741 1.00 93.56 336 CYS A CA 1
ATOM 2507 C C . CYS A 1 336 ? 7.728 6.441 -2.485 1.00 93.56 336 CYS A C 1
ATOM 2509 O O . CYS A 1 336 ? 8.719 7.148 -2.651 1.00 93.56 336 CYS A O 1
ATOM 2511 N N . GLU A 1 337 ? 7.841 5.152 -2.146 1.00 91.88 337 GLU A N 1
ATOM 2512 C CA . GLU A 1 337 ? 9.136 4.457 -2.047 1.00 91.88 337 GLU A CA 1
ATOM 2513 C C . GLU A 1 337 ? 9.865 4.445 -3.399 1.00 91.88 337 GLU A C 1
ATOM 2515 O O . GLU A 1 337 ? 11.067 4.719 -3.465 1.00 91.88 337 GLU A O 1
ATOM 2520 N N . ASN A 1 338 ? 9.138 4.188 -4.494 1.00 91.69 338 ASN A N 1
ATOM 2521 C CA . ASN A 1 338 ? 9.687 4.277 -5.844 1.00 91.69 338 ASN A CA 1
ATOM 2522 C C . ASN A 1 338 ? 10.176 5.695 -6.163 1.00 91.69 338 ASN A C 1
ATOM 2524 O O . ASN A 1 338 ? 11.286 5.842 -6.661 1.00 91.69 338 ASN A O 1
ATOM 2528 N N . LEU A 1 339 ? 9.378 6.721 -5.859 1.00 90.88 339 LEU A N 1
ATOM 2529 C CA . LEU A 1 339 ? 9.732 8.122 -6.092 1.00 90.88 339 LEU A CA 1
ATOM 2530 C C . LEU A 1 339 ? 10.953 8.543 -5.261 1.00 90.88 339 LEU A C 1
ATOM 2532 O O . LEU A 1 339 ? 11.857 9.202 -5.770 1.00 90.88 339 LEU A O 1
ATOM 2536 N N . SER A 1 340 ? 11.005 8.105 -4.001 1.00 92.19 340 SER A N 1
ATOM 2537 C CA . SER A 1 340 ? 12.124 8.340 -3.089 1.00 92.19 340 SER A CA 1
ATOM 2538 C C . SER A 1 340 ? 13.418 7.706 -3.595 1.00 92.19 340 SER A C 1
ATOM 2540 O O . SER A 1 340 ? 14.451 8.374 -3.638 1.00 92.19 340 SER A O 1
ATOM 2542 N N . SER A 1 341 ? 13.339 6.457 -4.066 1.00 89.44 341 SER A N 1
ATOM 2543 C CA . SER A 1 341 ? 14.463 5.760 -4.704 1.00 89.44 341 SER A CA 1
ATOM 2544 C C . SER A 1 341 ? 14.891 6.471 -5.991 1.00 89.44 341 SER A C 1
ATOM 2546 O O . SER A 1 341 ? 16.071 6.751 -6.185 1.00 89.44 341 SER A O 1
ATOM 2548 N N . TYR A 1 342 ? 13.919 6.825 -6.837 1.00 87.69 342 TYR A N 1
ATOM 2549 C CA . TYR A 1 342 ? 14.144 7.430 -8.147 1.00 87.69 342 TYR A CA 1
ATOM 2550 C C . TYR A 1 342 ? 14.875 8.773 -8.065 1.00 87.69 342 TYR A C 1
ATOM 2552 O O . TYR A 1 342 ? 15.828 9.006 -8.809 1.00 87.69 342 TYR A O 1
ATOM 2560 N N . HIS A 1 343 ? 14.446 9.642 -7.146 1.00 88.75 343 HIS A N 1
ATOM 2561 C CA . HIS A 1 343 ? 15.071 10.943 -6.906 1.00 88.75 343 HIS A CA 1
ATOM 2562 C C . HIS A 1 343 ? 16.217 10.893 -5.895 1.00 88.75 343 HIS A C 1
ATOM 2564 O O . HIS A 1 343 ? 16.790 11.939 -5.593 1.00 88.75 343 HIS A O 1
ATOM 2570 N N . ARG A 1 344 ? 16.564 9.707 -5.373 1.00 88.44 344 ARG A N 1
ATOM 2571 C CA . ARG A 1 344 ? 17.633 9.529 -4.381 1.00 88.44 344 ARG A CA 1
ATOM 2572 C C . ARG A 1 344 ? 17.453 10.459 -3.176 1.00 88.44 344 ARG A C 1
ATOM 2574 O O . ARG A 1 344 ? 18.399 11.088 -2.697 1.00 88.44 344 ARG A O 1
ATOM 2581 N N . LEU A 1 345 ? 16.205 10.590 -2.710 1.00 91.81 345 LEU A N 1
ATOM 2582 C CA . LEU A 1 345 ? 15.860 11.481 -1.599 1.00 91.81 345 LEU A CA 1
ATOM 2583 C C . LEU A 1 345 ? 16.658 11.154 -0.326 1.00 91.81 345 LEU A C 1
ATOM 2585 O O . LEU A 1 345 ? 17.137 12.096 0.305 1.00 91.81 345 LEU A O 1
ATOM 2589 N N . PRO A 1 346 ? 16.876 9.876 0.053 1.00 91.25 346 PRO A N 1
ATOM 2590 C CA . PRO A 1 346 ? 17.731 9.551 1.189 1.00 91.25 346 PRO A CA 1
ATOM 2591 C C . PRO A 1 346 ? 19.150 10.102 1.033 1.00 91.25 346 PRO A C 1
ATOM 2593 O O . PRO A 1 346 ? 19.677 10.710 1.959 1.00 91.25 346 PRO A O 1
ATOM 2596 N N . GLU A 1 347 ? 19.767 9.950 -0.140 1.00 90.19 347 GLU A N 1
ATOM 2597 C CA . GLU A 1 347 ? 21.107 10.470 -0.422 1.00 90.19 347 GLU A CA 1
ATOM 2598 C C . GLU A 1 347 ? 21.140 12.001 -0.373 1.00 90.19 347 GLU A C 1
ATOM 2600 O O . GLU A 1 347 ? 22.048 12.567 0.240 1.00 90.19 347 GLU A O 1
ATOM 2605 N N . ALA A 1 348 ? 20.131 12.664 -0.944 1.00 90.50 348 ALA A N 1
ATOM 2606 C CA . ALA A 1 348 ? 20.002 14.117 -0.907 1.00 90.50 348 ALA A CA 1
ATOM 2607 C C . ALA A 1 348 ? 19.870 14.646 0.531 1.00 90.50 348 ALA A C 1
ATOM 2609 O O . ALA A 1 348 ? 20.499 15.641 0.887 1.00 90.50 348 ALA A O 1
ATOM 2610 N N . VAL A 1 349 ? 19.113 13.954 1.388 1.00 90.50 349 VAL A N 1
ATOM 2611 C CA . VAL A 1 349 ? 18.974 14.295 2.813 1.00 90.50 349 VAL A CA 1
ATOM 2612 C C . VAL A 1 349 ? 20.294 14.087 3.562 1.00 90.50 349 VAL A C 1
ATOM 2614 O O . VAL A 1 349 ? 20.703 14.976 4.310 1.00 90.50 349 VAL A O 1
ATOM 2617 N N . ARG A 1 350 ? 21.007 12.973 3.322 1.00 89.44 350 ARG A N 1
ATOM 2618 C CA . ARG A 1 350 ? 22.321 12.704 3.945 1.00 89.44 350 ARG A CA 1
ATOM 2619 C C . ARG A 1 350 ? 23.360 13.773 3.604 1.00 89.44 350 ARG A C 1
ATOM 2621 O O . ARG A 1 350 ? 24.188 14.098 4.450 1.00 89.44 350 ARG A O 1
ATOM 2628 N N . GLN A 1 351 ? 23.338 14.275 2.370 1.00 90.44 351 GLN A N 1
ATOM 2629 C CA . GLN A 1 351 ? 24.341 15.203 1.836 1.00 90.44 351 GLN A CA 1
ATOM 2630 C C . GLN A 1 351 ? 23.900 16.674 1.890 1.00 90.44 351 GLN A C 1
ATOM 2632 O O . GLN A 1 351 ? 24.648 17.545 1.454 1.00 90.44 351 GLN A O 1
ATOM 2637 N N . SER A 1 352 ? 22.710 16.975 2.425 1.00 90.75 352 SER A N 1
ATOM 2638 C CA . SER A 1 352 ? 22.155 18.331 2.433 1.00 90.75 352 SER A CA 1
ATOM 2639 C C . SER A 1 352 ? 22.982 19.286 3.309 1.00 90.75 352 SER A C 1
ATOM 2641 O O . SER A 1 352 ? 23.000 19.130 4.536 1.00 90.75 352 SER A O 1
ATOM 2643 N N . PRO A 1 353 ? 23.594 20.343 2.735 1.00 87.62 353 PRO A N 1
ATOM 2644 C CA . PRO A 1 353 ? 24.363 21.317 3.508 1.00 87.62 353 PRO A CA 1
ATOM 2645 C C . PRO A 1 353 ? 23.489 22.146 4.456 1.00 87.62 353 PRO A C 1
ATOM 2647 O O . PRO A 1 353 ? 23.967 22.629 5.478 1.00 87.62 353 PRO A O 1
ATOM 2650 N N . GLY A 1 354 ? 22.211 22.354 4.119 1.00 91.12 354 GLY A N 1
ATOM 2651 C CA . GLY A 1 354 ? 21.261 23.066 4.979 1.00 91.12 354 GLY A CA 1
ATOM 2652 C C . GLY A 1 354 ? 20.885 22.240 6.205 1.00 91.12 354 GLY A C 1
ATOM 2653 O O . GLY A 1 354 ? 20.960 22.724 7.332 1.00 91.12 354 GLY A O 1
ATOM 2654 N N . LEU A 1 355 ? 20.568 20.960 5.996 1.00 86.56 355 LEU A N 1
ATOM 2655 C CA . LEU A 1 355 ? 20.206 20.054 7.084 1.00 86.56 355 LEU A CA 1
ATOM 2656 C C . LEU A 1 355 ? 21.405 19.747 7.990 1.00 86.56 355 LEU A C 1
ATOM 2658 O O . LEU A 1 355 ? 21.263 19.706 9.211 1.00 86.56 355 LEU A O 1
ATOM 2662 N N . ALA A 1 356 ? 22.595 19.594 7.404 1.00 88.88 356 ALA A N 1
ATOM 2663 C CA . ALA A 1 356 ? 23.833 19.422 8.153 1.00 88.88 356 ALA A CA 1
ATOM 2664 C C . ALA A 1 356 ? 24.171 20.653 9.009 1.00 88.88 356 ALA A C 1
ATOM 2666 O O . ALA A 1 356 ? 24.649 20.484 10.128 1.00 88.88 356 ALA A O 1
ATOM 2667 N N . ARG A 1 357 ? 23.881 21.871 8.527 1.00 91.31 357 ARG A N 1
ATOM 2668 C CA . ARG A 1 357 ? 24.036 23.107 9.312 1.00 91.31 357 ARG A CA 1
ATOM 2669 C C . ARG A 1 357 ? 23.011 23.224 10.442 1.00 91.31 357 ARG A C 1
ATOM 2671 O O . ARG A 1 357 ? 23.377 23.654 11.526 1.00 91.31 357 ARG A O 1
ATOM 2678 N N . LEU A 1 358 ? 21.758 22.827 10.208 1.00 92.88 358 LEU A N 1
ATOM 2679 C CA . LEU A 1 358 ? 20.679 22.950 11.195 1.00 92.88 358 LEU A CA 1
ATOM 2680 C C . LEU A 1 358 ? 20.739 21.881 12.300 1.00 92.88 358 LEU A C 1
ATOM 2682 O O . LEU A 1 358 ? 20.561 22.189 13.473 1.00 92.88 358 LEU A O 1
ATOM 2686 N N . LEU A 1 359 ? 20.957 20.615 11.932 1.00 88.38 359 LEU A N 1
ATOM 2687 C CA . LEU A 1 359 ? 20.864 19.466 12.847 1.00 88.38 359 LEU A CA 1
ATOM 2688 C C . LEU A 1 359 ? 22.226 18.827 13.162 1.00 88.38 359 LEU A C 1
ATOM 2690 O O . LEU A 1 359 ? 22.318 17.985 14.057 1.00 88.38 359 LEU A O 1
ATOM 2694 N N . GLY A 1 360 ? 23.278 19.192 12.430 1.00 90.25 360 GLY A N 1
ATOM 2695 C CA . GLY A 1 360 ? 24.580 18.532 12.464 1.00 90.25 360 GLY A CA 1
ATOM 2696 C C . GLY A 1 360 ? 24.685 17.376 11.462 1.00 90.25 360 GLY A C 1
ATOM 2697 O O . GLY A 1 360 ? 23.723 16.648 11.204 1.00 90.25 360 GLY A O 1
ATOM 2698 N N . ALA A 1 361 ? 25.889 17.157 10.924 1.00 89.06 361 ALA A N 1
ATOM 2699 C CA . ALA A 1 361 ? 26.153 16.152 9.886 1.00 89.06 361 ALA A CA 1
ATOM 2700 C C . ALA A 1 361 ? 25.734 14.722 10.284 1.00 89.06 361 ALA A C 1
ATOM 2702 O O . ALA A 1 361 ? 25.181 13.982 9.472 1.00 89.06 361 ALA A O 1
ATOM 2703 N N . ARG A 1 362 ? 25.933 14.335 11.555 1.00 90.19 362 ARG A N 1
ATOM 2704 C CA . ARG A 1 362 ? 25.517 13.013 12.063 1.00 90.19 362 ARG A CA 1
ATOM 2705 C C . ARG A 1 362 ? 23.998 12.830 12.023 1.00 90.19 362 ARG A C 1
ATOM 2707 O O . ARG A 1 362 ? 23.531 11.771 11.616 1.00 90.19 362 ARG A O 1
ATOM 2714 N N . ARG A 1 363 ? 23.229 13.855 12.410 1.00 89.50 363 ARG A N 1
ATOM 2715 C CA . ARG A 1 363 ? 21.758 13.798 12.406 1.00 89.50 363 ARG A CA 1
ATOM 2716 C C . ARG A 1 363 ? 21.191 13.887 10.994 1.00 89.50 363 ARG A C 1
ATOM 2718 O O . ARG A 1 363 ? 20.236 13.182 10.707 1.00 89.50 363 ARG A O 1
ATOM 2725 N N . ALA A 1 364 ? 21.803 14.669 10.102 1.00 88.62 364 ALA A N 1
ATOM 2726 C CA . ALA A 1 364 ? 21.434 14.684 8.685 1.00 88.62 364 ALA A CA 1
ATOM 2727 C C . ALA A 1 364 ? 21.632 13.303 8.034 1.00 88.62 364 ALA A C 1
ATOM 2729 O O . ALA A 1 364 ? 20.745 12.810 7.335 1.00 88.62 364 ALA A O 1
ATOM 2730 N N . LYS A 1 365 ? 22.748 12.625 8.344 1.00 90.38 365 LYS A N 1
ATOM 2731 C CA . LYS A 1 365 ? 22.983 11.243 7.907 1.00 90.38 365 LYS A CA 1
ATOM 2732 C C . LYS A 1 365 ? 21.922 10.285 8.460 1.00 90.38 365 LYS A C 1
ATOM 2734 O O . LYS A 1 365 ? 21.290 9.577 7.682 1.00 90.38 365 LYS A O 1
ATOM 2739 N N . ALA A 1 366 ? 21.679 10.321 9.772 1.00 90.12 366 ALA A N 1
ATOM 2740 C CA . ALA A 1 366 ? 20.667 9.484 10.418 1.00 90.12 366 ALA A CA 1
ATOM 2741 C C . ALA A 1 366 ? 19.249 9.744 9.878 1.00 90.12 366 ALA A C 1
ATOM 2743 O O . ALA A 1 366 ? 18.478 8.804 9.718 1.00 90.12 366 ALA A O 1
ATOM 2744 N N . ALA A 1 367 ? 18.909 10.994 9.548 1.00 89.56 367 ALA A N 1
ATOM 2745 C CA . ALA A 1 367 ? 17.631 11.350 8.938 1.00 89.56 367 ALA A CA 1
ATOM 2746 C C . ALA A 1 367 ? 17.481 10.741 7.538 1.00 89.56 367 ALA A C 1
ATOM 2748 O O . ALA A 1 367 ? 16.424 10.205 7.213 1.00 89.56 367 ALA A O 1
ATOM 2749 N N . GLY A 1 368 ? 18.539 10.768 6.723 1.00 89.62 368 GLY A N 1
ATOM 2750 C CA . GLY A 1 368 ? 18.528 10.121 5.412 1.00 89.62 368 GLY A CA 1
ATOM 2751 C C . GLY A 1 368 ? 18.449 8.595 5.506 1.00 89.62 368 GLY A C 1
ATOM 2752 O O . GLY A 1 368 ? 17.683 7.978 4.771 1.00 89.62 368 GLY A O 1
ATOM 2753 N N . ASP A 1 369 ? 19.158 7.981 6.458 1.00 90.44 369 ASP A N 1
ATOM 2754 C CA . ASP A 1 369 ? 19.043 6.542 6.734 1.00 90.44 369 ASP A CA 1
ATOM 2755 C C . ASP A 1 369 ? 17.641 6.170 7.233 1.00 90.44 369 ASP A C 1
ATOM 2757 O O . ASP A 1 369 ? 17.056 5.193 6.767 1.00 90.44 369 ASP A O 1
ATOM 2761 N N . GLY A 1 370 ? 17.058 6.984 8.114 1.00 88.75 370 GLY A N 1
ATOM 2762 C CA . GLY A 1 370 ? 15.680 6.829 8.570 1.00 88.75 370 GLY A CA 1
ATOM 2763 C C . GLY A 1 370 ? 14.680 6.930 7.419 1.00 88.75 370 GLY A C 1
ATOM 2764 O O . GLY A 1 370 ? 13.804 6.077 7.298 1.00 88.75 370 GLY A O 1
ATOM 2765 N N . LEU A 1 371 ? 14.846 7.913 6.529 1.00 90.88 371 LEU A N 1
ATOM 2766 C CA . LEU A 1 371 ? 13.992 8.084 5.355 1.00 90.88 371 LEU A CA 1
ATOM 2767 C C . LEU A 1 371 ? 14.061 6.868 4.423 1.00 90.88 371 LEU A C 1
ATOM 2769 O O . LEU A 1 371 ? 13.017 6.403 3.971 1.00 90.88 371 LEU A O 1
ATOM 2773 N N . ALA A 1 372 ? 15.255 6.316 4.183 1.00 87.50 372 ALA A N 1
ATOM 2774 C CA . ALA A 1 372 ? 15.430 5.131 3.340 1.00 87.50 372 ALA A CA 1
ATOM 2775 C C . ALA A 1 372 ? 14.614 3.923 3.834 1.00 87.50 372 ALA A C 1
ATOM 2777 O O . ALA A 1 372 ? 14.054 3.191 3.023 1.00 87.50 372 ALA A O 1
ATOM 2778 N N . HIS A 1 373 ? 14.519 3.734 5.154 1.00 85.94 373 HIS A N 1
ATOM 2779 C CA . HIS A 1 373 ? 13.820 2.591 5.748 1.00 85.94 373 HIS A CA 1
ATOM 2780 C C . HIS A 1 373 ? 12.334 2.861 6.013 1.00 85.94 373 HIS A C 1
ATOM 2782 O O . HIS A 1 373 ? 11.528 1.934 5.994 1.00 85.94 373 HIS A O 1
ATOM 2788 N N . GLN A 1 374 ? 11.952 4.116 6.275 1.00 89.62 374 GLN A N 1
ATOM 2789 C CA . GLN A 1 374 ? 10.620 4.444 6.795 1.00 89.62 374 GLN A CA 1
ATOM 2790 C C . GLN A 1 374 ? 9.706 5.162 5.801 1.00 89.62 374 GLN A C 1
ATOM 2792 O O . GLN A 1 374 ? 8.512 5.260 6.082 1.00 89.62 374 GLN A O 1
ATOM 2797 N N . VAL A 1 375 ? 10.199 5.630 4.643 1.00 91.81 375 VAL A N 1
ATOM 2798 C CA . VAL A 1 375 ? 9.392 6.420 3.689 1.00 91.81 375 VAL A CA 1
ATOM 2799 C C . VAL A 1 375 ? 8.085 5.725 3.305 1.00 91.81 375 VAL A C 1
ATOM 2801 O O . VAL A 1 375 ? 7.030 6.356 3.330 1.00 91.81 375 VAL A O 1
ATOM 2804 N N . SER A 1 376 ? 8.132 4.422 3.022 1.00 90.75 376 SER A N 1
ATOM 2805 C CA . SER A 1 376 ? 6.957 3.625 2.652 1.00 90.75 376 SER A CA 1
ATOM 2806 C C . SER A 1 376 ? 5.952 3.549 3.809 1.00 90.75 376 SER A C 1
ATOM 2808 O O . SER A 1 376 ? 4.770 3.842 3.642 1.00 90.75 376 SER A O 1
ATOM 2810 N N . GLY A 1 377 ? 6.427 3.261 5.026 1.00 90.88 377 GLY A N 1
ATOM 2811 C CA . GLY A 1 377 ? 5.570 3.194 6.212 1.00 90.88 377 GLY A CA 1
ATOM 2812 C C . GLY A 1 377 ? 4.928 4.539 6.570 1.00 90.88 377 GLY A C 1
ATOM 2813 O O . GLY A 1 377 ? 3.714 4.594 6.769 1.00 90.88 377 GLY A O 1
ATOM 2814 N N . ILE A 1 378 ? 5.715 5.623 6.561 1.00 94.00 378 ILE A N 1
ATOM 2815 C CA . ILE A 1 378 ? 5.251 6.983 6.871 1.00 94.00 378 ILE A CA 1
ATOM 2816 C C . ILE A 1 378 ? 4.202 7.427 5.851 1.00 94.00 378 ILE A C 1
ATOM 2818 O O . ILE A 1 378 ? 3.092 7.804 6.224 1.00 94.00 378 ILE A O 1
ATOM 2822 N N . THR A 1 379 ? 4.526 7.348 4.558 1.00 95.31 379 THR A N 1
ATOM 2823 C CA . THR A 1 379 ? 3.611 7.787 3.494 1.00 95.31 379 THR A CA 1
ATOM 2824 C C . THR A 1 379 ? 2.357 6.925 3.433 1.00 95.31 379 THR A C 1
ATOM 2826 O O . THR A 1 379 ? 1.270 7.469 3.271 1.00 95.31 379 THR A O 1
ATOM 2829 N N . GLY A 1 380 ? 2.464 5.613 3.663 1.00 94.12 380 GLY A N 1
ATOM 2830 C CA . GLY A 1 380 ? 1.308 4.723 3.756 1.00 94.12 380 GLY A CA 1
ATOM 2831 C C . GLY A 1 380 ? 0.395 5.027 4.944 1.00 94.12 380 GLY A C 1
ATOM 2832 O O . GLY A 1 380 ? -0.823 4.993 4.801 1.00 94.12 380 GLY A O 1
ATOM 2833 N N . ASN A 1 381 ? 0.958 5.343 6.115 1.00 95.56 381 ASN A N 1
ATOM 2834 C CA . ASN A 1 381 ? 0.190 5.731 7.303 1.00 95.56 381 ASN A CA 1
ATOM 2835 C C . ASN A 1 381 ? -0.537 7.065 7.116 1.00 95.56 381 ASN A C 1
ATOM 2837 O O . ASN A 1 381 ? -1.732 7.156 7.398 1.00 95.56 381 ASN A O 1
ATOM 2841 N N . ILE A 1 382 ? 0.164 8.071 6.590 1.00 97.44 382 ILE A N 1
ATOM 2842 C CA . ILE A 1 382 ? -0.424 9.380 6.289 1.00 97.44 382 ILE A CA 1
ATOM 2843 C C . ILE A 1 382 ? -1.517 9.233 5.230 1.00 97.44 382 ILE A C 1
ATOM 2845 O O . ILE A 1 382 ? -2.630 9.715 5.431 1.00 97.44 382 ILE A O 1
ATOM 2849 N N . ALA A 1 383 ? -1.236 8.521 4.133 1.00 97.38 383 ALA A N 1
ATOM 2850 C CA . ALA A 1 383 ? -2.207 8.287 3.072 1.00 97.38 383 ALA A CA 1
ATOM 2851 C C . ALA A 1 383 ? -3.453 7.568 3.597 1.00 97.38 383 ALA A C 1
ATOM 2853 O O . ALA A 1 383 ? -4.561 7.978 3.269 1.00 97.38 383 ALA A O 1
ATOM 2854 N N . LEU A 1 384 ? -3.295 6.540 4.440 1.00 96.00 384 LEU A N 1
ATOM 2855 C CA . LEU A 1 384 ? -4.432 5.852 5.047 1.00 96.00 384 LEU A CA 1
ATOM 2856 C C . LEU A 1 384 ? -5.263 6.805 5.913 1.00 96.00 384 LEU A C 1
ATOM 2858 O O . LEU A 1 384 ? -6.471 6.882 5.720 1.00 96.00 384 LEU A O 1
ATOM 2862 N N . GLY A 1 385 ? -4.635 7.561 6.819 1.00 96.19 385 GLY A N 1
ATOM 2863 C CA . GLY A 1 385 ? -5.352 8.497 7.689 1.00 96.19 385 GLY A CA 1
ATOM 2864 C C . GLY A 1 385 ? -6.129 9.560 6.910 1.00 96.19 385 GLY A C 1
ATOM 2865 O O . GLY A 1 385 ? -7.318 9.769 7.157 1.00 96.19 385 GLY A O 1
ATOM 2866 N N . VAL A 1 386 ? -5.497 10.157 5.896 1.00 97.75 386 VAL A N 1
ATOM 2867 C CA . VAL A 1 386 ? -6.138 11.140 5.011 1.00 97.75 386 VAL A CA 1
ATOM 2868 C C . VAL A 1 386 ? -7.270 10.509 4.198 1.00 97.75 386 VAL A C 1
ATOM 2870 O O . VAL A 1 386 ? -8.339 11.107 4.095 1.00 97.75 386 VAL A O 1
ATOM 2873 N N . LEU A 1 387 ? -7.087 9.306 3.642 1.00 96.75 387 LEU A N 1
ATOM 2874 C CA . LEU A 1 387 ? -8.130 8.614 2.874 1.00 96.75 387 LEU A CA 1
ATOM 2875 C C . LEU A 1 387 ? -9.363 8.319 3.736 1.00 96.75 387 LEU A C 1
ATOM 2877 O O . LEU A 1 387 ? -10.477 8.608 3.305 1.00 96.75 387 LEU A O 1
ATOM 2881 N N . LEU A 1 388 ? -9.176 7.801 4.955 1.00 94.81 388 LEU A N 1
ATOM 2882 C CA . LEU A 1 388 ? -10.283 7.517 5.874 1.00 94.81 388 LEU A CA 1
ATOM 2883 C C . LEU A 1 388 ? -11.038 8.803 6.247 1.00 94.81 388 LEU A C 1
ATOM 2885 O O . LEU A 1 388 ? -12.261 8.851 6.141 1.00 94.81 388 LEU A O 1
ATOM 2889 N N . ALA A 1 389 ? -10.330 9.876 6.605 1.00 94.94 389 ALA A N 1
ATOM 2890 C CA . ALA A 1 389 ? -10.969 11.159 6.904 1.00 94.94 389 ALA A CA 1
ATOM 2891 C C . ALA A 1 389 ? -11.710 11.743 5.689 1.00 94.94 389 ALA A C 1
ATOM 2893 O O . ALA A 1 389 ? -12.809 12.277 5.822 1.00 94.94 389 ALA A O 1
ATOM 2894 N N . THR A 1 390 ? -11.141 11.603 4.489 1.00 95.19 390 THR A N 1
ATOM 2895 C CA . THR A 1 390 ? -11.748 12.101 3.245 1.00 95.19 390 THR A CA 1
ATOM 2896 C C . THR A 1 390 ? -13.021 11.336 2.886 1.00 95.19 390 THR A C 1
ATOM 2898 O O . THR A 1 390 ? -13.987 11.957 2.454 1.00 95.19 390 THR A O 1
ATOM 2901 N N . ILE A 1 391 ? -13.067 10.017 3.114 1.00 92.38 391 ILE A N 1
ATOM 2902 C CA . ILE A 1 391 ? -14.286 9.211 2.932 1.00 92.38 391 ILE A CA 1
ATOM 2903 C C . ILE A 1 391 ? -15.418 9.746 3.819 1.00 92.38 391 ILE A C 1
ATOM 2905 O O . ILE A 1 391 ? -16.513 10.000 3.321 1.00 92.38 391 ILE A O 1
ATOM 2909 N N . ALA A 1 392 ? -15.142 9.980 5.106 1.00 89.00 392 ALA A N 1
ATOM 2910 C CA . ALA A 1 392 ? -16.133 10.524 6.035 1.00 89.00 392 ALA A CA 1
ATOM 2911 C C . ALA A 1 392 ? -16.571 11.953 5.656 1.00 89.00 392 ALA A C 1
ATOM 2913 O O . ALA A 1 392 ? -17.761 12.268 5.686 1.00 89.00 392 ALA A O 1
ATOM 2914 N N . MET A 1 393 ? -15.629 12.813 5.247 1.00 91.00 393 MET A N 1
ATOM 2915 C CA . MET A 1 393 ? -15.938 14.169 4.776 1.00 91.00 393 MET A CA 1
ATOM 2916 C C . MET A 1 393 ? -16.836 14.141 3.533 1.00 91.00 393 MET A C 1
ATOM 2918 O O . MET A 1 393 ? -17.799 14.899 3.459 1.00 91.00 393 MET A O 1
ATOM 2922 N N . PHE A 1 394 ? -16.554 13.257 2.572 1.00 88.50 394 PHE A N 1
ATOM 2923 C CA . PHE A 1 394 ? -17.353 13.132 1.355 1.00 88.50 394 PHE A CA 1
ATOM 2924 C C . PHE A 1 394 ? -18.790 12.690 1.660 1.00 88.50 394 PHE A C 1
ATOM 2926 O O . PHE A 1 394 ? -19.725 13.201 1.043 1.00 88.50 394 PHE A O 1
ATOM 2933 N N . GLY A 1 395 ? -18.985 11.811 2.650 1.00 86.31 395 GLY A N 1
ATOM 2934 C CA . GLY A 1 395 ? -20.312 11.461 3.162 1.00 86.31 395 GLY A CA 1
ATOM 2935 C C . GLY A 1 395 ? -21.077 12.674 3.672 1.00 86.31 395 GLY A C 1
ATOM 2936 O O . GLY A 1 395 ? -22.137 13.007 3.142 1.00 86.31 395 GLY A O 1
ATOM 2937 N N . LYS A 1 396 ? -20.471 13.415 4.609 1.00 85.31 396 LYS A N 1
ATOM 2938 C CA . LYS A 1 396 ? -21.045 14.657 5.153 1.00 85.31 396 LYS A CA 1
ATOM 2939 C C . LYS A 1 396 ? -21.359 15.683 4.056 1.00 85.31 396 LYS A C 1
ATOM 2941 O O . LYS A 1 396 ? -22.435 16.270 4.065 1.00 85.31 396 LYS A O 1
ATOM 2946 N N . PHE A 1 397 ? -20.450 15.877 3.098 1.00 86.19 397 PHE A N 1
ATOM 2947 C CA . PHE A 1 397 ? -20.606 16.848 2.010 1.00 86.19 397 PHE A CA 1
ATOM 2948 C C . PHE A 1 397 ? -21.740 16.490 1.043 1.00 86.19 397 PHE A C 1
ATOM 2950 O O . PHE A 1 397 ? -22.499 17.358 0.626 1.00 86.19 397 PHE A O 1
ATOM 2957 N N . THR A 1 398 ? -21.862 15.213 0.681 1.00 84.88 398 THR A N 1
ATOM 2958 C CA . THR A 1 398 ? -22.893 14.742 -0.260 1.00 84.88 398 THR A CA 1
ATOM 2959 C C . THR A 1 398 ? -24.245 14.483 0.402 1.00 84.88 398 THR A C 1
ATOM 2961 O O . THR A 1 398 ? -25.200 14.138 -0.289 1.00 84.88 398 THR A O 1
ATOM 2964 N N . GLY A 1 399 ? -24.332 14.605 1.732 1.00 78.06 399 GLY A N 1
ATOM 2965 C CA . GLY A 1 399 ? -25.501 14.191 2.508 1.00 78.06 399 GLY A CA 1
ATOM 2966 C C . GLY A 1 399 ? -25.736 12.677 2.485 1.00 78.06 399 GLY A C 1
ATOM 2967 O O . GLY A 1 399 ? -26.803 12.213 2.880 1.00 78.06 399 GLY A O 1
ATOM 2968 N N . THR A 1 400 ? -24.763 11.894 2.007 1.00 77.12 400 THR A N 1
ATOM 2969 C CA . THR A 1 400 ? -24.842 10.433 2.028 1.00 77.12 400 THR A CA 1
ATOM 2970 C C . THR A 1 400 ? -24.371 9.916 3.383 1.00 77.12 400 THR A C 1
ATOM 2972 O O . THR A 1 400 ? -23.467 10.475 3.998 1.00 77.12 400 THR A O 1
ATOM 2975 N N . ALA A 1 401 ? -24.932 8.799 3.849 1.00 76.88 401 ALA A N 1
ATOM 2976 C CA . ALA A 1 401 ? -24.523 8.163 5.106 1.00 76.88 401 ALA A CA 1
ATOM 2977 C C . ALA A 1 401 ? -23.120 7.506 5.046 1.00 76.88 401 ALA A C 1
ATOM 2979 O O . ALA A 1 401 ? -22.825 6.621 5.846 1.00 76.88 401 ALA A O 1
ATOM 2980 N N . LEU A 1 402 ? -22.271 7.890 4.080 1.00 82.12 402 LEU A N 1
ATOM 2981 C CA . LEU A 1 402 ? -20.945 7.319 3.871 1.00 82.12 402 LEU A CA 1
ATOM 2982 C C . LEU A 1 402 ? -20.052 7.615 5.080 1.00 82.12 402 LEU A C 1
ATOM 2984 O O . LEU A 1 402 ? -19.722 8.763 5.368 1.00 82.12 402 LEU A O 1
ATOM 2988 N N . ASP A 1 403 ? -19.630 6.556 5.758 1.00 84.25 403 ASP A N 1
ATOM 2989 C CA . ASP A 1 403 ? -18.732 6.626 6.908 1.00 84.25 403 ASP A CA 1
ATOM 2990 C C . ASP A 1 403 ? -17.627 5.573 6.775 1.00 84.25 403 ASP A C 1
ATOM 2992 O O . ASP A 1 403 ? -17.680 4.663 5.946 1.00 84.25 403 ASP A O 1
ATOM 2996 N N . VAL A 1 404 ? -16.598 5.690 7.601 1.00 88.31 404 VAL A N 1
ATOM 2997 C CA . VAL A 1 404 ? -15.503 4.731 7.679 1.00 88.31 404 VAL A CA 1
ATOM 2998 C C . VAL A 1 404 ? -15.908 3.556 8.560 1.00 88.31 404 VAL A C 1
ATOM 3000 O O . VAL A 1 404 ? -16.145 3.711 9.758 1.00 88.31 404 VAL A O 1
ATOM 3003 N N . ARG A 1 405 ? -15.898 2.349 7.988 1.00 93.88 405 ARG A N 1
ATOM 3004 C CA . ARG A 1 405 ? -16.110 1.095 8.724 1.00 93.88 405 ARG A CA 1
ATOM 3005 C C . ARG A 1 405 ? -14.822 0.295 8.735 1.00 93.88 405 ARG A C 1
ATOM 3007 O O . ARG A 1 405 ? -14.532 -0.470 7.815 1.00 93.88 405 ARG A O 1
ATOM 3014 N N . HIS A 1 406 ? -14.045 0.519 9.787 1.00 95.12 406 HIS A N 1
ATOM 3015 C CA . HIS A 1 406 ? -12.784 -0.158 10.042 1.00 95.12 406 HIS A CA 1
ATOM 3016 C C . HIS A 1 406 ? -12.919 -1.032 11.285 1.00 95.12 406 HIS A C 1
ATOM 3018 O O . HIS A 1 406 ? -13.147 -0.488 12.362 1.00 95.12 406 HIS A O 1
ATOM 3024 N N . ILE A 1 407 ? -12.687 -2.343 11.170 1.00 95.75 407 ILE A N 1
ATOM 3025 C CA . ILE A 1 407 ? -12.953 -3.327 12.235 1.00 95.75 407 ILE A CA 1
ATOM 3026 C C . ILE A 1 407 ? -12.508 -2.861 13.629 1.00 95.75 407 ILE A C 1
ATOM 3028 O O . ILE A 1 407 ? -13.346 -2.746 14.506 1.00 95.75 407 ILE A O 1
ATOM 3032 N N . THR A 1 408 ? -11.237 -2.495 13.830 1.00 95.31 408 THR A N 1
ATOM 3033 C CA . THR A 1 408 ? -10.717 -2.138 15.163 1.00 95.31 408 THR A CA 1
ATOM 3034 C C . THR A 1 408 ? -11.334 -0.853 15.730 1.00 95.31 408 THR A C 1
ATOM 3036 O O . THR A 1 408 ? -11.696 -0.821 16.902 1.00 95.31 408 THR A O 1
ATOM 3039 N N . LEU A 1 409 ? -11.500 0.191 14.905 1.00 94.38 409 LEU A N 1
ATOM 3040 C CA . LEU A 1 409 ? -12.152 1.442 15.313 1.00 94.38 409 LEU A CA 1
ATOM 3041 C C . LEU A 1 409 ? -13.630 1.199 15.626 1.00 94.38 409 LEU A C 1
ATOM 3043 O O . LEU A 1 409 ? -14.126 1.647 16.651 1.00 94.38 409 LEU A O 1
ATOM 3047 N N . SER A 1 410 ? -14.314 0.443 14.767 1.00 95.69 410 SER A N 1
ATOM 3048 C CA . SER A 1 410 ? -15.715 0.077 14.938 1.00 95.69 410 SER A CA 1
ATOM 3049 C C . SER A 1 410 ? -15.934 -0.786 16.184 1.00 95.69 410 SER A C 1
ATOM 3051 O O . SER A 1 410 ? -16.892 -0.540 16.907 1.00 95.69 410 SER A O 1
ATOM 3053 N N . THR A 1 411 ? -15.028 -1.720 16.493 1.00 96.88 411 THR A N 1
ATOM 3054 C CA . THR A 1 411 ? -15.046 -2.484 17.749 1.00 96.88 411 THR A CA 1
ATOM 3055 C C . THR A 1 411 ? -14.904 -1.558 18.952 1.00 96.88 411 THR A C 1
ATOM 3057 O O . THR A 1 411 ? -15.709 -1.652 19.870 1.00 96.88 411 THR A O 1
ATOM 3060 N N . GLY A 1 412 ? -13.938 -0.630 18.940 1.00 96.12 412 GLY A N 1
ATOM 3061 C CA . GLY A 1 412 ? -13.766 0.343 20.024 1.00 96.12 412 GLY A CA 1
ATOM 3062 C C . GLY A 1 412 ? -15.003 1.224 20.229 1.00 96.12 412 GLY A C 1
ATOM 3063 O O . GLY A 1 412 ? -15.475 1.367 21.354 1.00 96.12 412 GLY A O 1
ATOM 3064 N N . THR A 1 413 ? -15.584 1.754 19.148 1.00 94.94 413 THR A N 1
ATOM 3065 C CA . THR A 1 413 ? -16.829 2.536 19.207 1.00 94.94 413 THR A CA 1
ATOM 3066 C C . THR A 1 413 ? -18.007 1.705 19.714 1.00 94.94 413 THR A C 1
ATOM 3068 O O . THR A 1 413 ? -18.769 2.199 20.538 1.00 94.94 413 THR A O 1
ATOM 3071 N N . LEU A 1 414 ? -18.152 0.451 19.270 1.00 95.31 414 LEU A N 1
ATOM 3072 C CA . LEU A 1 414 ? -19.196 -0.448 19.763 1.00 95.31 414 LEU A CA 1
ATOM 3073 C C . LEU A 1 414 ? -19.023 -0.729 21.260 1.00 95.31 414 LEU A C 1
ATOM 3075 O O . LEU A 1 414 ? -20.005 -0.699 21.990 1.00 95.31 414 LEU A O 1
ATOM 3079 N N . THR A 1 415 ? -17.793 -0.945 21.736 1.00 95.44 415 THR A N 1
ATOM 3080 C CA . THR A 1 415 ? -17.521 -1.110 23.170 1.00 95.44 415 THR A CA 1
ATOM 3081 C C . THR A 1 415 ? -17.958 0.119 23.962 1.00 95.44 415 THR A C 1
ATOM 3083 O O . THR A 1 415 ? -18.701 -0.031 24.926 1.00 95.44 415 THR A O 1
ATOM 3086 N N . LEU A 1 416 ? -17.566 1.324 23.538 1.00 94.62 416 LEU A N 1
ATOM 3087 C CA . LEU A 1 416 ? -17.983 2.568 24.197 1.00 94.62 416 LEU A CA 1
ATOM 3088 C C . LEU A 1 416 ? -19.510 2.752 24.170 1.00 94.62 416 LEU A C 1
ATOM 3090 O O . LEU A 1 416 ? -20.095 3.151 25.172 1.00 94.62 416 LEU A O 1
ATOM 3094 N N . ALA A 1 417 ? -20.164 2.411 23.057 1.00 93.81 417 ALA A N 1
ATOM 3095 C CA . ALA A 1 417 ? -21.618 2.488 22.932 1.00 93.81 417 ALA A CA 1
ATOM 3096 C C . ALA A 1 417 ? -22.340 1.507 23.861 1.00 93.81 417 ALA A C 1
ATOM 3098 O O . ALA A 1 417 ? -23.290 1.890 24.537 1.00 93.81 417 ALA A O 1
ATOM 3099 N N . CYS A 1 418 ? -21.871 0.263 23.954 1.00 93.50 418 CYS A N 1
ATOM 3100 C CA . CYS A 1 418 ? -22.431 -0.701 24.895 1.00 93.50 418 CYS A CA 1
ATOM 3101 C C . CYS A 1 418 ? -22.281 -0.219 26.345 1.00 93.50 418 CYS A C 1
ATOM 3103 O O . CYS A 1 418 ? -23.227 -0.333 27.114 1.00 93.50 418 CYS A O 1
ATOM 3105 N N . LEU A 1 419 ? -21.132 0.356 26.714 1.00 92.50 419 LEU A N 1
ATOM 3106 C CA . LEU A 1 419 ? -20.887 0.837 28.079 1.00 92.50 419 LEU A CA 1
ATOM 3107 C C . LEU A 1 419 ? -21.729 2.055 28.463 1.00 92.50 419 LEU A C 1
ATOM 3109 O O . LEU A 1 419 ? -22.102 2.174 29.623 1.00 92.50 419 LEU A O 1
ATOM 3113 N N . ALA A 1 420 ? -22.055 2.917 27.500 1.00 91.00 420 ALA A N 1
ATOM 3114 C CA . ALA A 1 420 ? -22.949 4.053 27.708 1.00 91.00 420 ALA A CA 1
ATOM 3115 C C . ALA A 1 420 ? -24.427 3.650 27.885 1.00 91.00 420 ALA A C 1
ATOM 3117 O O . ALA A 1 420 ? -25.239 4.461 28.339 1.00 91.00 420 ALA A O 1
ATOM 3118 N N . ARG A 1 421 ? -24.797 2.410 27.529 1.00 88.81 421 ARG A N 1
ATOM 3119 C CA . ARG A 1 421 ? -26.138 1.862 27.767 1.00 88.81 421 ARG A CA 1
ATOM 3120 C C . ARG A 1 421 ? -26.266 1.287 29.171 1.00 88.81 421 ARG A C 1
ATOM 3122 O O . ARG A 1 421 ? -25.296 0.998 29.867 1.00 88.81 421 ARG A O 1
ATOM 3129 N N . ARG A 1 422 ? -27.517 1.080 29.586 1.00 81.19 422 ARG A N 1
ATOM 3130 C CA . ARG A 1 422 ? -27.812 0.423 30.860 1.00 81.19 422 ARG A CA 1
ATOM 3131 C C . ARG A 1 422 ? -27.364 -1.051 30.836 1.00 81.19 422 ARG A C 1
ATOM 3133 O O . ARG A 1 422 ? -27.466 -1.688 29.784 1.00 81.19 422 ARG A O 1
ATOM 3140 N N . PRO A 1 423 ? -26.927 -1.623 31.976 1.00 80.44 423 PRO A N 1
ATOM 3141 C CA . PRO A 1 423 ? -26.407 -2.992 32.032 1.00 80.44 423 PRO A CA 1
ATOM 3142 C C . PRO A 1 423 ? -27.364 -4.076 31.510 1.00 80.44 423 PRO A C 1
ATOM 3144 O O . PRO A 1 423 ? -26.913 -5.077 30.960 1.00 80.44 423 PRO A O 1
ATOM 3147 N N . ASP A 1 424 ? -28.677 -3.873 31.639 1.00 80.44 424 ASP A N 1
ATOM 3148 C CA . ASP A 1 424 ? -29.727 -4.773 31.144 1.00 80.44 424 ASP A CA 1
ATOM 3149 C C . ASP A 1 424 ? -29.786 -4.868 29.610 1.00 80.44 424 ASP A C 1
ATOM 3151 O O . ASP A 1 424 ? -30.324 -5.831 29.071 1.00 80.44 424 ASP A O 1
ATOM 3155 N N . GLN A 1 425 ? -29.191 -3.908 28.898 1.00 80.25 425 GLN A N 1
ATOM 3156 C CA . GLN A 1 425 ? -29.249 -3.804 27.437 1.00 80.25 425 GLN A CA 1
ATOM 3157 C C . GLN A 1 425 ? -27.945 -4.226 26.743 1.00 80.25 425 GLN A C 1
ATOM 3159 O O . GLN A 1 425 ? -27.863 -4.217 25.515 1.00 80.25 425 GLN A O 1
ATOM 3164 N N . LEU A 1 426 ? -26.928 -4.635 27.509 1.00 77.06 426 LEU A N 1
ATOM 3165 C CA . LEU A 1 426 ? -25.607 -5.011 26.988 1.00 77.06 426 LEU A CA 1
ATOM 3166 C C . LEU A 1 426 ? -25.637 -6.224 26.047 1.00 77.06 426 LEU A C 1
ATOM 3168 O O . LEU A 1 426 ? -24.779 -6.346 25.175 1.00 77.06 426 LEU A O 1
ATOM 3172 N N . PHE A 1 427 ? -26.619 -7.110 26.213 1.00 79.50 427 PHE A N 1
ATOM 3173 C CA . PHE A 1 427 ? -26.757 -8.354 25.449 1.00 79.50 427 PHE A CA 1
ATOM 3174 C C . PHE A 1 427 ? -28.029 -8.382 24.587 1.00 79.50 427 PHE A C 1
ATOM 3176 O O . PHE A 1 427 ? -28.571 -9.450 24.304 1.00 79.50 427 PHE A O 1
ATOM 3183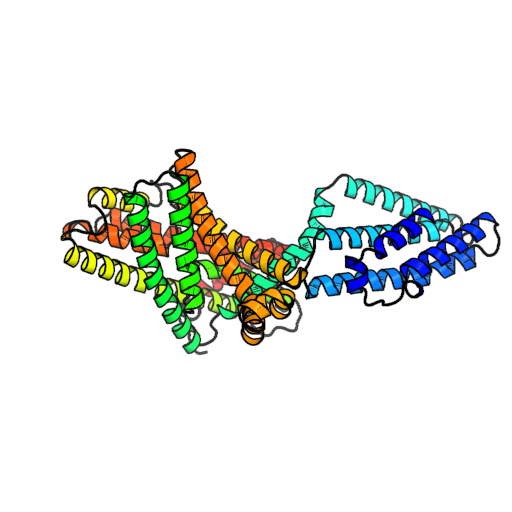 N N . GLY A 1 428 ? -28.518 -7.207 24.180 1.00 86.44 428 GLY A N 1
ATOM 3184 C CA . GLY A 1 428 ? -29.664 -7.086 23.283 1.00 86.44 428 GLY A CA 1
ATOM 3185 C C . GLY A 1 428 ? -29.421 -7.700 21.897 1.00 86.44 428 GLY A C 1
ATOM 3186 O O . GLY A 1 428 ? -28.286 -7.882 21.444 1.00 86.44 428 GLY A O 1
ATOM 3187 N N . ALA A 1 429 ? -30.513 -8.017 21.194 1.00 90.19 429 ALA A N 1
ATOM 3188 C CA . ALA A 1 429 ? -30.455 -8.557 19.833 1.00 90.19 429 ALA A CA 1
ATOM 3189 C C . ALA A 1 429 ? -29.779 -7.587 18.843 1.00 90.19 429 ALA A C 1
ATOM 3191 O O . ALA A 1 429 ? -29.095 -8.010 17.915 1.00 90.19 429 ALA A O 1
ATOM 3192 N N . ASP A 1 430 ? -29.939 -6.286 19.063 1.00 91.50 430 ASP A N 1
ATOM 3193 C CA . ASP A 1 430 ? -29.272 -5.203 18.342 1.00 91.50 430 ASP A CA 1
ATOM 3194 C C . ASP A 1 430 ? -27.744 -5.249 18.490 1.00 91.50 430 ASP A C 1
ATOM 3196 O O . ASP A 1 430 ? -27.032 -5.158 17.489 1.00 91.50 430 ASP A O 1
ATOM 3200 N N . VAL A 1 431 ? -27.230 -5.478 19.703 1.00 92.44 431 VAL A N 1
ATOM 3201 C CA . VAL A 1 431 ? -25.792 -5.657 19.957 1.00 92.44 431 VAL A CA 1
ATOM 3202 C C . VAL A 1 431 ? -25.273 -6.921 19.269 1.00 92.44 431 VAL A C 1
ATOM 3204 O O . VAL A 1 431 ? -24.209 -6.890 18.650 1.00 92.44 431 VAL A O 1
ATOM 3207 N N . ALA A 1 432 ? -26.032 -8.021 19.301 1.00 93.56 432 ALA A N 1
ATOM 3208 C CA . ALA A 1 432 ? -25.663 -9.248 18.591 1.00 93.56 432 ALA A CA 1
ATOM 3209 C C . ALA A 1 432 ? -25.552 -9.020 17.071 1.00 93.56 432 ALA A C 1
ATOM 3211 O O . ALA A 1 432 ? -24.565 -9.423 16.450 1.00 93.56 432 ALA A O 1
ATOM 3212 N N . TRP A 1 433 ? -26.511 -8.309 16.470 1.00 95.44 433 TRP A N 1
ATOM 3213 C CA . TRP A 1 433 ? -26.445 -7.928 15.056 1.00 95.44 433 TRP A CA 1
ATOM 3214 C C . TRP A 1 433 ? -25.304 -6.955 14.754 1.00 95.44 433 TRP A C 1
ATOM 3216 O O . TRP A 1 433 ? -24.655 -7.093 13.715 1.00 95.44 433 TRP A O 1
ATOM 3226 N N . ALA A 1 434 ? -25.009 -6.015 15.655 1.00 94.94 434 ALA A N 1
ATOM 3227 C CA . ALA A 1 434 ? -23.852 -5.137 15.531 1.00 94.94 434 ALA A CA 1
ATOM 3228 C C . ALA A 1 434 ? -22.538 -5.935 15.537 1.00 94.94 434 ALA A C 1
ATOM 3230 O O . ALA A 1 434 ? -21.682 -5.683 14.694 1.00 94.94 434 ALA A O 1
ATOM 3231 N N . LEU A 1 435 ? -22.393 -6.947 16.402 1.00 95.50 435 LEU A N 1
ATOM 3232 C CA . LEU A 1 435 ? -21.225 -7.839 16.429 1.00 95.50 435 LEU A CA 1
ATOM 3233 C C . LEU A 1 435 ? -21.063 -8.635 15.126 1.00 95.50 435 LEU A C 1
ATOM 3235 O O . LEU A 1 435 ? -19.951 -8.721 14.599 1.00 95.50 435 LEU A O 1
ATOM 3239 N N . VAL A 1 436 ? -22.157 -9.163 14.562 1.00 96.38 436 VAL A N 1
ATOM 3240 C CA . VAL A 1 436 ? -22.144 -9.780 13.221 1.00 96.38 436 VAL A CA 1
ATOM 3241 C C . VAL A 1 436 ? -21.685 -8.760 12.176 1.00 96.38 436 VAL A C 1
ATOM 3243 O O . VAL A 1 436 ? -20.829 -9.061 11.344 1.00 96.38 436 VAL A O 1
ATOM 3246 N N . GLY A 1 437 ? -22.186 -7.528 12.262 1.00 96.19 437 GLY A N 1
ATOM 3247 C CA . GLY A 1 437 ? -21.737 -6.403 11.450 1.00 96.19 437 GLY A CA 1
ATOM 3248 C C . GLY A 1 437 ? -20.233 -6.150 11.546 1.00 96.19 437 GLY A C 1
ATOM 3249 O O . GLY A 1 437 ? -19.572 -6.073 10.514 1.00 96.19 437 GLY A O 1
ATOM 3250 N N . ILE A 1 438 ? -19.666 -6.089 12.756 1.00 96.06 438 ILE A N 1
ATOM 3251 C CA . ILE A 1 438 ? -18.219 -5.942 12.995 1.00 96.06 438 ILE A CA 1
ATOM 3252 C C . ILE A 1 438 ? -17.429 -7.092 12.362 1.00 96.06 438 ILE A C 1
ATOM 3254 O O . ILE A 1 438 ? -16.414 -6.846 11.705 1.00 96.06 438 ILE A O 1
ATOM 3258 N N . ALA A 1 439 ? -17.896 -8.334 12.501 1.00 95.50 439 ALA A N 1
ATOM 3259 C CA . ALA A 1 439 ? -17.251 -9.488 11.879 1.00 95.50 439 ALA A CA 1
ATOM 3260 C C . ALA A 1 439 ? -17.243 -9.371 10.343 1.00 95.50 439 ALA A C 1
ATOM 3262 O O . ALA A 1 439 ? -16.203 -9.572 9.707 1.00 95.50 439 ALA A O 1
ATOM 3263 N N . CYS A 1 440 ? -18.366 -8.967 9.740 1.00 96.56 440 CYS A N 1
ATOM 3264 C CA . CYS A 1 440 ? -18.452 -8.714 8.304 1.00 96.56 440 CYS A CA 1
ATOM 3265 C C . CYS A 1 440 ? -17.579 -7.529 7.859 1.00 96.56 440 CYS A C 1
ATOM 3267 O O . CYS A 1 440 ? -16.917 -7.625 6.825 1.00 96.56 440 CYS A O 1
ATOM 3269 N N . ILE A 1 441 ? -17.529 -6.438 8.636 1.00 96.00 441 ILE A N 1
ATOM 3270 C CA . ILE A 1 441 ? -16.633 -5.297 8.390 1.00 96.00 441 ILE A CA 1
ATOM 3271 C C . ILE A 1 441 ? -15.189 -5.786 8.331 1.00 96.00 441 ILE A C 1
ATOM 3273 O O . ILE A 1 441 ? -14.474 -5.464 7.385 1.00 96.00 441 ILE A O 1
ATOM 3277 N N . GLY A 1 442 ? -14.787 -6.606 9.306 1.00 93.88 442 GLY A N 1
ATOM 3278 C CA . GLY A 1 442 ? -13.505 -7.293 9.311 1.00 93.88 442 GLY A CA 1
ATOM 3279 C C . GLY A 1 442 ? -13.256 -8.015 8.001 1.00 93.88 442 GLY A C 1
ATOM 3280 O O . GLY A 1 442 ? -12.358 -7.636 7.250 1.00 93.88 442 GLY A O 1
ATOM 3281 N N . LEU A 1 443 ? -14.085 -9.010 7.692 1.00 94.12 443 LEU A N 1
ATOM 3282 C CA . LEU A 1 443 ? -13.931 -9.827 6.490 1.00 94.12 443 LEU A CA 1
ATOM 3283 C C . LEU A 1 443 ? -13.772 -8.983 5.215 1.00 94.12 443 LEU A C 1
ATOM 3285 O O . LEU A 1 443 ? -12.924 -9.292 4.381 1.00 94.12 443 LEU A O 1
ATOM 3289 N N . LEU A 1 444 ? -14.534 -7.896 5.078 1.00 95.88 444 LEU A N 1
ATOM 3290 C CA . LEU A 1 444 ? -14.465 -7.001 3.923 1.00 95.88 444 LEU A CA 1
ATOM 3291 C C . LEU A 1 444 ? -13.215 -6.111 3.931 1.00 95.88 444 LEU A C 1
ATOM 3293 O O . LEU A 1 444 ? -12.574 -5.973 2.889 1.00 95.88 444 LEU A O 1
ATOM 3297 N N . ASN A 1 445 ? -12.816 -5.557 5.081 1.00 94.69 445 ASN A N 1
ATOM 3298 C CA . ASN A 1 445 ? -11.570 -4.797 5.213 1.00 94.69 445 ASN A CA 1
ATOM 3299 C C . ASN A 1 445 ? -10.352 -5.653 4.824 1.00 94.69 445 ASN A C 1
ATOM 3301 O O . ASN A 1 445 ? -9.515 -5.205 4.038 1.00 94.69 445 ASN A O 1
ATOM 3305 N N . PHE A 1 446 ? -10.272 -6.886 5.342 1.00 91.94 446 PHE A N 1
ATOM 3306 C CA . PHE A 1 446 ? -9.187 -7.827 5.046 1.00 91.94 446 PHE A CA 1
ATOM 3307 C C . PHE A 1 446 ? -9.264 -8.334 3.597 1.00 91.94 446 PHE A C 1
ATOM 3309 O O . PHE A 1 446 ? -8.279 -8.280 2.857 1.00 91.94 446 PHE A O 1
ATOM 3316 N N . GLY A 1 447 ? -10.442 -8.797 3.176 1.00 91.25 447 GLY A N 1
ATOM 3317 C CA . GLY A 1 447 ? -10.651 -9.482 1.904 1.00 91.25 447 GLY A CA 1
ATOM 3318 C C . GLY A 1 447 ? -10.503 -8.579 0.684 1.00 91.25 447 GLY A C 1
ATOM 3319 O O . GLY A 1 447 ? -9.791 -8.936 -0.252 1.00 91.25 447 GLY A O 1
ATOM 3320 N N . VAL A 1 448 ? -11.119 -7.392 0.688 1.00 94.25 448 VAL A N 1
ATOM 3321 C CA . VAL A 1 448 ? -11.068 -6.475 -0.466 1.00 94.25 448 VAL A CA 1
ATOM 3322 C C . VAL A 1 448 ? -9.631 -6.043 -0.740 1.00 94.25 448 VAL A C 1
ATOM 3324 O O . VAL A 1 448 ? -9.156 -6.153 -1.872 1.00 94.25 448 VAL A O 1
ATOM 3327 N N . GLY A 1 449 ? -8.909 -5.619 0.301 1.00 91.88 449 GLY A N 1
ATOM 3328 C CA . GLY A 1 449 ? -7.529 -5.171 0.149 1.00 91.88 449 GLY A CA 1
ATOM 3329 C C . GLY A 1 449 ? -6.587 -6.288 -0.313 1.00 91.88 449 GLY A C 1
ATOM 3330 O O . GLY A 1 449 ? -5.745 -6.069 -1.188 1.00 91.88 449 GLY A O 1
ATOM 3331 N N . PHE A 1 450 ? -6.767 -7.500 0.224 1.00 91.44 450 PHE A N 1
ATOM 3332 C CA . PHE A 1 450 ? -6.016 -8.687 -0.186 1.00 91.44 450 PHE A CA 1
ATOM 3333 C C . PHE A 1 450 ? -6.265 -9.046 -1.655 1.00 91.44 450 PHE A C 1
ATOM 3335 O O . PHE A 1 450 ? -5.315 -9.196 -2.421 1.00 91.44 450 PHE A O 1
ATOM 3342 N N . VAL A 1 451 ? -7.534 -9.152 -2.068 1.00 91.12 451 VAL A N 1
ATOM 3343 C CA . VAL A 1 451 ? -7.916 -9.577 -3.424 1.00 91.12 451 VAL A CA 1
ATOM 3344 C C . VAL A 1 451 ? -7.419 -8.588 -4.471 1.00 91.12 451 VAL A C 1
ATOM 3346 O O . VAL A 1 451 ? -6.815 -9.008 -5.458 1.00 91.12 451 VAL A O 1
ATOM 3349 N N . ILE A 1 452 ? -7.618 -7.283 -4.264 1.00 92.44 452 ILE A N 1
ATOM 3350 C CA . ILE A 1 452 ? -7.154 -6.274 -5.225 1.00 92.44 452 ILE A CA 1
ATOM 3351 C C . ILE A 1 452 ? -5.627 -6.323 -5.337 1.00 92.44 452 ILE A C 1
ATOM 3353 O O . ILE A 1 452 ? -5.100 -6.358 -6.450 1.00 92.44 452 ILE A O 1
ATOM 3357 N N . SER A 1 453 ? -4.914 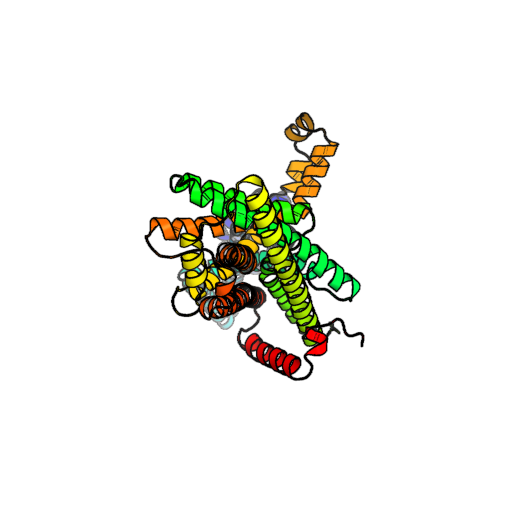-6.392 -4.209 1.00 91.88 453 SER A N 1
ATOM 3358 C CA . SER A 1 453 ? -3.452 -6.482 -4.219 1.00 91.88 453 SER A CA 1
ATOM 3359 C C . SER A 1 453 ? -2.953 -7.735 -4.938 1.00 91.88 453 SER A C 1
ATOM 3361 O O . SER A 1 453 ? -2.075 -7.643 -5.795 1.00 91.88 453 SER A O 1
ATOM 3363 N N . LEU A 1 454 ? -3.559 -8.894 -4.663 1.00 89.50 454 LEU A N 1
ATOM 3364 C CA . LEU A 1 454 ? -3.221 -10.159 -5.310 1.00 89.50 454 LEU A CA 1
ATOM 3365 C C . LEU A 1 454 ? -3.427 -10.081 -6.827 1.00 89.50 454 LEU A C 1
ATOM 3367 O O . LEU A 1 454 ? -2.529 -10.434 -7.589 1.00 89.50 454 LEU A O 1
ATOM 3371 N N . LEU A 1 455 ? -4.577 -9.573 -7.279 1.00 89.38 455 LEU A N 1
ATOM 3372 C CA . LEU A 1 455 ? -4.884 -9.428 -8.705 1.00 89.38 455 LEU A CA 1
ATOM 3373 C C . LEU A 1 455 ? -3.910 -8.476 -9.407 1.00 89.38 455 LEU A C 1
ATOM 3375 O O . LEU A 1 455 ? -3.431 -8.780 -10.503 1.00 89.38 455 LEU A O 1
ATOM 3379 N N . VAL A 1 456 ? -3.589 -7.343 -8.780 1.00 89.69 456 VAL A N 1
ATOM 3380 C CA . VAL A 1 456 ? -2.613 -6.379 -9.305 1.00 89.69 456 VAL A CA 1
ATOM 3381 C C . VAL A 1 456 ? -1.220 -7.002 -9.365 1.00 89.69 456 VAL A C 1
ATOM 3383 O O . VAL A 1 456 ? -0.542 -6.875 -10.385 1.00 89.69 456 VAL A O 1
ATOM 3386 N N . ALA A 1 457 ? -0.811 -7.730 -8.326 1.00 88.38 457 ALA A N 1
ATOM 3387 C CA . ALA A 1 457 ? 0.488 -8.386 -8.259 1.00 88.38 457 ALA A CA 1
ATOM 3388 C C . ALA A 1 457 ? 0.646 -9.498 -9.305 1.00 88.38 457 ALA A C 1
ATOM 3390 O O . ALA A 1 457 ? 1.666 -9.556 -9.994 1.00 88.38 457 ALA A O 1
ATOM 3391 N N . MET A 1 458 ? -0.382 -10.332 -9.478 1.00 86.56 458 MET A N 1
ATOM 3392 C CA . MET A 1 458 ? -0.432 -11.358 -10.521 1.00 86.56 458 MET A CA 1
ATOM 3393 C C . MET A 1 458 ? -0.359 -10.738 -11.916 1.00 86.56 458 MET A C 1
ATOM 3395 O O . MET A 1 458 ? 0.426 -11.176 -12.758 1.00 86.56 458 MET A O 1
ATOM 3399 N N . ARG A 1 459 ? -1.141 -9.679 -12.162 1.00 84.88 459 ARG A N 1
ATOM 3400 C CA . ARG A 1 459 ? -1.157 -8.991 -13.458 1.00 84.88 459 ARG A CA 1
ATOM 3401 C C . ARG A 1 459 ? 0.183 -8.325 -13.766 1.00 84.88 459 ARG A C 1
ATOM 3403 O O . ARG A 1 459 ? 0.636 -8.393 -14.904 1.00 84.88 459 ARG A O 1
ATOM 3410 N N . ALA A 1 460 ? 0.834 -7.724 -12.770 1.00 84.38 460 ALA A N 1
ATOM 3411 C CA . ALA A 1 460 ? 2.153 -7.111 -12.923 1.00 84.38 460 ALA A CA 1
ATOM 3412 C C . ALA A 1 460 ? 3.228 -8.126 -13.361 1.00 84.38 460 ALA A C 1
ATOM 3414 O O . ALA A 1 460 ? 4.161 -7.760 -14.081 1.00 84.38 460 ALA A O 1
ATOM 3415 N N . ARG A 1 461 ? 3.059 -9.396 -12.968 1.00 78.62 461 ARG A N 1
ATOM 3416 C CA . ARG A 1 461 ? 3.926 -10.537 -13.303 1.00 78.62 461 ARG A CA 1
ATOM 3417 C C . ARG A 1 461 ? 3.476 -11.341 -14.529 1.00 78.62 461 ARG A C 1
ATOM 3419 O O . ARG A 1 461 ? 4.092 -12.339 -14.870 1.00 78.62 461 ARG A O 1
ATOM 3426 N N . GLY A 1 462 ? 2.406 -10.929 -15.211 1.00 79.62 462 GLY A N 1
ATOM 3427 C CA . GLY A 1 462 ? 1.905 -11.636 -16.396 1.00 79.62 462 GLY A CA 1
ATOM 3428 C C . GLY A 1 462 ? 1.209 -12.974 -16.103 1.00 79.62 462 GLY A C 1
ATOM 3429 O O . GLY A 1 462 ? 0.991 -13.763 -17.022 1.00 79.62 462 GLY A O 1
ATOM 3430 N N . MET A 1 463 ? 0.825 -13.240 -14.851 1.00 81.25 463 MET A N 1
ATOM 3431 C CA . MET A 1 463 ? 0.062 -14.436 -14.477 1.00 81.25 463 MET A CA 1
ATOM 3432 C C . MET A 1 463 ? -1.408 -14.316 -14.911 1.00 81.25 463 MET A C 1
ATOM 3434 O O . MET A 1 463 ? -1.984 -13.223 -14.923 1.00 81.25 463 MET A O 1
ATOM 3438 N N . ARG A 1 464 ? -2.055 -15.442 -15.249 1.00 76.81 464 ARG A N 1
ATOM 3439 C CA . ARG A 1 464 ? -3.469 -15.454 -15.659 1.00 76.81 464 ARG A CA 1
ATOM 3440 C C . ARG A 1 464 ? -4.374 -15.488 -14.427 1.00 76.81 464 ARG A C 1
ATOM 3442 O O . ARG A 1 464 ? -4.141 -16.243 -13.494 1.00 76.81 464 ARG A O 1
ATOM 3449 N N . VAL A 1 465 ? -5.481 -14.741 -14.454 1.00 70.56 465 VAL A N 1
ATOM 3450 C CA . VAL A 1 465 ? -6.458 -14.702 -13.340 1.00 70.56 465 VAL A CA 1
ATOM 3451 C C . VAL A 1 465 ? -7.088 -16.078 -13.069 1.00 70.56 465 VAL A C 1
ATOM 3453 O O . VAL A 1 465 ? -7.418 -16.389 -11.927 1.00 70.56 465 VAL A O 1
ATOM 3456 N N . ARG A 1 466 ? -7.197 -16.943 -14.090 1.00 68.81 466 ARG A N 1
ATOM 3457 C CA . ARG A 1 466 ? -7.696 -18.325 -13.946 1.00 68.81 466 ARG A CA 1
ATOM 3458 C C . ARG A 1 466 ? -6.862 -19.154 -12.958 1.00 68.81 466 ARG A C 1
ATOM 3460 O O . ARG A 1 466 ? -7.429 -20.003 -12.273 1.00 68.81 466 ARG A O 1
ATOM 3467 N N . ASP A 1 467 ? -5.569 -18.855 -12.836 1.00 67.81 467 ASP A N 1
ATOM 3468 C CA . ASP A 1 467 ? -4.655 -19.521 -11.901 1.00 67.81 467 ASP A CA 1
ATOM 3469 C C . ASP A 1 467 ? -5.043 -19.215 -10.437 1.00 67.81 467 ASP A C 1
ATOM 3471 O O . ASP A 1 467 ? -4.889 -20.056 -9.554 1.00 67.81 467 ASP A O 1
ATOM 3475 N N . CYS A 1 468 ? -5.662 -18.052 -10.188 1.00 65.94 468 CYS A N 1
ATOM 3476 C CA . CYS A 1 468 ? -6.133 -17.635 -8.866 1.00 65.94 468 CYS A CA 1
ATOM 3477 C C . CYS A 1 468 ? -7.328 -18.477 -8.381 1.00 65.94 468 CYS A C 1
ATOM 3479 O O . CYS A 1 468 ? -7.383 -18.897 -7.227 1.00 65.94 468 CYS A O 1
ATOM 3481 N N . GLY A 1 469 ? -8.276 -18.787 -9.273 1.00 67.06 469 GLY A N 1
ATOM 3482 C CA . GLY A 1 469 ? -9.502 -19.506 -8.910 1.00 67.06 469 GLY A CA 1
ATOM 3483 C C . GLY A 1 469 ? -9.295 -20.984 -8.559 1.00 67.06 469 GLY A C 1
ATOM 3484 O O . GLY A 1 469 ? -10.072 -21.544 -7.787 1.00 67.06 469 GLY A O 1
ATOM 3485 N N . TRP A 1 470 ? -8.281 -21.646 -9.124 1.00 67.62 470 TRP A N 1
ATOM 3486 C CA . TRP A 1 470 ? -7.896 -23.005 -8.711 1.00 67.62 470 TRP A CA 1
ATOM 3487 C C . TRP A 1 470 ? -7.246 -22.996 -7.322 1.00 67.62 470 TRP A C 1
ATOM 3489 O O . TRP A 1 470 ? -7.569 -23.822 -6.475 1.00 67.62 470 TRP A O 1
ATOM 3499 N N . MET A 1 471 ? -6.406 -21.998 -7.060 1.00 63.19 471 MET A N 1
ATOM 3500 C CA . MET A 1 471 ? -5.686 -21.861 -5.802 1.00 63.19 471 MET A CA 1
ATOM 3501 C C . MET A 1 471 ? -6.588 -21.490 -4.625 1.00 63.19 471 MET A C 1
ATOM 3503 O O . MET A 1 471 ? -6.456 -22.097 -3.571 1.00 63.19 471 MET A O 1
ATOM 3507 N N . VAL A 1 472 ? -7.524 -20.544 -4.783 1.00 66.00 472 VAL A N 1
ATOM 3508 C CA . VAL A 1 472 ? -8.491 -20.218 -3.714 1.00 66.00 472 VAL A CA 1
ATOM 3509 C C . VAL A 1 472 ? -9.278 -21.468 -3.315 1.00 66.00 472 VAL A C 1
ATOM 3511 O O . VAL A 1 472 ? -9.478 -21.717 -2.131 1.00 66.00 472 VAL A O 1
ATOM 3514 N N . ARG A 1 473 ? -9.654 -22.307 -4.290 1.00 68.44 473 ARG A N 1
ATOM 3515 C CA . ARG A 1 473 ? -10.293 -23.603 -4.022 1.00 68.44 473 ARG A CA 1
ATOM 3516 C C . ARG A 1 473 ? -9.364 -24.575 -3.293 1.00 68.44 473 ARG A C 1
ATOM 3518 O O . ARG A 1 473 ? -9.818 -25.236 -2.367 1.00 68.44 473 ARG A O 1
ATOM 3525 N N . GLY A 1 474 ? -8.089 -24.645 -3.681 1.00 67.94 474 GLY A N 1
ATOM 3526 C CA . GLY A 1 474 ? -7.073 -25.445 -2.990 1.00 67.94 474 GLY A CA 1
ATOM 3527 C C . GLY A 1 474 ? -6.870 -25.009 -1.539 1.00 67.94 474 GLY A C 1
ATOM 3528 O O . GLY A 1 474 ? -6.933 -25.841 -0.646 1.00 67.94 474 GLY A O 1
ATOM 3529 N N . LEU A 1 475 ? -6.744 -23.703 -1.295 1.00 68.44 475 LEU A N 1
ATOM 3530 C CA . LEU A 1 475 ? -6.623 -23.123 0.040 1.00 68.44 475 LEU A CA 1
ATOM 3531 C C . LEU A 1 475 ? -7.837 -23.451 0.908 1.00 68.44 475 LEU A C 1
ATOM 3533 O O . LEU A 1 475 ? -7.672 -23.965 2.004 1.00 68.44 475 LEU A O 1
ATOM 3537 N N . VAL A 1 476 ? -9.050 -23.197 0.407 1.00 69.19 476 VAL A N 1
ATOM 3538 C CA . VAL A 1 476 ? -10.287 -23.503 1.140 1.00 69.19 476 VAL A CA 1
ATOM 3539 C C . VAL A 1 476 ? -10.361 -24.992 1.465 1.00 69.19 476 VAL A C 1
ATOM 3541 O O . VAL A 1 476 ? -10.657 -25.350 2.599 1.00 69.19 476 VAL A O 1
ATOM 3544 N N . ARG A 1 477 ? -10.046 -25.864 0.502 1.00 74.19 477 ARG A N 1
ATOM 3545 C CA . ARG A 1 477 ? -10.016 -27.312 0.724 1.00 74.19 477 ARG A CA 1
ATOM 3546 C C . ARG A 1 477 ? -9.001 -27.698 1.800 1.00 74.19 477 ARG A C 1
ATOM 3548 O O . ARG A 1 477 ? -9.346 -28.465 2.689 1.00 74.19 477 ARG A O 1
ATOM 3555 N N . ASP A 1 478 ? -7.780 -27.176 1.730 1.00 68.25 478 ASP A N 1
ATOM 3556 C CA . ASP A 1 478 ? -6.704 -27.521 2.661 1.00 68.25 478 ASP A CA 1
ATOM 3557 C C . ASP A 1 478 ? -6.984 -26.967 4.076 1.00 68.25 478 ASP A C 1
ATOM 3559 O O . ASP A 1 478 ? -6.733 -27.656 5.061 1.00 68.25 478 ASP A O 1
ATOM 3563 N N . THR A 1 479 ? -7.590 -25.777 4.194 1.00 69.00 479 THR A N 1
ATOM 3564 C CA . THR A 1 479 ? -8.057 -25.215 5.475 1.00 69.00 479 THR A CA 1
ATOM 3565 C C . THR A 1 479 ? -9.217 -26.013 6.072 1.00 69.00 479 THR A C 1
ATOM 3567 O O . THR A 1 479 ? -9.262 -26.199 7.285 1.00 69.00 479 THR A O 1
ATOM 3570 N N . LEU A 1 480 ? -10.152 -26.495 5.245 1.00 73.38 480 LEU A N 1
ATOM 3571 C CA . LEU A 1 480 ? -11.247 -27.357 5.703 1.00 73.38 480 LEU A CA 1
ATOM 3572 C C . LEU A 1 480 ? -10.757 -28.757 6.100 1.00 73.38 480 LEU A C 1
ATOM 3574 O O . LEU A 1 480 ? -11.355 -29.376 6.975 1.00 73.38 480 LEU A O 1
ATOM 3578 N N . ALA A 1 481 ? -9.690 -29.253 5.468 1.00 74.81 481 ALA A N 1
ATOM 3579 C CA . ALA A 1 481 ? -9.125 -30.570 5.745 1.00 74.81 481 ALA A CA 1
ATOM 3580 C C . ALA A 1 481 ? -8.278 -30.607 7.031 1.00 74.81 481 ALA A C 1
ATOM 3582 O O . ALA A 1 481 ? -8.365 -31.578 7.778 1.00 74.81 481 ALA A O 1
ATOM 3583 N N . ASP A 1 482 ? -7.470 -29.575 7.299 1.00 73.00 482 ASP A N 1
ATOM 3584 C CA . ASP A 1 482 ? -6.671 -29.462 8.526 1.00 73.00 482 ASP A CA 1
ATOM 3585 C C . ASP A 1 482 ? -6.614 -27.993 8.994 1.00 73.00 482 ASP A C 1
ATOM 3587 O O . ASP A 1 482 ? -5.723 -27.246 8.580 1.00 73.00 482 ASP A O 1
ATOM 3591 N N . PRO A 1 483 ? -7.562 -27.531 9.835 1.00 75.56 483 PRO A N 1
ATOM 3592 C CA . PRO A 1 483 ? -7.629 -26.130 10.262 1.00 75.56 483 PRO A CA 1
ATOM 3593 C C . PRO A 1 483 ? -6.591 -25.770 11.336 1.00 75.56 483 PRO A C 1
ATOM 3595 O O . PRO A 1 483 ? -6.251 -24.597 11.503 1.00 75.56 483 PRO A O 1
ATOM 3598 N N . LEU A 1 484 ? -6.063 -26.752 12.075 1.00 73.94 484 LEU A N 1
ATOM 3599 C CA . LEU A 1 484 ? -5.168 -26.530 13.219 1.00 73.94 484 LEU A CA 1
ATOM 3600 C C . LEU A 1 484 ? -3.878 -25.768 12.841 1.00 73.94 484 LEU A C 1
ATOM 3602 O O . LEU A 1 484 ? -3.563 -24.791 13.528 1.00 73.94 484 LEU A O 1
ATOM 3606 N N . PRO A 1 485 ? -3.169 -26.106 11.742 1.00 72.88 485 PRO A N 1
ATOM 3607 C CA . PRO A 1 485 ? -2.014 -25.347 11.252 1.00 72.88 485 PRO A CA 1
ATOM 3608 C C . PRO A 1 485 ? -2.311 -23.896 10.847 1.00 72.88 485 PRO A C 1
ATOM 3610 O O . PRO A 1 485 ? -1.402 -23.063 10.860 1.00 72.88 485 PRO A O 1
ATOM 3613 N N . PHE A 1 486 ? -3.558 -23.584 10.478 1.00 72.00 486 PHE A N 1
ATOM 3614 C CA . PHE A 1 486 ? -3.980 -22.234 10.085 1.00 72.00 486 PHE A CA 1
ATOM 3615 C C . PHE A 1 486 ? -4.283 -21.344 11.295 1.00 72.00 486 PHE A C 1
ATOM 3617 O O . PHE A 1 486 ? -4.197 -20.121 11.191 1.00 72.00 486 PHE A O 1
ATOM 3624 N N . ILE A 1 487 ? -4.623 -21.942 12.439 1.00 70.94 487 ILE A N 1
ATOM 3625 C CA . ILE A 1 487 ? -5.007 -21.215 13.656 1.00 70.94 487 ILE A CA 1
ATOM 3626 C C . ILE A 1 487 ? -3.830 -21.129 14.632 1.00 70.94 487 ILE A C 1
ATOM 3628 O O . ILE A 1 487 ? -3.538 -20.053 15.156 1.00 70.94 487 ILE A O 1
ATOM 3632 N N . PHE A 1 488 ? -3.110 -22.234 14.848 1.00 71.00 488 PHE A N 1
ATOM 3633 C CA . PHE A 1 488 ? -2.048 -22.325 15.848 1.00 71.00 488 PHE A CA 1
ATOM 3634 C C . PHE A 1 488 ? -0.693 -22.695 15.236 1.00 71.00 488 PHE A C 1
ATOM 3636 O O . PHE A 1 488 ? -0.618 -23.375 14.211 1.00 71.00 488 PHE A O 1
ATOM 3643 N N . PRO A 1 489 ? 0.425 -22.276 15.859 1.00 64.31 489 PRO A N 1
ATOM 3644 C CA . PRO A 1 489 ? 1.745 -22.770 15.505 1.00 64.31 489 PRO A CA 1
ATOM 3645 C C . PRO A 1 489 ? 1.922 -24.218 15.964 1.00 64.31 489 PRO A C 1
ATOM 3647 O O . PRO A 1 489 ? 2.540 -24.490 16.989 1.00 64.31 489 PRO A O 1
ATOM 3650 N N . VAL A 1 490 ? 1.377 -25.153 15.188 1.00 60.75 490 VAL A N 1
ATOM 3651 C CA . VAL A 1 490 ? 1.623 -26.582 15.376 1.00 60.75 490 VAL A CA 1
ATOM 3652 C C . VAL A 1 490 ? 3.050 -26.873 14.906 1.00 60.75 490 VAL A C 1
ATOM 3654 O O . VAL A 1 490 ? 3.403 -26.571 13.764 1.00 60.75 490 VAL A O 1
ATOM 3657 N N . LYS A 1 491 ? 3.895 -27.416 15.787 1.00 51.94 491 LYS A N 1
ATOM 3658 C CA . LYS A 1 491 ? 5.167 -28.016 15.367 1.00 51.94 491 LYS A CA 1
ATOM 3659 C C . LYS A 1 491 ? 4.820 -29.274 14.569 1.00 51.94 491 LYS A C 1
ATOM 3661 O O . LYS A 1 491 ? 4.201 -30.174 15.130 1.00 51.94 491 LYS A O 1
ATOM 3666 N N . ARG A 1 492 ? 5.180 -29.319 13.289 1.00 44.97 492 ARG A N 1
ATOM 3667 C CA . ARG A 1 492 ? 5.415 -30.590 12.601 1.00 44.97 492 ARG A CA 1
ATOM 3668 C C . ARG A 1 492 ? 6.913 -30.787 12.503 1.00 44.97 492 ARG A C 1
ATOM 3670 O O . ARG A 1 492 ? 7.593 -29.778 12.203 1.00 44.97 492 ARG A O 1
#

Secondary structure (DSSP, 8-state):
-HHHHHHHHHHHT-HHHHHHHT---STT-HHHHHHHHHHHHHHHHHHTSSHHHHHHTTHHHHHHHHHHHHHHHHHHHHH---HHHHHHHHHHHHHHHHHHHHHHHT-TTS-HHHHHHHHHHHHHHHHHHHHHHT-HHHHHHHHHHHHHHHHHHHHHHHHHTT---SHHHHHHHHHHHHHHHHHHHHHHHHHHHHHHTT--HHHHHHHHHHHHHHHHHHHHHTT---GGGHHHHHHHHHHHHHHHTTSTT--S-HHHHHHHHHHHHHHHHHHHHHHHHHHHHHHHHHHHHHHSS-SS-HHHHHHHHHHT-TTTS-HHHHHHHHHHHHHHHHHHHHHHHHHHHHTTHHHHHHH-HHHHHHH-HHHHHHHHHHHHHHHHHHHHHHHHHHHHHHHHHHHHHHT-------HHHHHHHHHHHHHHS-GGGTT-HHHHHHHHHHHHHHHHHHHHHHHHHHHHHHHHTT--HHHHHHHHHHHHHHHHH--HHHHS----

Radius of gyration: 29.48 Å; chains: 1; bounding box: 63×54×93 Å

Sequence (492 aa):
LEVLALRLAARSEDAELRYRASNPELTDSPFYRLLRAVAAAAAAVRSGDHAAMALAAVVAPLGECRIAIDVIRDHLARHGVSVDVVFRLDRMRQQLERIVLLTALLDPGAAPLEHRRRAMDFIAALLADMRRQARVRGLITESLAMLTRRIVASSGRAGAHYITSSGAEWRGMLVSAAGGGVITAGTAALKIGIGALHLPLFLDWAASALDYAGSFLLMQGLGFTLATKQPPVTAAAFAHAMDEGRSECNTRPLSVLSAQIVRSQLAAVIGNLGLVVVSAWALDALWVRLRGGHLLDAAYADHAIASFHPLASGTLFFAVVTGFALWLSSAIAGWCENLSSYHRLPEAVRQSPGLARLLGARRAKAAGDGLAHQVSGITGNIALGVLLATIAMFGKFTGTALDVRHITLSTGTLTLACLARRPDQLFGADVAWALVGIACIGLLNFGVGFVISLLVAMRARGMRVRDCGWMVRGLVRDTLADPLPFIFPVKR